Protein AF-A0A183SMI1-F1 (afdb_monomer)

Nearest PDB structures (foldseek):
  5j1i-assembly1_A  TM=4.575E-01  e=9.945E-03  Homo sapiens
  7n6g-assembly1_1T  TM=2.365E-01  e=2.527E+00  Chlamydomonas reinhardtii
  8i7r-assembly1_C7  TM=2.082E-01  e=7.719E+00  Mus musculus

Secondary structure (DSSP, 8-state):
-HHHHHHHHHHHHH--------------TTSHHHHHHHHHHHHHHHHHHHHHHHHHHHHHHHHHHHHHHHHHHHHHHHHHHHHHHHHHHHHHHHS--------S----SS---SSTHHHHHHHHHHHHHTHHHHHHHHHHHHHHHHHHHHHHHHHTTTTS---HHHHHHHHHHHHIIIIIHHHHHHHHHHHHHHHHHHHHHHHHHHHHHHHHHHHHHHHHHHHHHHHHHHHHH--GGG--HHHIIIIIHHHHHHHHHHHHHHHHHHSTTSHHHHHHHHHHHHHHHHHHHHHHHH--SS---HHHHHHHHHHHHHHHHHHHHHHHHHHHHHHHHHHHHHHHHHHHHHHHHHHHHHHHHHHHHHHHHH-S--S-HHHHHHHHHHHHHHHHHHHHHHHHHHHTHHHHHHHHHT----SS--GGGS-HHHHHHHHHHHHHHHHHHHHHHHHHHHHHHHHHHHHHHHHHHHHHHHHHHHHHHHHTS-----------------SSSSSGGGS-HHHHHHHHHHHHHHHHHHGGGSSS-HHHHHHHHHHHHHHHHHHHHHHHHHHHHTTS-------

Sequence (571 aa):
MHEVESHAVSLEQLFPSTGTPAETGVQPHSSKLPDLERRFKWLRLCTHTRLETARKHLKTKLAQEESFESLQRTVSRMNERLTAIEWSLTEQAAYEKVFPAPTSPLPPQTEMPVFDPIPEALETTIKKMVEAPITLSRLVEDVAAAAAAAAVVTAQTTGSSVNAKGSDELECLLTDLKITLPEKIEALRSRCETHLTVTSRLLRTCNSLKDLVEGLKTSVTERLEQVDILLVGSDIARLNSEEWTTSHRRALELELEGLSKLAADLSNSGLVTTHLEATNSALESYLASLRDLTGLSTPSSPIQLLLEGQLTNLTVGLQHDRSEVARTMECLRDQLTRGDVYQAALLRCQEELTSAEREIEAITSTAPLEGPMDQWVIRAKHIAEEITQVERHLCDFQNSDFETLLISSGVRIETGFDSNCLPFPIQAVHESWSELINRAMNVRGSAEAMVDSIQEMTAAFASTVDWLKETKKRLMTIIEIPPQMPFALTGTETETDATADYIDTLQPPFLVHIWSGLLETRSFRSSRISVGPLPATTMFISSAGLIGNTILHVLILSSYRSKGSSTSSLD

Radius of gyration: 72.79 Å; Cα contacts (8 Å, |Δi|>4): 292; chains: 1; bounding box: 187×51×230 Å

Structure (mmCIF, N/CA/C/O backbone):
data_AF-A0A183SMI1-F1
#
_entry.id   AF-A0A183SMI1-F1
#
loop_
_atom_site.group_PDB
_atom_site.id
_atom_site.type_symbol
_atom_site.label_atom_id
_atom_site.label_alt_id
_atom_site.label_comp_id
_atom_site.label_asym_id
_atom_site.label_entity_id
_atom_site.label_seq_id
_atom_site.pdbx_PDB_ins_code
_atom_site.Cartn_x
_atom_site.Cartn_y
_atom_site.Cartn_z
_atom_site.occupancy
_atom_site.B_iso_or_equiv
_atom_site.auth_seq_id
_atom_site.auth_comp_id
_atom_site.auth_asym_id
_atom_site.auth_atom_id
_atom_site.pdbx_PDB_model_num
ATOM 1 N N . MET A 1 1 ? -65.789 -21.904 72.287 1.00 38.47 1 MET A N 1
ATOM 2 C CA . MET A 1 1 ? -67.233 -21.948 72.616 1.00 38.47 1 MET A CA 1
ATOM 3 C C . MET A 1 1 ? -67.577 -23.005 73.668 1.00 38.47 1 MET A C 1
ATOM 5 O O . MET A 1 1 ? -68.355 -22.676 74.549 1.00 38.47 1 MET A O 1
ATOM 9 N N . HIS A 1 2 ? -66.950 -24.189 73.681 1.00 33.56 2 HIS A N 1
ATOM 10 C CA . HIS A 1 2 ? -67.259 -25.252 74.659 1.00 33.56 2 HIS A CA 1
ATOM 11 C C . HIS A 1 2 ? -67.019 -24.939 76.152 1.00 33.56 2 HIS A C 1
ATOM 13 O O . HIS A 1 2 ? -67.687 -25.518 77.003 1.00 33.56 2 HIS A O 1
ATOM 19 N N . GLU A 1 3 ? -66.134 -24.003 76.512 1.00 39.62 3 GLU A N 1
ATOM 20 C CA . GLU A 1 3 ? -65.980 -23.604 77.924 1.00 39.62 3 GLU A CA 1
ATOM 21 C C . GLU A 1 3 ? -67.164 -22.762 78.428 1.00 39.62 3 GLU A C 1
ATOM 23 O O . GLU A 1 3 ? -67.558 -22.880 79.584 1.00 39.62 3 GLU A O 1
ATOM 28 N N . VAL A 1 4 ? -67.799 -21.966 77.560 1.00 42.94 4 VAL A N 1
ATOM 29 C CA . VAL A 1 4 ? -68.944 -21.117 77.937 1.00 42.94 4 VAL A CA 1
ATOM 30 C C . VAL A 1 4 ? -70.177 -21.969 78.257 1.00 42.94 4 VAL A C 1
ATOM 32 O O . VAL A 1 4 ? -70.890 -21.673 79.213 1.00 42.94 4 VAL A O 1
ATOM 35 N N . GLU A 1 5 ? -70.381 -23.066 77.524 1.00 40.88 5 GLU A N 1
ATOM 36 C CA . GLU A 1 5 ? -71.459 -24.034 77.777 1.00 40.88 5 GLU A CA 1
ATOM 37 C C . GLU A 1 5 ? -71.231 -24.811 79.083 1.00 40.88 5 GLU A C 1
ATOM 39 O O . GLU A 1 5 ? -72.154 -24.961 79.879 1.00 40.88 5 GLU A O 1
ATOM 44 N N . SER A 1 6 ? -69.988 -25.207 79.376 1.00 47.69 6 SER A N 1
ATOM 45 C CA . SER A 1 6 ? -69.605 -25.827 80.659 1.00 47.69 6 SER A CA 1
ATOM 46 C C . SER A 1 6 ? -69.871 -24.905 81.864 1.00 47.69 6 SER A C 1
ATOM 48 O O . SER A 1 6 ? -70.392 -25.331 82.905 1.00 47.69 6 SER A O 1
ATOM 50 N N . HIS A 1 7 ? -69.590 -23.606 81.712 1.00 42.62 7 HIS A N 1
ATOM 51 C CA . HIS A 1 7 ? -69.868 -22.603 82.741 1.00 42.62 7 HIS A CA 1
ATOM 52 C C . HIS A 1 7 ? -71.368 -22.292 82.899 1.00 42.62 7 HIS A C 1
ATOM 54 O O . HIS A 1 7 ? -71.797 -21.999 84.016 1.00 42.62 7 HIS A O 1
ATOM 60 N N . ALA A 1 8 ? -72.168 -22.400 81.832 1.00 43.12 8 ALA A N 1
ATOM 61 C CA . ALA A 1 8 ? -73.624 -22.239 81.875 1.00 43.12 8 ALA A CA 1
ATOM 62 C C . ALA A 1 8 ? -74.328 -23.429 82.557 1.00 43.12 8 ALA A C 1
ATOM 64 O O . ALA A 1 8 ? -75.178 -23.224 83.421 1.00 43.12 8 ALA A O 1
ATOM 65 N N . VAL A 1 9 ? -73.901 -24.664 82.270 1.00 52.09 9 VAL A N 1
ATOM 66 C CA . VAL A 1 9 ? -74.424 -25.882 82.925 1.00 52.09 9 VAL A CA 1
ATOM 67 C C . VAL A 1 9 ? -74.120 -25.886 84.432 1.00 52.09 9 VAL A C 1
ATOM 69 O O . VAL A 1 9 ? -74.935 -26.321 85.245 1.00 52.09 9 VAL A O 1
ATOM 72 N N . SER A 1 10 ? -72.979 -25.323 84.841 1.00 49.38 10 SER A N 1
ATOM 73 C CA . SER A 1 10 ? -72.631 -25.162 86.262 1.00 49.38 10 SER A CA 1
ATOM 74 C C . SER A 1 10 ? -73.460 -24.077 86.975 1.00 49.38 10 SER A C 1
ATOM 76 O O . SER A 1 10 ? -73.640 -24.145 88.190 1.00 49.38 10 SER A O 1
ATOM 78 N N . LEU A 1 11 ? -73.973 -23.079 86.242 1.00 46.44 11 LEU A N 1
ATOM 79 C CA . LEU A 1 11 ? -74.843 -22.020 86.772 1.00 46.44 11 LEU A CA 1
ATOM 80 C C . LEU A 1 11 ? -76.261 -22.531 87.062 1.00 46.44 11 LEU A C 1
ATOM 82 O O . LEU A 1 11 ? -76.824 -22.175 88.096 1.00 46.44 11 LEU A O 1
ATOM 86 N N . GLU A 1 12 ? -76.808 -23.405 86.212 1.00 50.66 12 GLU A N 1
ATOM 87 C CA . GLU A 1 12 ? -78.118 -24.036 86.445 1.00 50.66 12 GLU A CA 1
ATOM 88 C C . GLU A 1 12 ? -78.108 -24.966 87.669 1.00 50.66 12 GLU A C 1
ATOM 90 O O . GLU A 1 12 ? -79.079 -25.014 88.422 1.00 50.66 12 GLU A O 1
ATOM 95 N N . GLN A 1 13 ? -76.986 -25.637 87.947 1.00 51.38 13 GLN A N 1
ATOM 96 C CA . GLN A 1 13 ? -76.845 -26.493 89.133 1.00 51.38 13 GLN A CA 1
ATOM 97 C C . GLN A 1 13 ? -76.687 -25.715 90.456 1.00 51.38 13 GLN A C 1
ATOM 99 O O . GLN A 1 13 ? -76.913 -26.280 91.526 1.00 51.38 13 GLN A O 1
ATOM 104 N N . LEU A 1 14 ? -76.321 -24.426 90.414 1.00 43.81 14 LEU A N 1
ATOM 105 C CA . LEU A 1 14 ? -76.108 -23.582 91.604 1.00 43.81 14 LEU A CA 1
ATOM 106 C C . LEU A 1 14 ? -77.334 -22.735 92.000 1.00 43.81 14 LEU A C 1
ATOM 108 O O . LEU A 1 14 ? -77.355 -22.170 93.098 1.00 43.81 14 LEU A O 1
ATOM 112 N N . PHE A 1 15 ? -78.368 -22.671 91.154 1.00 46.59 15 PHE A N 1
ATOM 113 C CA . PHE A 1 15 ? -79.627 -21.972 91.430 1.00 46.59 15 PHE A CA 1
ATOM 114 C C . PHE A 1 15 ? -80.853 -22.851 91.114 1.00 46.59 15 PHE A C 1
ATOM 116 O O . PHE A 1 15 ? -81.568 -22.574 90.151 1.00 46.59 15 PHE A O 1
ATOM 123 N N . PRO A 1 16 ? -81.171 -23.883 91.921 1.00 45.03 16 PRO A N 1
ATOM 124 C CA . PRO A 1 16 ? -82.481 -24.516 91.821 1.00 45.03 16 PRO A CA 1
ATOM 125 C C . PRO A 1 16 ? -83.546 -23.495 92.251 1.00 45.03 16 PRO A C 1
ATOM 127 O O . PRO A 1 16 ? -83.516 -22.991 93.377 1.00 45.03 16 PRO A O 1
ATOM 130 N N . SER A 1 17 ? -84.469 -23.145 91.352 1.00 37.72 17 SER A N 1
ATOM 131 C CA . SER A 1 17 ? -85.540 -22.190 91.643 1.00 37.72 17 SER A CA 1
ATOM 132 C C . SER A 1 17 ? -86.451 -22.740 92.747 1.00 37.72 17 SER A C 1
ATOM 134 O O . SER A 1 17 ? -87.171 -23.714 92.531 1.00 37.72 17 SER A O 1
ATOM 136 N N . THR A 1 18 ? -86.449 -22.126 93.929 1.00 41.62 18 THR A N 1
ATOM 137 C CA . THR A 1 18 ? -87.414 -22.428 94.991 1.00 41.62 18 THR A CA 1
ATOM 138 C C . THR A 1 18 ? -88.524 -21.381 95.008 1.00 41.62 18 THR A C 1
ATOM 140 O O . THR A 1 18 ? -88.304 -20.222 95.355 1.00 41.62 18 THR A O 1
ATOM 143 N N . GLY A 1 19 ? -89.736 -21.805 94.641 1.00 35.22 19 GLY A N 1
ATOM 144 C CA . GLY A 1 19 ? -90.974 -21.160 95.078 1.00 35.22 19 GLY A CA 1
ATOM 145 C C . GLY A 1 19 ? -91.217 -21.466 96.562 1.00 35.22 19 GLY A C 1
ATOM 146 O O . GLY A 1 19 ? -91.036 -22.594 97.010 1.00 35.22 19 GLY A O 1
ATOM 147 N N . THR A 1 20 ? -91.560 -20.442 97.333 1.00 37.41 20 THR A N 1
ATOM 148 C CA . THR A 1 20 ? -91.813 -20.420 98.790 1.00 37.41 20 THR A CA 1
ATOM 149 C C . THR A 1 20 ? -93.324 -20.505 99.111 1.00 37.41 20 THR A C 1
ATOM 151 O O . THR A 1 20 ? -94.118 -20.366 98.181 1.00 37.41 20 THR A O 1
ATOM 154 N N . PRO A 1 21 ? -93.790 -20.506 100.390 1.00 57.56 21 PRO A N 1
ATOM 155 C CA . PRO A 1 21 ? -93.265 -21.092 101.651 1.00 57.56 21 PRO A CA 1
ATOM 156 C C . PRO A 1 21 ? -94.370 -21.702 102.582 1.00 57.56 21 PRO A C 1
ATOM 158 O O . PRO A 1 21 ? -95.551 -21.477 102.349 1.00 57.56 21 PRO A O 1
ATOM 161 N N . ALA A 1 22 ? -93.996 -22.359 103.702 1.00 32.97 22 ALA A N 1
ATOM 162 C CA . ALA A 1 22 ? -94.636 -22.183 105.033 1.00 32.97 22 ALA A CA 1
ATOM 163 C C . ALA A 1 22 ? -93.876 -22.879 106.202 1.00 32.97 22 ALA A C 1
ATOM 165 O O . ALA A 1 22 ? -93.618 -24.075 106.171 1.00 32.97 22 ALA A O 1
ATOM 166 N N . GLU A 1 23 ? -93.563 -22.053 107.209 1.00 32.41 23 GLU A N 1
ATOM 167 C CA . GLU A 1 23 ? -93.492 -22.223 108.680 1.00 32.41 23 GLU A CA 1
ATOM 168 C C . GLU A 1 23 ? -92.600 -23.241 109.450 1.00 32.41 23 GLU A C 1
ATOM 170 O O . GLU A 1 23 ? -92.854 -24.434 109.553 1.00 32.41 23 GLU A O 1
ATOM 175 N N . THR A 1 24 ? -91.693 -22.611 110.222 1.00 33.84 24 THR A N 1
ATOM 176 C CA . THR A 1 24 ? -91.239 -22.860 111.615 1.00 33.84 24 THR A CA 1
ATOM 177 C C . THR A 1 24 ? -90.272 -23.997 111.973 1.00 33.84 24 THR A C 1
ATOM 179 O O . THR A 1 24 ? -90.585 -25.175 111.889 1.00 33.84 24 THR A O 1
ATOM 182 N N . GLY A 1 25 ? -89.149 -23.583 112.587 1.00 32.00 25 GLY A N 1
ATOM 183 C CA . GLY A 1 25 ? -88.488 -24.326 113.666 1.00 32.00 25 GLY A CA 1
ATOM 184 C C . GLY A 1 25 ? -87.007 -24.661 113.463 1.00 32.00 25 GLY A C 1
ATOM 185 O O . GLY A 1 25 ? -86.684 -25.659 112.841 1.00 32.00 25 GLY A O 1
ATOM 186 N N . VAL A 1 26 ? -86.138 -23.900 114.143 1.00 32.31 26 VAL A N 1
ATOM 187 C CA . VAL A 1 26 ? -84.710 -24.169 114.441 1.00 32.31 26 VAL A CA 1
ATOM 188 C C . VAL A 1 26 ? -83.697 -23.854 113.324 1.00 32.31 26 VAL A C 1
ATOM 190 O O . VAL A 1 26 ? -83.680 -24.421 112.238 1.00 32.31 26 VAL A O 1
ATOM 193 N N . GLN A 1 27 ? -82.811 -22.905 113.635 1.00 45.44 27 GLN A N 1
ATOM 194 C CA . GLN A 1 27 ? -81.666 -22.479 112.827 1.00 45.44 27 GLN A CA 1
ATOM 195 C C . GLN A 1 27 ? -80.659 -23.626 112.596 1.00 45.44 27 GLN A C 1
ATOM 197 O O . GLN A 1 27 ? -80.482 -24.477 113.466 1.00 45.44 27 GLN A O 1
ATOM 202 N N . PRO A 1 28 ? -79.884 -23.567 111.497 1.00 39.16 28 PRO A N 1
ATOM 203 C CA . PRO A 1 28 ? -78.560 -22.980 111.681 1.00 39.16 28 PRO A CA 1
ATOM 204 C C . PRO A 1 28 ? -78.193 -21.980 110.574 1.00 39.16 28 PRO A C 1
ATOM 206 O O . PRO A 1 28 ? -78.218 -22.286 109.383 1.00 39.16 28 PRO A O 1
ATOM 209 N N . HIS A 1 29 ? -77.759 -20.778 110.963 1.00 42.06 29 HIS A N 1
ATOM 210 C CA . HIS A 1 29 ? -77.115 -19.805 110.066 1.00 42.06 29 HIS A CA 1
ATOM 211 C C . HIS A 1 29 ? -75.699 -20.226 109.598 1.00 42.06 29 HIS A C 1
ATOM 213 O O . HIS A 1 29 ? -74.951 -19.400 109.081 1.00 42.06 29 HIS A O 1
ATOM 219 N N . SER A 1 30 ? -75.326 -21.506 109.707 1.00 41.00 30 SER A N 1
ATOM 220 C CA . SER A 1 30 ? -74.024 -22.036 109.275 1.00 41.00 30 SER A CA 1
ATOM 221 C C . SER A 1 30 ? -74.002 -22.603 107.847 1.00 41.00 30 SER A C 1
ATOM 223 O O . SER A 1 30 ? -72.923 -22.887 107.338 1.00 41.00 30 SER A O 1
ATOM 225 N N . SER A 1 31 ? -75.147 -22.737 107.161 1.00 45.03 31 SER A N 1
ATOM 226 C CA . SER A 1 31 ? -75.219 -23.319 105.804 1.00 45.03 31 SER A CA 1
ATOM 227 C C . SER A 1 31 ? -75.195 -22.297 104.656 1.00 45.03 31 SER A C 1
ATOM 229 O O . SER A 1 31 ? -74.825 -22.650 103.539 1.00 45.03 31 SER A O 1
ATOM 231 N N . LYS A 1 32 ? -75.519 -21.018 104.911 1.00 46.81 32 LYS A N 1
ATOM 232 C CA . LYS A 1 32 ? -75.468 -19.943 103.893 1.00 46.81 32 LYS A CA 1
ATOM 233 C C . LYS A 1 32 ? -74.074 -19.346 103.695 1.00 46.81 32 LYS A C 1
ATOM 235 O O . LYS A 1 32 ? -73.763 -18.897 102.597 1.00 46.81 32 LYS A O 1
ATOM 240 N N . LEU A 1 33 ? -73.236 -19.350 104.734 1.00 44.41 33 LEU A N 1
ATOM 241 C CA . LEU A 1 33 ? -71.851 -18.873 104.662 1.00 44.41 33 LEU A CA 1
ATOM 242 C C . LEU A 1 33 ? -70.979 -19.695 103.690 1.00 44.41 33 LEU A C 1
ATOM 244 O O . LEU A 1 33 ? -70.355 -19.082 102.827 1.00 44.41 33 LEU A O 1
ATOM 248 N N . PRO A 1 34 ? -70.967 -21.046 103.747 1.00 51.16 34 PRO A N 1
ATOM 249 C CA . PRO A 1 34 ? -70.168 -21.849 102.820 1.00 51.16 34 PRO A CA 1
ATOM 250 C C . PRO A 1 34 ? -70.690 -21.789 101.376 1.00 51.16 34 PRO A C 1
ATOM 252 O O . PRO A 1 34 ? -69.901 -21.932 100.445 1.00 51.16 34 PRO A O 1
ATOM 255 N N . ASP A 1 35 ? -71.989 -21.538 101.167 1.00 52.31 35 ASP A N 1
ATOM 256 C CA . ASP A 1 35 ? -72.575 -21.360 99.830 1.00 52.31 35 ASP A CA 1
ATOM 257 C C . ASP A 1 35 ? -72.210 -19.991 99.219 1.00 52.31 35 ASP A C 1
ATOM 259 O O . ASP A 1 35 ? -71.761 -19.914 98.076 1.00 52.31 35 ASP A O 1
ATOM 263 N N . LEU A 1 36 ? -72.274 -18.906 100.002 1.00 49.72 36 LEU A N 1
ATOM 264 C CA . LEU A 1 36 ? -71.753 -17.588 99.604 1.00 49.72 36 LEU A CA 1
ATOM 265 C C . LEU A 1 36 ? -70.244 -17.625 99.340 1.00 49.72 36 LEU A C 1
ATOM 267 O O . LEU A 1 36 ? -69.782 -17.071 98.345 1.00 49.72 36 LEU A O 1
ATOM 271 N N . GLU A 1 37 ? -69.475 -18.314 100.181 1.00 54.03 37 GLU A N 1
ATOM 272 C CA . GLU A 1 37 ? -68.033 -18.482 100.003 1.00 54.03 37 GLU A CA 1
ATOM 273 C C . GLU A 1 37 ? -67.705 -19.257 98.717 1.00 54.03 37 GLU A C 1
ATOM 275 O O . GLU A 1 37 ? -66.791 -18.884 97.978 1.00 54.03 37 GLU A O 1
ATOM 280 N N . ARG A 1 38 ? -68.482 -20.300 98.399 1.00 56.06 38 ARG A N 1
ATOM 281 C CA . ARG A 1 38 ? -68.338 -21.077 97.161 1.00 56.06 38 ARG A CA 1
ATOM 282 C C . ARG A 1 38 ? -68.712 -20.249 95.927 1.00 56.06 38 ARG A C 1
ATOM 284 O O . ARG A 1 38 ? -67.978 -20.286 94.941 1.00 56.06 38 ARG A O 1
ATOM 291 N N . ARG A 1 39 ? -69.771 -19.433 95.998 1.00 52.50 39 ARG A N 1
ATOM 292 C CA . ARG A 1 39 ? -70.174 -18.489 94.935 1.00 52.50 39 ARG A CA 1
ATOM 293 C C . ARG A 1 39 ? -69.137 -17.388 94.713 1.00 52.50 39 ARG A C 1
ATOM 295 O O . ARG A 1 39 ? -68.801 -17.099 93.568 1.00 52.50 39 ARG A O 1
ATOM 302 N N . PHE A 1 40 ? -68.572 -16.821 95.781 1.00 53.81 40 PHE A N 1
ATOM 303 C CA . PHE A 1 40 ? -67.472 -15.858 95.683 1.00 53.81 40 PHE A CA 1
ATOM 304 C C . PHE A 1 40 ? -66.200 -16.502 95.122 1.00 53.81 40 PHE A C 1
ATOM 306 O O . PHE A 1 40 ? -65.545 -15.894 94.280 1.00 53.81 40 PHE A O 1
ATOM 313 N N . LYS A 1 41 ? -65.864 -17.738 95.516 1.00 60.12 41 LYS A N 1
ATOM 314 C CA . LYS A 1 41 ? -64.750 -18.504 94.929 1.00 60.12 41 LYS A CA 1
ATOM 315 C C . LYS A 1 41 ? -64.966 -18.778 93.439 1.00 60.12 41 LYS A C 1
ATOM 317 O O . LYS A 1 41 ? -64.027 -18.610 92.669 1.00 60.12 41 LYS A O 1
ATOM 322 N N . TRP A 1 42 ? -66.185 -19.117 93.021 1.00 69.50 42 TRP A N 1
ATOM 323 C CA . TRP A 1 42 ? -66.533 -19.324 91.612 1.00 69.50 42 TRP A CA 1
ATOM 324 C C . TRP A 1 42 ? -66.459 -18.027 90.794 1.00 69.50 42 TRP A C 1
ATOM 326 O O . TRP A 1 42 ? -65.778 -17.989 89.776 1.00 69.50 42 TRP A O 1
ATOM 336 N N . LEU A 1 43 ? -67.046 -16.927 91.279 1.00 56.03 43 LEU A N 1
ATOM 337 C CA . LEU A 1 43 ? -66.928 -15.604 90.647 1.00 56.03 43 LEU A CA 1
ATOM 338 C C . LEU A 1 43 ? -65.468 -15.150 90.553 1.00 56.03 43 LEU A C 1
ATOM 340 O O . LEU A 1 43 ? -65.055 -14.600 89.531 1.00 56.03 43 LEU A O 1
ATOM 344 N N . ARG A 1 44 ? -64.663 -15.421 91.587 1.00 61.81 44 ARG A N 1
ATOM 345 C CA . ARG A 1 44 ? -63.222 -15.147 91.594 1.00 61.81 44 ARG A CA 1
ATOM 346 C C . ARG A 1 44 ? -62.485 -16.007 90.570 1.00 61.81 44 ARG A C 1
ATOM 348 O O . ARG A 1 44 ? -61.609 -15.493 89.891 1.00 61.81 44 ARG A O 1
ATOM 355 N N . LEU A 1 45 ? -62.866 -17.273 90.403 1.00 68.94 45 LEU A N 1
ATOM 356 C CA . LEU A 1 45 ? -62.289 -18.174 89.404 1.00 68.94 45 LEU A CA 1
ATOM 357 C C . LEU A 1 45 ? -62.670 -17.761 87.974 1.00 68.94 45 LEU A C 1
ATOM 359 O O . LEU A 1 45 ? -61.800 -17.711 87.112 1.00 68.94 45 LEU A O 1
ATOM 363 N N . CYS A 1 46 ? -63.930 -17.398 87.719 1.00 61.75 46 CYS A N 1
ATOM 364 C CA . CYS A 1 46 ? -64.402 -16.924 86.414 1.00 61.75 46 CYS A CA 1
ATOM 365 C C . CYS A 1 46 ? -63.800 -15.566 86.030 1.00 61.75 46 CYS A C 1
ATOM 367 O O . CYS A 1 46 ? -63.422 -15.350 84.882 1.00 61.75 46 CYS A O 1
ATOM 369 N N . THR A 1 47 ? -63.680 -14.635 86.978 1.00 64.75 47 THR A N 1
ATOM 370 C CA . THR A 1 47 ? -63.002 -13.352 86.726 1.00 64.75 47 THR A CA 1
ATOM 371 C C . THR A 1 47 ? -61.502 -13.544 86.533 1.00 64.75 47 THR A C 1
ATOM 373 O O . THR A 1 47 ? -60.937 -12.928 85.633 1.00 64.75 47 THR A O 1
ATOM 376 N N . HIS A 1 48 ? -60.866 -14.437 87.298 1.00 69.50 48 HIS A N 1
ATOM 377 C CA . HIS A 1 48 ? -59.454 -14.776 87.134 1.00 69.50 48 HIS A CA 1
ATOM 378 C C . HIS A 1 48 ? -59.175 -15.427 85.777 1.00 69.50 48 HIS A C 1
ATOM 380 O O . HIS A 1 48 ? -58.330 -14.931 85.045 1.00 69.50 48 HIS A O 1
ATOM 386 N N . THR A 1 49 ? -59.935 -16.452 85.388 1.00 70.69 49 THR A N 1
ATOM 387 C CA . THR A 1 49 ? -59.787 -17.130 84.087 1.00 70.69 49 THR A CA 1
ATOM 388 C C . THR A 1 49 ? -60.049 -16.194 82.914 1.00 70.69 49 THR A C 1
ATOM 390 O O . THR A 1 49 ? -59.266 -16.208 81.968 1.00 70.69 49 THR A O 1
ATOM 393 N N . ARG A 1 50 ? -61.071 -15.322 82.980 1.00 65.88 50 ARG A N 1
ATOM 394 C CA . ARG A 1 50 ? -61.333 -14.293 81.952 1.00 65.88 50 ARG A CA 1
ATOM 395 C C . ARG A 1 50 ? -60.227 -13.243 81.870 1.00 65.88 50 ARG A C 1
ATOM 397 O O . ARG A 1 50 ? -59.844 -12.853 80.772 1.00 65.88 50 ARG A O 1
ATOM 404 N N . LEU A 1 51 ? -59.698 -12.789 83.007 1.00 65.25 51 LEU A N 1
ATOM 405 C CA . LEU A 1 51 ? -58.550 -11.878 83.035 1.00 65.25 51 LEU A CA 1
ATOM 406 C C . LEU A 1 51 ? -57.282 -12.559 82.524 1.00 65.25 51 LEU A C 1
ATOM 408 O O . LEU A 1 51 ? -56.474 -11.923 81.860 1.00 65.25 51 LEU A O 1
ATOM 412 N N . GLU A 1 52 ? -57.106 -13.846 82.797 1.00 70.25 52 GLU A N 1
ATOM 413 C CA . GLU A 1 52 ? -55.948 -14.614 82.362 1.00 70.25 52 GLU A CA 1
ATOM 414 C C . GLU A 1 52 ? -56.002 -14.922 80.860 1.00 70.25 52 GLU A C 1
ATOM 416 O O . GLU A 1 52 ? -54.985 -14.791 80.181 1.00 70.25 52 GLU A O 1
ATOM 421 N N . THR A 1 53 ? -57.182 -15.216 80.304 1.00 70.56 53 THR A N 1
ATOM 422 C CA . THR A 1 53 ? -57.389 -15.303 78.845 1.00 70.56 53 THR A CA 1
ATOM 423 C C . THR A 1 53 ? -57.231 -13.944 78.174 1.00 70.56 53 THR A C 1
ATOM 425 O O . THR A 1 53 ? -56.504 -13.853 77.190 1.00 70.56 53 THR A O 1
ATOM 428 N N . ALA A 1 54 ? -57.809 -12.871 78.725 1.00 64.38 54 ALA A N 1
ATOM 429 C CA . ALA A 1 54 ? -57.619 -11.516 78.201 1.00 64.38 54 ALA A CA 1
ATOM 430 C C . ALA A 1 54 ? -56.144 -11.079 78.254 1.00 64.38 54 ALA A C 1
ATOM 432 O O . ALA A 1 54 ? -55.636 -10.496 77.301 1.00 64.38 54 ALA A O 1
ATOM 433 N N . ARG A 1 55 ? -55.419 -11.420 79.327 1.00 67.50 55 ARG A N 1
ATOM 434 C CA . ARG A 1 55 ? -53.979 -11.165 79.464 1.00 67.50 55 ARG A CA 1
ATOM 435 C C . ARG A 1 55 ? -53.159 -11.988 78.476 1.00 67.50 55 ARG A C 1
ATOM 437 O O . ARG A 1 55 ? -52.200 -11.461 77.920 1.00 67.50 55 ARG A O 1
ATOM 444 N N . LYS A 1 56 ? -53.514 -13.257 78.248 1.00 71.69 56 LYS A N 1
ATOM 445 C CA . LYS A 1 56 ? -52.895 -14.091 77.207 1.00 71.69 56 LYS A CA 1
ATOM 446 C C . LYS A 1 56 ? -53.144 -13.490 75.819 1.00 71.69 56 LYS A C 1
ATOM 448 O O . LYS A 1 56 ? -52.183 -13.331 75.078 1.00 71.69 56 LYS A O 1
ATOM 453 N N . HIS A 1 57 ? -54.369 -13.056 75.515 1.00 66.69 57 HIS A N 1
ATOM 454 C CA . HIS A 1 57 ? -54.711 -12.394 74.250 1.00 66.69 57 HIS A CA 1
ATOM 455 C C . HIS A 1 57 ? -53.999 -11.050 74.044 1.00 66.69 57 HIS A C 1
ATOM 457 O O . HIS A 1 57 ? -53.495 -10.794 72.951 1.00 66.69 57 HIS A O 1
ATOM 463 N N . LEU A 1 58 ? -53.888 -10.216 75.083 1.00 65.06 58 LEU A N 1
ATOM 464 C CA . LEU A 1 58 ? -53.122 -8.966 75.028 1.00 65.06 58 LEU A CA 1
ATOM 465 C C . LEU A 1 58 ? -51.629 -9.225 74.810 1.00 65.06 58 LEU A C 1
ATOM 467 O O . LEU A 1 58 ? -51.024 -8.574 73.969 1.00 65.06 58 LEU A O 1
ATOM 471 N N . LYS A 1 59 ? -51.043 -10.212 75.501 1.00 72.50 59 LYS A N 1
ATOM 472 C CA . LYS A 1 59 ? -49.646 -10.609 75.271 1.00 72.50 59 LYS A CA 1
ATOM 473 C C . LYS A 1 59 ? -49.411 -11.096 73.840 1.00 72.50 59 LYS A C 1
ATOM 475 O O . LYS A 1 59 ? -48.398 -10.744 73.252 1.00 72.50 59 LYS A O 1
ATOM 480 N N . THR A 1 60 ? -50.334 -11.876 73.275 1.00 69.81 60 THR A N 1
ATOM 481 C CA . THR A 1 60 ? -50.216 -12.342 71.884 1.00 69.81 60 THR A CA 1
ATOM 482 C C . THR A 1 60 ? -50.394 -11.216 70.868 1.00 69.81 60 THR A C 1
ATOM 484 O O . THR A 1 60 ? -49.684 -11.205 69.873 1.00 69.81 60 THR A O 1
ATOM 487 N N . LYS A 1 61 ? -51.294 -10.252 71.118 1.00 66.94 61 LYS A N 1
ATOM 488 C CA . LYS A 1 61 ? -51.480 -9.067 70.261 1.00 66.94 61 LYS A CA 1
ATOM 489 C C . LYS A 1 61 ? -50.252 -8.151 70.286 1.00 66.94 61 LYS A C 1
ATOM 491 O O . LYS A 1 61 ? -49.803 -7.730 69.231 1.00 66.94 61 LYS A O 1
ATOM 496 N N . LEU A 1 62 ? -49.669 -7.921 71.465 1.00 70.75 62 LEU A N 1
ATOM 497 C CA . LEU A 1 62 ? -48.439 -7.138 71.609 1.00 70.75 62 LEU A CA 1
ATOM 498 C C . LEU A 1 62 ? -47.263 -7.797 70.865 1.00 70.75 62 LEU A C 1
ATOM 500 O O . LEU A 1 62 ? -46.567 -7.141 70.102 1.00 70.75 62 LEU A O 1
ATOM 504 N N . ALA A 1 63 ? -47.092 -9.116 71.017 1.00 70.81 63 ALA A N 1
ATOM 505 C CA . ALA A 1 63 ? -46.063 -9.868 70.296 1.00 70.81 63 ALA A CA 1
ATOM 506 C C . ALA A 1 63 ? -46.275 -9.853 68.766 1.00 70.81 63 ALA A C 1
ATOM 508 O O . ALA A 1 63 ? -45.308 -9.847 68.009 1.00 70.81 63 ALA A O 1
ATOM 509 N N . GLN A 1 64 ? -47.533 -9.826 68.304 1.00 68.50 64 GLN A N 1
ATOM 510 C CA . GLN A 1 64 ? -47.881 -9.670 66.888 1.00 68.50 64 GLN A CA 1
ATOM 511 C C . GLN A 1 64 ? -47.472 -8.294 66.346 1.00 68.50 64 GLN A C 1
ATOM 513 O O . GLN A 1 64 ? -46.819 -8.238 65.306 1.00 68.50 64 GLN A O 1
ATOM 518 N N . GLU A 1 65 ? -47.799 -7.206 67.046 1.00 70.81 65 GLU A N 1
ATOM 519 C CA . GLU A 1 65 ? -47.418 -5.841 66.648 1.00 70.81 65 GLU A CA 1
ATOM 520 C C . GLU A 1 65 ? -45.892 -5.656 66.634 1.00 70.81 65 GLU A C 1
ATOM 522 O O . GLU A 1 65 ? -45.343 -5.171 65.646 1.00 70.81 65 GLU A O 1
ATOM 527 N N . GLU A 1 66 ? -45.180 -6.148 67.655 1.00 74.88 66 GLU A N 1
ATOM 528 C CA . GLU A 1 66 ? -43.709 -6.131 67.687 1.00 74.88 66 GLU A CA 1
ATOM 529 C C . GLU A 1 66 ? -43.093 -6.907 66.508 1.00 74.88 66 GLU A C 1
ATOM 531 O O . GLU A 1 66 ? -42.096 -6.479 65.916 1.00 74.88 66 GLU A O 1
ATOM 536 N N . SER A 1 67 ? -43.695 -8.043 66.135 1.00 71.31 67 SER A N 1
ATOM 537 C CA . SER A 1 67 ? -43.243 -8.856 65.002 1.00 71.31 67 SER A CA 1
ATOM 538 C C . SER A 1 67 ? -43.522 -8.203 63.643 1.00 71.31 67 SER A C 1
ATOM 540 O O . SER A 1 67 ? -42.685 -8.293 62.743 1.00 71.31 67 SER A O 1
ATOM 542 N N . PHE A 1 68 ? -44.645 -7.490 63.510 1.00 72.62 68 PHE A N 1
ATOM 543 C CA . PHE A 1 68 ? -45.005 -6.732 62.313 1.00 72.62 68 PHE A CA 1
ATOM 544 C C . PHE A 1 68 ? -44.060 -5.545 62.103 1.00 72.62 68 PHE A C 1
ATOM 546 O O . PHE A 1 68 ? -43.490 -5.402 61.023 1.00 72.62 68 PHE A O 1
ATOM 553 N N . GLU A 1 69 ? -43.792 -4.751 63.145 1.00 78.56 69 GLU A N 1
ATOM 554 C CA . GLU A 1 69 ? -42.808 -3.669 63.046 1.00 78.56 69 GLU A CA 1
ATOM 555 C C . GLU A 1 69 ? -41.398 -4.200 62.741 1.00 78.56 69 GLU A C 1
ATOM 557 O O . GLU A 1 69 ? -40.627 -3.569 62.017 1.00 78.56 69 GLU A O 1
ATOM 562 N N . SER A 1 70 ? -41.036 -5.370 63.281 1.00 79.56 70 SER A N 1
ATOM 563 C CA . SER A 1 70 ? -39.764 -6.035 62.968 1.00 79.56 70 SER A CA 1
ATOM 564 C C . SER A 1 70 ? -39.665 -6.437 61.495 1.00 79.56 70 SER A C 1
ATOM 566 O O . SER A 1 70 ? -38.639 -6.191 60.851 1.00 79.56 70 SER A O 1
ATOM 568 N N . LEU A 1 71 ? -40.740 -6.998 60.937 1.00 75.69 71 LEU A N 1
ATOM 569 C CA . LEU A 1 71 ? -40.832 -7.337 59.521 1.00 75.69 71 LEU A CA 1
ATOM 570 C C . LEU A 1 71 ? -40.711 -6.086 58.646 1.00 75.69 71 LEU A C 1
ATOM 572 O O . LEU A 1 71 ? -39.874 -6.051 57.748 1.00 75.69 71 LEU A O 1
ATOM 576 N N . GLN A 1 72 ? -41.470 -5.034 58.960 1.00 80.75 72 GLN A N 1
ATOM 577 C CA . GLN A 1 72 ? -41.438 -3.768 58.231 1.00 80.75 72 GLN A CA 1
ATOM 578 C C . GLN A 1 72 ? -40.034 -3.143 58.240 1.00 80.75 72 GLN A C 1
ATOM 580 O O . GLN A 1 72 ? -39.520 -2.767 57.189 1.00 80.75 72 GLN A O 1
ATOM 585 N N . ARG A 1 73 ? -39.356 -3.111 59.398 1.00 83.12 73 ARG A N 1
ATOM 586 C CA . ARG A 1 73 ? -37.956 -2.650 59.498 1.00 83.12 73 ARG A CA 1
ATOM 587 C C . ARG A 1 73 ? -36.997 -3.498 58.657 1.00 83.12 73 ARG A C 1
ATOM 589 O O . ARG A 1 73 ? -36.023 -2.966 58.126 1.00 83.12 73 ARG A O 1
ATOM 596 N N . THR A 1 74 ? -37.254 -4.799 58.534 1.00 80.19 74 THR A N 1
ATOM 597 C CA . THR A 1 74 ? -36.428 -5.720 57.740 1.00 80.19 74 THR A CA 1
ATOM 598 C C . THR A 1 74 ? -36.607 -5.470 56.242 1.00 80.19 74 THR A C 1
ATOM 600 O O . THR A 1 74 ? -35.608 -5.323 55.540 1.00 80.19 74 THR A O 1
ATOM 603 N N . VAL A 1 75 ? -37.853 -5.329 55.772 1.00 80.44 75 VAL A N 1
ATOM 604 C CA . VAL A 1 75 ? -38.174 -4.967 54.379 1.00 80.44 75 VAL A CA 1
ATOM 605 C C . VAL A 1 75 ? -37.549 -3.624 54.009 1.00 80.44 75 VAL A C 1
ATOM 607 O O . VAL A 1 75 ? -36.834 -3.544 53.011 1.00 80.44 75 VAL A O 1
ATOM 610 N N . SER A 1 76 ? -37.725 -2.593 54.844 1.00 81.56 76 SER A N 1
ATOM 611 C CA . SER A 1 76 ? -37.125 -1.274 54.607 1.00 81.56 76 SER A CA 1
ATOM 612 C C . SER A 1 76 ? -35.602 -1.346 54.517 1.00 81.56 76 SER A C 1
ATOM 614 O O . SER A 1 76 ? -35.028 -0.839 53.558 1.00 81.56 76 SER A O 1
ATOM 616 N N . ARG A 1 77 ? -34.938 -2.052 55.444 1.00 84.38 77 ARG A N 1
ATOM 617 C CA . ARG A 1 77 ? -33.475 -2.219 55.426 1.00 84.38 77 ARG A CA 1
ATOM 618 C C . ARG A 1 77 ? -32.987 -2.938 54.165 1.00 84.38 77 ARG A C 1
ATOM 620 O O . ARG A 1 77 ? -31.940 -2.590 53.625 1.00 84.38 77 ARG A O 1
ATOM 627 N N . MET A 1 78 ? -33.698 -3.967 53.708 1.00 81.62 78 MET A N 1
ATOM 628 C CA . MET A 1 78 ? -33.331 -4.693 52.488 1.00 81.62 78 MET A CA 1
ATOM 629 C C . MET A 1 78 ? -33.522 -3.832 51.241 1.00 81.62 78 MET A C 1
ATOM 631 O O . MET A 1 78 ? -32.661 -3.834 50.364 1.00 81.62 78 MET A O 1
ATOM 635 N N . ASN A 1 79 ? -34.596 -3.048 51.194 1.00 80.44 79 ASN A N 1
ATOM 636 C CA . ASN A 1 79 ? -34.861 -2.119 50.103 1.00 80.44 79 ASN A CA 1
ATOM 637 C C . ASN A 1 79 ? -33.839 -0.964 50.063 1.00 80.44 79 ASN A C 1
ATOM 639 O O . ASN A 1 79 ? -33.362 -0.596 48.992 1.00 80.44 79 ASN A O 1
ATOM 643 N N . GLU A 1 80 ? -33.429 -0.440 51.223 1.00 83.44 80 GLU A N 1
ATOM 644 C CA . GLU A 1 80 ? -32.332 0.534 51.343 1.00 83.44 80 GLU A CA 1
ATOM 645 C C . GLU A 1 80 ? -31.005 -0.043 50.832 1.00 83.44 80 GLU A C 1
ATOM 647 O O . GLU A 1 80 ? -30.309 0.610 50.056 1.00 83.44 80 GLU A O 1
ATOM 652 N N . ARG A 1 81 ? -30.670 -1.287 51.209 1.00 83.50 81 ARG A N 1
ATOM 653 C CA . ARG A 1 81 ? -29.471 -1.982 50.705 1.00 83.50 81 ARG A CA 1
ATOM 654 C C . ARG A 1 81 ? -29.514 -2.168 49.190 1.00 83.50 81 ARG A C 1
ATOM 656 O O . ARG A 1 81 ? -28.508 -1.916 48.537 1.00 83.50 81 ARG A O 1
ATOM 663 N N . LEU A 1 82 ? -30.655 -2.583 48.636 1.00 81.31 82 LEU A N 1
ATOM 664 C CA . LEU A 1 82 ? -30.833 -2.742 47.190 1.00 81.31 82 LEU A CA 1
ATOM 665 C C . LEU A 1 82 ? -30.643 -1.409 46.454 1.00 81.31 82 LEU A C 1
ATOM 667 O O . LEU A 1 82 ? -29.866 -1.340 45.508 1.00 81.31 82 LEU A O 1
ATOM 671 N N . THR A 1 83 ? -31.277 -0.345 46.950 1.00 81.44 83 THR A N 1
ATOM 672 C CA . THR A 1 83 ? -31.165 1.009 46.387 1.00 81.44 83 THR A CA 1
ATOM 673 C C . THR A 1 83 ? -29.719 1.516 46.443 1.00 81.44 83 THR A C 1
ATOM 675 O O . THR A 1 83 ? -29.229 2.109 45.487 1.00 81.44 83 THR A O 1
ATOM 678 N N . ALA A 1 84 ? -28.997 1.255 47.538 1.00 82.12 84 ALA A N 1
ATOM 679 C CA . ALA A 1 84 ? -27.591 1.632 47.662 1.00 82.12 84 ALA A CA 1
ATOM 680 C C . ALA A 1 84 ? -26.692 0.892 46.655 1.00 82.12 84 ALA A C 1
ATOM 682 O O . ALA A 1 84 ? -25.781 1.494 46.087 1.00 82.12 84 ALA A O 1
ATOM 683 N N . ILE A 1 85 ? -26.958 -0.397 46.407 1.00 83.38 85 ILE A N 1
ATOM 684 C CA . ILE A 1 85 ? -26.235 -1.183 45.398 1.00 83.38 85 ILE A CA 1
ATOM 685 C C . ILE A 1 85 ? -26.538 -0.659 43.988 1.00 83.38 85 ILE A C 1
ATOM 687 O O . ILE A 1 85 ? -25.609 -0.463 43.209 1.00 83.38 85 ILE A O 1
ATOM 691 N N . GLU A 1 86 ? -27.804 -0.377 43.672 1.00 82.38 86 GLU A N 1
ATOM 692 C CA . GLU A 1 86 ? -28.227 0.192 42.384 1.00 82.38 86 GLU A CA 1
ATOM 693 C C . GLU A 1 86 ? -27.546 1.542 42.100 1.00 82.38 86 GLU A C 1
ATOM 695 O O . GLU A 1 86 ? -26.984 1.746 41.022 1.00 82.38 86 GLU A O 1
ATOM 700 N N . TRP A 1 87 ? -27.488 2.435 43.092 1.00 82.25 87 TRP A N 1
ATOM 701 C CA . TRP A 1 87 ? -26.760 3.702 42.976 1.00 82.25 87 TRP A CA 1
ATOM 702 C C . TRP A 1 87 ? -25.254 3.508 42.807 1.00 82.25 87 TRP A C 1
ATOM 704 O O . TRP A 1 87 ? -24.658 4.147 41.943 1.00 82.25 87 TRP A O 1
ATOM 714 N N . SER A 1 88 ? -24.638 2.612 43.583 1.00 81.25 88 SER A N 1
ATOM 715 C CA . SER A 1 88 ? -23.203 2.331 43.460 1.00 81.25 88 SER A CA 1
ATOM 716 C C . SER A 1 88 ? -22.847 1.771 42.082 1.00 81.25 88 SER A C 1
ATOM 718 O O . SER A 1 88 ? -21.799 2.108 41.539 1.00 81.25 88 SER A O 1
ATOM 720 N N . LEU A 1 89 ? -23.703 0.921 41.516 1.00 79.44 89 LEU A N 1
ATOM 721 C CA . LEU A 1 89 ? -23.548 0.373 40.170 1.00 79.44 89 LEU A CA 1
ATOM 722 C C . LEU A 1 89 ? -23.683 1.457 39.104 1.00 79.44 89 LEU A C 1
ATOM 724 O O . LEU A 1 89 ? -22.885 1.513 38.174 1.00 79.44 89 LEU A O 1
ATOM 728 N N . THR A 1 90 ? -24.666 2.339 39.268 1.00 76.38 90 THR A N 1
ATOM 729 C CA . THR A 1 90 ? -24.897 3.475 38.372 1.00 76.38 90 THR A CA 1
ATOM 730 C C . THR A 1 90 ? -23.707 4.440 38.397 1.00 76.38 90 THR A C 1
ATOM 732 O O . THR A 1 90 ? -23.236 4.855 37.341 1.00 76.38 90 THR A O 1
ATOM 735 N N . GLU A 1 91 ? -23.160 4.750 39.579 1.00 76.31 91 GLU A N 1
ATOM 736 C CA . GLU A 1 91 ? -21.960 5.588 39.724 1.00 76.31 91 GLU A CA 1
ATOM 737 C C . GLU A 1 91 ? -20.735 4.932 39.076 1.00 76.31 91 GLU A C 1
ATOM 739 O O . GLU A 1 91 ? -20.013 5.587 38.326 1.00 76.31 91 GLU A O 1
ATOM 744 N N . GLN A 1 92 ? -20.520 3.635 39.311 1.00 75.25 92 GLN A N 1
ATOM 745 C CA . GLN A 1 92 ? -19.392 2.902 38.733 1.00 75.25 92 GLN A CA 1
ATOM 746 C C . GLN A 1 92 ? -19.483 2.757 37.212 1.00 75.25 92 GLN A C 1
ATOM 748 O O . GLN A 1 92 ? -18.453 2.818 36.554 1.00 75.25 92 GLN A O 1
ATOM 753 N N . ALA A 1 93 ? -20.679 2.569 36.653 1.00 69.69 93 ALA A N 1
ATOM 754 C CA . ALA A 1 93 ? -20.851 2.332 35.223 1.00 69.69 93 ALA A CA 1
ATOM 755 C C . ALA A 1 93 ? -20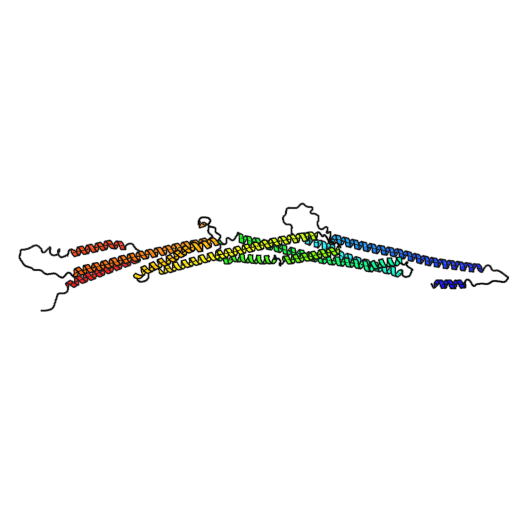.935 3.630 34.396 1.00 69.69 93 ALA A C 1
ATOM 757 O O . ALA A 1 93 ? -20.450 3.664 33.267 1.00 69.69 93 ALA A O 1
ATOM 758 N N . ALA A 1 94 ? -21.550 4.694 34.932 1.00 65.69 94 ALA A N 1
ATOM 759 C CA . ALA A 1 94 ? -21.782 5.946 34.200 1.00 65.69 94 ALA A CA 1
ATOM 760 C C . ALA A 1 94 ? -20.796 7.069 34.556 1.00 65.69 94 ALA A C 1
ATOM 762 O O . ALA A 1 94 ? -20.439 7.870 33.697 1.00 65.69 94 ALA A O 1
ATOM 763 N N . TYR A 1 95 ? -20.347 7.142 35.810 1.00 60.81 95 TYR A N 1
ATOM 764 C CA . TYR A 1 95 ? -19.595 8.282 36.346 1.00 60.81 95 TYR A CA 1
ATOM 765 C C . TYR A 1 95 ? -18.199 7.888 36.794 1.00 60.81 95 TYR A C 1
ATOM 767 O O . TYR A 1 95 ? -17.714 8.395 37.809 1.00 60.81 95 TYR A O 1
ATOM 775 N N . GLU A 1 96 ? -17.562 6.967 36.067 1.00 57.06 96 GLU A N 1
ATOM 776 C CA . GLU A 1 96 ? -16.220 6.522 36.401 1.00 57.06 96 GLU A CA 1
ATOM 777 C C . GLU A 1 96 ? -15.346 7.729 36.756 1.00 57.06 96 GLU A C 1
ATOM 779 O O . GLU A 1 96 ? -15.076 8.599 35.929 1.00 57.06 96 GLU A O 1
ATOM 784 N N . LYS A 1 97 ? -14.884 7.776 38.014 1.00 48.47 97 LYS A N 1
ATOM 785 C CA . LYS A 1 97 ? -13.856 8.710 38.510 1.00 48.47 97 LYS A CA 1
ATOM 786 C C . LYS A 1 97 ? -12.493 8.448 37.848 1.00 48.47 97 LYS A C 1
ATOM 788 O O . LYS A 1 97 ? -11.447 8.642 38.460 1.00 48.47 97 LYS A O 1
ATOM 793 N N . VAL A 1 98 ? -12.497 7.928 36.629 1.00 45.38 98 VAL A N 1
ATOM 794 C CA . VAL A 1 98 ? -11.344 7.540 35.835 1.00 45.38 98 VAL A CA 1
ATOM 795 C C . VAL A 1 98 ? -11.085 8.699 34.897 1.00 45.38 98 VAL A C 1
ATOM 797 O O . VAL A 1 98 ? -11.457 8.674 33.742 1.00 45.38 98 VAL A O 1
ATOM 800 N N . PHE A 1 99 ? -10.620 9.791 35.492 1.00 43.66 99 PHE A N 1
ATOM 801 C CA . PHE A 1 99 ? -9.552 10.664 35.020 1.00 43.66 99 PHE A CA 1
ATOM 802 C C . PHE A 1 99 ? -9.415 11.737 36.104 1.00 43.66 99 PHE A C 1
ATOM 804 O O . PHE A 1 99 ? -10.344 12.525 36.309 1.00 43.66 99 PHE A O 1
ATOM 811 N N . PRO A 1 100 ? -8.282 11.817 36.825 1.00 38.94 100 PRO A N 1
ATOM 812 C CA . PRO A 1 100 ? -7.893 13.110 37.354 1.00 38.94 100 PRO A CA 1
ATOM 813 C C . PRO A 1 100 ? -7.900 14.053 36.148 1.00 38.94 100 PRO A C 1
ATOM 815 O O . PRO A 1 100 ? -7.298 13.737 35.119 1.00 38.94 100 PRO A O 1
ATOM 818 N N . ALA A 1 101 ? -8.596 15.188 36.247 1.00 32.84 101 ALA A N 1
ATOM 819 C CA . ALA A 1 101 ? -8.343 16.306 35.345 1.00 32.84 101 ALA A CA 1
ATOM 820 C C . ALA A 1 101 ? -6.818 16.456 35.187 1.00 32.84 101 ALA A C 1
ATOM 822 O O . ALA A 1 101 ? -6.119 16.217 36.175 1.00 32.84 101 ALA A O 1
ATOM 823 N N . PRO A 1 102 ? -6.285 16.809 34.004 1.00 38.25 102 PRO A N 1
ATOM 824 C CA . PRO A 1 102 ? -4.848 16.897 33.791 1.00 38.25 102 PRO A CA 1
ATOM 825 C C . PRO A 1 102 ? -4.261 17.951 34.737 1.00 38.25 102 PRO A C 1
ATOM 827 O O . PRO A 1 102 ? -4.175 19.133 34.424 1.00 38.25 102 PRO A O 1
ATOM 830 N N . THR A 1 103 ? -3.864 17.534 35.936 1.00 35.09 103 THR A N 1
ATOM 831 C CA . THR A 1 103 ? -3.102 18.330 36.892 1.00 35.09 103 THR A CA 1
ATOM 832 C C . THR A 1 103 ? -1.637 18.204 36.521 1.00 35.09 103 THR A C 1
ATOM 834 O O . THR A 1 103 ? -0.823 17.713 37.290 1.00 35.09 103 THR A O 1
ATOM 837 N N . SER A 1 104 ? -1.317 18.589 35.292 1.00 30.12 104 SER A N 1
ATOM 838 C CA . SER A 1 104 ? 0.022 18.977 34.879 1.00 30.12 104 SER A CA 1
ATOM 839 C C . SER A 1 104 ? -0.109 19.710 33.547 1.00 30.12 104 SER A C 1
ATOM 841 O O . SER A 1 104 ? -0.764 19.187 32.641 1.00 30.12 104 SER A O 1
ATOM 843 N N . PRO A 1 105 ? 0.462 20.914 33.394 1.00 40.38 105 PRO A N 1
ATOM 844 C CA . PRO A 1 105 ? 0.539 21.538 32.085 1.00 40.38 105 PRO A CA 1
ATOM 845 C C . PRO A 1 105 ? 1.353 20.624 31.157 1.00 40.38 105 PRO A C 1
ATOM 847 O O . PRO A 1 105 ? 2.340 20.021 31.581 1.00 40.38 105 PRO A O 1
ATOM 850 N N . LEU A 1 106 ? 0.883 20.505 29.913 1.00 32.50 106 LEU A N 1
ATOM 851 C CA . LEU A 1 106 ? 1.499 19.758 28.818 1.00 32.50 106 LEU A CA 1
ATOM 852 C C . LEU A 1 106 ? 3.041 19.841 28.835 1.00 32.50 106 LEU A C 1
ATOM 854 O O . LEU A 1 106 ? 3.573 20.955 28.791 1.00 32.50 106 LEU A O 1
ATOM 858 N N . PRO A 1 107 ? 3.778 18.717 28.770 1.00 32.34 107 PRO A N 1
ATOM 859 C CA . PRO A 1 107 ? 5.009 18.696 28.001 1.00 32.34 107 PRO A CA 1
ATOM 860 C C . PRO A 1 107 ? 4.661 18.718 26.497 1.00 32.34 107 PRO A C 1
ATOM 862 O O . PRO A 1 107 ? 3.546 18.357 26.109 1.00 32.34 107 PRO A O 1
ATOM 865 N N . PRO A 1 108 ? 5.574 19.204 25.643 1.00 37.91 108 PRO A N 1
ATOM 866 C CA . PRO A 1 108 ? 5.310 19.425 24.228 1.00 37.91 108 PRO A CA 1
ATOM 867 C C . PRO A 1 108 ? 4.929 18.124 23.518 1.00 37.91 108 PRO A C 1
ATOM 869 O O . PRO A 1 108 ? 5.349 17.039 23.906 1.00 37.91 108 PRO A O 1
ATOM 872 N N . GLN A 1 109 ? 4.106 18.282 22.484 1.00 40.88 109 GLN A N 1
ATOM 873 C CA . GLN A 1 109 ? 3.587 17.240 21.608 1.00 40.88 109 GLN A CA 1
ATOM 874 C C . GLN A 1 109 ? 4.706 16.375 21.018 1.00 40.88 109 GLN A C 1
ATOM 876 O O . GLN A 1 109 ? 5.223 16.665 19.944 1.00 40.88 109 GLN A O 1
ATOM 881 N N . THR A 1 110 ? 5.030 15.286 21.699 1.00 39.44 110 THR A N 1
ATOM 882 C CA . THR A 1 110 ? 5.769 14.174 21.119 1.00 39.44 110 THR A CA 1
ATOM 883 C C . THR A 1 110 ? 5.280 12.916 21.825 1.00 39.44 110 THR A C 1
ATOM 885 O O . THR A 1 110 ? 5.429 12.790 23.035 1.00 39.44 110 THR A O 1
ATOM 888 N N . GLU A 1 111 ? 4.632 12.030 21.066 1.00 38.72 111 GLU A N 1
ATOM 889 C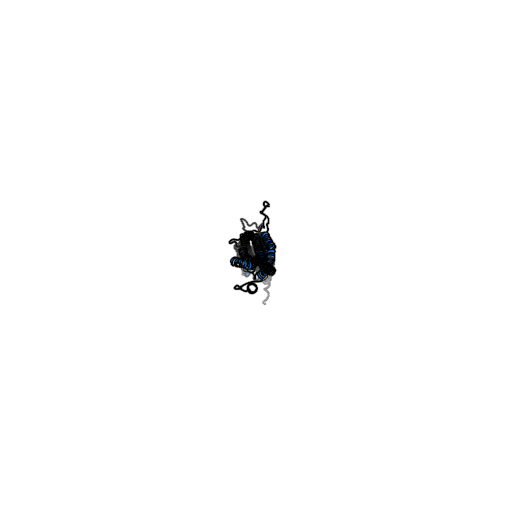 CA . GLU A 1 111 ? 4.359 10.637 21.448 1.00 38.72 111 GLU A CA 1
ATOM 890 C C . GLU A 1 111 ? 3.457 10.423 22.682 1.00 38.72 111 GLU A C 1
ATOM 892 O O . GLU A 1 111 ? 3.888 9.907 23.708 1.00 38.72 111 GLU A O 1
ATOM 897 N N . MET A 1 112 ? 2.156 10.719 22.572 1.00 36.31 112 MET A N 1
ATOM 898 C CA . MET A 1 112 ? 1.179 9.962 23.370 1.00 36.31 112 MET A CA 1
ATOM 899 C C . MET A 1 112 ? 0.661 8.776 22.542 1.00 36.31 112 MET A C 1
ATOM 901 O O . MET A 1 112 ? 0.110 9.009 21.460 1.00 36.31 112 MET A O 1
ATOM 905 N N . PRO A 1 113 ? 0.818 7.520 23.002 1.00 45.69 113 PRO A N 1
ATOM 906 C CA . PRO A 1 113 ? 0.228 6.363 22.339 1.00 45.69 113 PRO A CA 1
ATOM 907 C C . PRO A 1 113 ? -1.303 6.473 22.362 1.00 45.69 113 PRO A C 1
ATOM 909 O O . PRO A 1 113 ? -1.933 6.716 23.389 1.00 45.69 113 PRO A O 1
ATOM 912 N N . VAL A 1 114 ? -1.896 6.324 21.179 1.00 53.66 114 VAL A N 1
ATOM 913 C CA . VAL A 1 114 ? -3.275 6.709 20.825 1.00 53.66 114 VAL A CA 1
ATOM 914 C C . VAL A 1 114 ? -4.347 5.812 21.480 1.00 53.66 114 VAL A C 1
ATOM 916 O O . VAL A 1 114 ? -5.529 6.136 21.435 1.00 53.66 114 VAL A O 1
ATOM 919 N N . PHE A 1 115 ? -3.967 4.728 22.165 1.00 53.56 115 PHE A N 1
ATOM 920 C CA . PHE A 1 115 ? -4.915 3.712 22.644 1.00 53.56 115 PHE A CA 1
ATOM 921 C C . PHE A 1 115 ? -4.795 3.282 24.111 1.00 53.56 115 PHE A C 1
ATOM 923 O O . PHE A 1 115 ? -5.727 2.651 24.595 1.00 53.56 115 PHE A O 1
ATOM 930 N N . ASP A 1 116 ? -3.731 3.614 24.843 1.00 56.84 116 ASP A N 1
ATOM 931 C CA . ASP A 1 116 ? -3.522 3.108 26.215 1.00 56.84 116 ASP A CA 1
ATOM 932 C C . ASP A 1 116 ? -4.629 3.434 27.241 1.00 56.84 116 ASP A C 1
ATOM 934 O O . ASP A 1 116 ? -5.000 2.540 28.004 1.00 56.84 116 ASP A O 1
ATOM 938 N N . PRO A 1 117 ? -5.249 4.632 27.258 1.00 65.44 117 PRO A N 1
ATOM 939 C CA . PRO A 1 117 ? -6.219 4.951 28.306 1.00 65.44 117 PRO A CA 1
ATOM 940 C C . PRO A 1 117 ? -7.537 4.162 28.228 1.00 65.44 117 PRO A C 1
ATOM 942 O O . PRO A 1 117 ? -8.245 4.071 29.230 1.00 65.44 117 PRO A O 1
ATOM 945 N N . ILE A 1 118 ? -7.910 3.617 27.060 1.00 73.19 118 ILE A N 1
ATOM 946 C CA . ILE A 1 118 ? -9.230 2.987 26.867 1.00 73.19 118 ILE A CA 1
ATOM 947 C C . ILE A 1 118 ? -9.281 1.569 27.448 1.00 73.19 118 ILE A C 1
ATOM 949 O O . ILE A 1 118 ? -10.182 1.302 28.250 1.00 73.19 118 ILE A O 1
ATOM 953 N N . PRO A 1 119 ? -8.372 0.642 27.078 1.00 78.81 119 PRO A N 1
ATOM 954 C CA . PRO A 1 119 ? -8.369 -0.696 27.650 1.00 78.81 119 PRO A CA 1
ATOM 955 C C . PRO A 1 119 ? -8.181 -0.675 29.161 1.00 78.81 119 PRO A C 1
ATOM 957 O O . PRO A 1 119 ? -8.859 -1.422 29.860 1.00 78.81 119 PRO A O 1
ATOM 960 N N . GLU A 1 120 ? -7.322 0.215 29.666 1.00 77.31 120 GLU A N 1
ATOM 961 C CA . GLU A 1 120 ? -7.096 0.380 31.101 1.00 77.31 120 GLU A CA 1
ATOM 962 C C . GLU A 1 120 ? -8.371 0.826 31.824 1.00 77.31 120 GLU A C 1
ATOM 964 O O . GLU A 1 120 ? -8.755 0.206 32.817 1.00 77.31 120 GLU A O 1
ATOM 969 N N . ALA A 1 121 ? -9.076 1.841 31.306 1.00 76.44 121 ALA A N 1
ATOM 970 C CA . ALA A 1 121 ? -10.344 2.289 31.881 1.00 76.44 121 ALA A CA 1
ATOM 971 C C . ALA A 1 121 ? -11.375 1.149 31.909 1.00 76.44 121 ALA A C 1
ATOM 973 O O . ALA A 1 121 ? -11.874 0.805 32.981 1.00 76.44 121 ALA A O 1
ATOM 974 N N . LEU A 1 122 ? -11.593 0.473 30.774 1.00 81.44 122 LEU A N 1
ATOM 975 C CA . LEU A 1 122 ? -12.518 -0.663 30.662 1.00 81.44 122 LEU A CA 1
ATOM 976 C C . LEU A 1 122 ? -12.158 -1.817 31.611 1.00 81.44 122 LEU A C 1
ATOM 978 O O . LEU A 1 122 ? -13.041 -2.419 32.226 1.00 81.44 122 LEU A O 1
ATOM 982 N N . GLU A 1 123 ? -10.871 -2.134 31.765 1.00 84.94 123 GLU A N 1
ATOM 983 C CA . GLU A 1 123 ? -10.411 -3.164 32.695 1.00 84.94 123 GLU A CA 1
ATOM 984 C C . GLU A 1 123 ? -10.687 -2.764 34.152 1.00 84.94 123 GLU A C 1
ATOM 986 O O . GLU A 1 123 ? -11.105 -3.602 34.959 1.00 84.94 123 GLU A O 1
ATOM 991 N N . THR A 1 124 ? -10.517 -1.483 34.502 1.00 81.44 124 THR A N 1
ATOM 992 C CA . THR A 1 124 ? -10.878 -0.992 35.839 1.00 81.44 124 THR A CA 1
ATOM 993 C C . THR A 1 124 ? -12.382 -1.043 36.094 1.00 81.44 124 THR A C 1
ATOM 995 O O . THR A 1 124 ? -12.777 -1.423 37.202 1.00 81.44 124 THR A O 1
ATOM 998 N N . THR A 1 125 ? -13.216 -0.752 35.089 1.00 79.12 125 THR A N 1
ATOM 999 C CA . THR A 1 125 ? -14.676 -0.881 35.187 1.00 79.12 125 THR A CA 1
ATOM 1000 C C . THR A 1 125 ? -15.064 -2.332 35.460 1.00 79.12 125 THR A C 1
ATOM 1002 O O . THR A 1 125 ? -15.802 -2.615 36.405 1.00 79.12 125 THR A O 1
ATOM 1005 N N . ILE A 1 126 ? -14.504 -3.274 34.690 1.00 84.94 126 ILE A N 1
ATOM 1006 C CA . ILE A 1 126 ? -14.753 -4.713 34.855 1.00 84.94 126 ILE A CA 1
ATOM 1007 C C . ILE A 1 126 ? -14.353 -5.164 36.263 1.00 84.94 126 ILE A C 1
ATOM 1009 O O . ILE A 1 126 ? -15.154 -5.799 36.950 1.00 84.94 126 ILE A O 1
ATOM 1013 N N . LYS A 1 127 ? -13.151 -4.799 36.730 1.00 85.44 127 LYS A N 1
ATOM 1014 C CA . LYS A 1 127 ? -12.660 -5.172 38.069 1.00 85.44 127 LYS A CA 1
ATOM 1015 C C . LYS A 1 127 ? -13.583 -4.682 39.188 1.00 85.44 127 LYS A C 1
ATOM 1017 O O . LYS A 1 127 ? -13.850 -5.443 40.111 1.00 85.44 127 LYS A O 1
ATOM 1022 N N . LYS A 1 128 ? -14.091 -3.447 39.104 1.00 80.38 128 LYS A N 1
ATOM 1023 C CA . LYS A 1 128 ? -14.991 -2.872 40.122 1.00 80.38 128 LYS A CA 1
ATOM 1024 C C . LYS A 1 128 ? -16.386 -3.500 40.100 1.00 80.38 128 LYS A C 1
ATOM 1026 O O . LYS A 1 128 ? -16.973 -3.715 41.155 1.00 80.38 128 LYS A O 1
ATOM 1031 N N . MET A 1 129 ? -16.906 -3.816 38.914 1.00 82.00 129 MET A N 1
ATOM 1032 C CA . MET A 1 129 ? -18.272 -4.322 38.759 1.00 82.00 129 MET A CA 1
ATOM 1033 C C . MET A 1 129 ? -18.410 -5.834 38.990 1.00 82.00 129 MET A C 1
ATOM 1035 O O . MET A 1 129 ? -19.509 -6.301 39.287 1.00 82.00 129 MET A O 1
ATOM 1039 N N . VAL A 1 130 ? -17.323 -6.611 38.905 1.00 86.06 130 VAL A N 1
ATOM 1040 C CA . VAL A 1 130 ? -17.327 -8.076 39.116 1.00 86.06 130 VAL A CA 1
ATOM 1041 C C . VAL A 1 130 ? -17.838 -8.490 40.504 1.00 86.06 130 VAL A C 1
ATOM 1043 O O . VAL A 1 130 ? -18.418 -9.566 40.651 1.00 86.06 130 VAL A O 1
ATOM 1046 N N . GLU A 1 131 ? -17.682 -7.646 41.524 1.00 84.62 131 GLU A N 1
ATOM 1047 C CA . GLU A 1 131 ? -18.145 -7.943 42.887 1.00 84.62 131 GLU A CA 1
ATOM 1048 C C . GLU A 1 131 ? -19.660 -7.747 43.075 1.00 84.62 131 GLU A C 1
ATOM 1050 O O . GLU A 1 131 ? -20.255 -8.280 44.021 1.00 84.62 131 GLU A O 1
ATOM 1055 N N . ALA A 1 132 ? -20.321 -7.010 42.179 1.00 82.19 132 ALA A N 1
ATOM 1056 C CA . ALA A 1 132 ? -21.729 -6.666 42.339 1.00 82.19 132 ALA A CA 1
ATOM 1057 C C . ALA A 1 132 ? -22.683 -7.870 42.191 1.00 82.19 132 ALA A C 1
ATOM 1059 O O . ALA A 1 132 ? -23.526 -8.041 43.075 1.00 82.19 132 ALA A O 1
ATOM 1060 N N . PRO A 1 133 ? -22.540 -8.772 41.194 1.00 84.94 133 PRO A N 1
ATOM 1061 C CA . PRO A 1 133 ? -23.349 -9.994 41.119 1.00 84.94 133 PRO A CA 1
ATOM 1062 C C . PRO A 1 133 ? -23.214 -10.891 42.359 1.00 84.94 133 PRO A C 1
ATOM 1064 O O . PRO A 1 133 ? -24.195 -11.479 42.819 1.00 84.94 133 PRO A O 1
ATOM 1067 N N . ILE A 1 134 ? -22.014 -10.956 42.950 1.00 85.81 134 ILE A N 1
ATOM 1068 C CA . ILE A 1 134 ? -21.748 -11.718 44.182 1.00 85.81 134 ILE A CA 1
ATOM 1069 C C . ILE A 1 134 ? -22.505 -11.090 45.359 1.00 85.81 134 ILE A C 1
ATOM 1071 O O . ILE A 1 134 ? -23.140 -11.788 46.151 1.00 85.81 134 ILE A O 1
ATOM 1075 N N . THR A 1 135 ? -22.466 -9.762 45.463 1.00 84.44 135 THR A N 1
ATOM 1076 C CA . THR A 1 135 ? -23.139 -9.010 46.530 1.00 84.44 135 THR A CA 1
ATOM 1077 C C . THR A 1 135 ? -24.663 -9.103 46.417 1.00 84.44 135 THR A C 1
ATOM 1079 O O . THR A 1 135 ? -25.340 -9.282 47.429 1.00 84.44 135 THR A O 1
ATOM 1082 N N . LEU A 1 136 ? -25.204 -9.061 45.195 1.00 84.81 136 LEU A N 1
ATOM 1083 C CA . LEU A 1 136 ? -26.630 -9.264 44.924 1.00 84.81 136 LEU A CA 1
ATOM 1084 C C . LEU A 1 136 ? -27.070 -10.695 45.252 1.00 84.81 136 LEU A C 1
ATOM 1086 O O . LEU A 1 136 ? -28.105 -10.870 45.887 1.00 84.81 136 LEU A O 1
ATOM 1090 N N . SER A 1 137 ? -26.258 -11.705 44.929 1.00 86.81 137 SER A N 1
ATOM 1091 C CA . SER A 1 137 ? -26.549 -13.107 45.274 1.00 86.81 137 SER A CA 1
ATOM 1092 C C . SER A 1 137 ? -26.670 -13.313 46.789 1.00 86.81 137 SER A C 1
ATOM 1094 O O . SER A 1 137 ? -27.613 -13.943 47.258 1.00 86.81 137 SER A O 1
ATOM 1096 N N . ARG A 1 138 ? -25.778 -12.695 47.575 1.00 86.62 138 ARG A N 1
ATOM 1097 C CA . ARG A 1 138 ? -25.878 -12.699 49.047 1.00 86.62 138 ARG A CA 1
ATOM 1098 C C . ARG A 1 138 ? -27.132 -11.981 49.549 1.00 86.62 138 ARG A C 1
ATOM 1100 O O . ARG A 1 138 ? -27.735 -12.412 50.525 1.00 86.62 138 ARG A O 1
ATOM 1107 N N . LEU A 1 139 ? -27.548 -10.897 48.889 1.00 84.06 139 LEU A N 1
ATOM 1108 C CA . LEU A 1 139 ? -28.782 -10.194 49.245 1.00 84.06 139 LEU A CA 1
ATOM 1109 C C . LEU A 1 139 ? -30.027 -11.055 48.970 1.00 84.06 139 LEU A C 1
ATOM 1111 O O . LEU A 1 139 ? -30.961 -11.008 49.764 1.00 84.06 139 LEU A O 1
ATOM 1115 N N . VAL A 1 140 ? -30.035 -11.869 47.907 1.00 87.00 140 VAL A N 1
ATOM 1116 C CA . VAL A 1 140 ? -31.108 -12.855 47.663 1.00 87.00 140 VAL A CA 1
ATOM 1117 C C . VAL A 1 140 ? -31.193 -13.861 48.812 1.00 87.00 140 VAL A C 1
ATOM 1119 O O . VAL A 1 140 ? -32.288 -14.133 49.303 1.00 87.00 140 VAL A O 1
ATOM 1122 N N . GLU A 1 141 ? -30.056 -14.385 49.274 1.00 86.19 141 GLU A N 1
ATOM 1123 C CA . GLU A 1 141 ? -30.004 -15.314 50.412 1.00 86.19 141 GLU A CA 1
ATOM 1124 C C . GLU A 1 141 ? -30.517 -14.662 51.706 1.00 86.19 141 GLU A C 1
ATOM 1126 O O . GLU A 1 141 ? -31.335 -15.256 52.414 1.00 86.19 141 GLU A O 1
ATOM 1131 N N . ASP A 1 142 ? -30.111 -13.416 51.978 1.00 82.25 142 ASP A N 1
ATOM 1132 C CA . ASP A 1 142 ? -30.593 -12.630 53.119 1.00 82.25 142 ASP A CA 1
ATOM 1133 C C . ASP A 1 142 ? -32.123 -12.444 53.062 1.00 82.25 142 ASP A C 1
ATOM 1135 O O . ASP A 1 142 ? -32.816 -12.631 54.067 1.00 82.25 142 ASP A O 1
ATOM 1139 N N . VAL A 1 143 ? -32.664 -12.100 51.885 1.00 83.56 143 VAL A N 1
ATOM 1140 C CA . VAL A 1 143 ? -34.107 -11.922 51.641 1.00 83.56 143 VAL A CA 1
ATOM 1141 C C . VAL A 1 143 ? -34.863 -13.237 51.825 1.00 83.56 143 VAL A C 1
ATOM 1143 O O . VAL A 1 143 ? -35.896 -13.257 52.495 1.00 83.56 143 VAL A O 1
ATOM 1146 N N . ALA A 1 144 ? -34.332 -14.350 51.315 1.00 80.94 144 ALA A N 1
ATOM 1147 C CA . ALA A 1 144 ? -34.919 -15.675 51.495 1.00 80.94 144 ALA A CA 1
ATOM 1148 C C . ALA A 1 144 ? -34.944 -16.095 52.976 1.00 80.94 144 ALA A C 1
ATOM 1150 O O . ALA A 1 144 ? -35.954 -16.617 53.458 1.00 80.94 144 ALA A O 1
ATOM 1151 N N . ALA A 1 145 ? -33.874 -15.813 53.726 1.00 83.00 145 ALA A N 1
ATOM 1152 C CA . ALA A 1 145 ? -33.810 -16.066 55.162 1.00 83.00 145 ALA A CA 1
ATOM 1153 C C . ALA A 1 145 ? -34.829 -15.216 55.944 1.00 83.00 145 ALA A C 1
ATOM 1155 O O . ALA A 1 145 ? -35.516 -15.734 56.830 1.00 83.00 145 ALA A O 1
ATOM 1156 N N . ALA A 1 146 ? -34.993 -13.936 55.592 1.00 80.06 146 ALA A N 1
ATOM 1157 C CA . ALA A 1 146 ? -36.011 -13.075 56.197 1.00 80.06 146 ALA A CA 1
ATOM 1158 C C . ALA A 1 146 ? -37.440 -13.506 55.838 1.00 80.06 146 ALA A C 1
ATOM 1160 O O . ALA A 1 146 ? -38.314 -13.497 56.706 1.00 80.06 146 ALA A O 1
ATOM 1161 N N . ALA A 1 147 ? -37.681 -13.948 54.601 1.00 79.38 147 ALA A N 1
ATOM 1162 C CA . ALA A 1 147 ? -38.970 -14.486 54.176 1.00 79.38 147 ALA A CA 1
ATOM 1163 C C . ALA A 1 147 ? -39.325 -15.783 54.929 1.00 79.38 147 ALA A C 1
ATOM 1165 O O . ALA A 1 147 ? -40.473 -15.965 55.344 1.00 79.38 147 ALA A O 1
ATOM 1166 N N . ALA A 1 148 ? -38.344 -16.663 55.163 1.00 80.00 148 ALA A N 1
ATOM 1167 C CA . ALA A 1 148 ? -38.518 -17.869 55.972 1.00 80.00 148 ALA A CA 1
ATOM 1168 C C . ALA A 1 148 ? -38.816 -17.535 57.445 1.00 80.00 148 ALA A C 1
ATOM 1170 O O . ALA A 1 148 ? -39.735 -18.107 58.033 1.00 80.00 148 ALA A O 1
ATOM 1171 N N . ALA A 1 149 ? -38.107 -16.563 58.029 1.00 77.31 149 ALA A N 1
ATOM 1172 C CA . ALA A 1 149 ? -38.372 -16.088 59.389 1.00 77.31 149 ALA A CA 1
ATOM 1173 C C . ALA A 1 149 ? -39.777 -15.466 59.523 1.00 77.31 149 ALA A C 1
ATOM 1175 O O . ALA A 1 149 ? -40.500 -15.758 60.476 1.00 77.31 149 ALA A O 1
ATOM 1176 N N . ALA A 1 150 ? -40.209 -14.679 58.534 1.00 72.81 150 ALA A N 1
ATOM 1177 C CA . ALA A 1 150 ? -41.545 -14.086 58.478 1.00 72.81 150 ALA A CA 1
ATOM 1178 C C . ALA A 1 150 ? -42.667 -15.136 58.339 1.00 72.81 150 ALA A C 1
ATOM 1180 O O . ALA A 1 150 ? -43.752 -14.981 58.909 1.00 72.81 150 ALA A O 1
ATOM 1181 N N . ALA A 1 151 ? -42.407 -16.236 57.623 1.00 70.94 151 ALA A N 1
ATOM 1182 C CA . ALA A 1 151 ? -43.339 -17.357 57.491 1.00 70.94 151 ALA A CA 1
ATOM 1183 C C . ALA A 1 151 ? -43.569 -18.096 58.827 1.00 70.94 151 ALA A C 1
ATOM 1185 O O . ALA A 1 151 ? -44.686 -18.520 59.124 1.00 70.94 151 ALA A O 1
ATOM 1186 N N . VAL A 1 152 ? -42.538 -18.210 59.672 1.00 69.00 152 VAL A N 1
ATOM 1187 C CA . VAL A 1 152 ? -42.662 -18.803 61.018 1.00 69.00 152 VAL A CA 1
ATOM 1188 C C . VAL A 1 152 ? -43.509 -17.917 61.937 1.00 69.00 152 VAL A C 1
ATOM 1190 O O . VAL A 1 152 ? -44.359 -18.421 62.672 1.00 69.00 152 VAL A O 1
ATOM 1193 N N . VAL A 1 153 ? -43.331 -16.595 61.856 1.00 65.38 153 VAL A N 1
ATOM 1194 C CA . VAL A 1 153 ? -44.111 -15.605 62.622 1.00 65.38 153 VAL A CA 1
ATOM 1195 C C . VAL A 1 153 ? -45.596 -15.630 62.231 1.00 65.38 153 VAL A C 1
ATOM 1197 O O . VAL A 1 153 ? -46.476 -15.555 63.092 1.00 65.38 153 VAL A O 1
ATOM 1200 N N . THR A 1 154 ? -45.900 -15.807 60.945 1.00 63.31 154 THR A N 1
ATOM 1201 C CA . THR A 1 154 ? -47.285 -15.908 60.450 1.00 63.31 154 THR A CA 1
ATOM 1202 C C . THR A 1 154 ? -47.952 -17.248 60.766 1.00 63.31 154 THR A C 1
ATO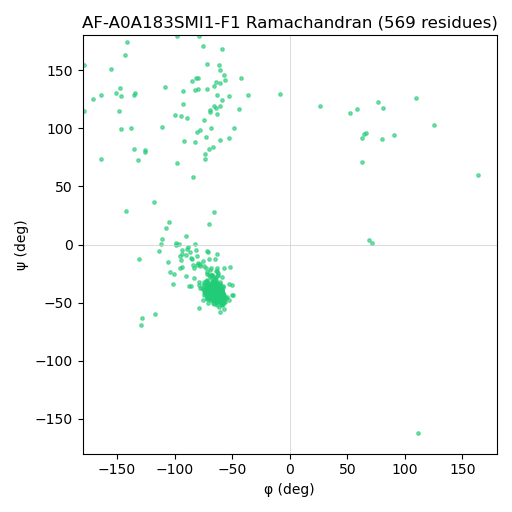M 1204 O O . THR A 1 154 ? -49.136 -17.286 61.099 1.00 63.31 154 THR A O 1
ATOM 1207 N N . ALA A 1 155 ? -47.203 -18.353 60.773 1.00 62.06 155 ALA A N 1
ATOM 1208 C CA . ALA A 1 155 ? -47.728 -19.659 61.178 1.00 62.06 155 ALA A CA 1
ATOM 1209 C C . ALA A 1 155 ? -48.134 -19.717 62.666 1.00 62.06 155 ALA A C 1
ATOM 1211 O O . ALA A 1 155 ? -49.053 -20.450 63.025 1.00 62.06 155 ALA A O 1
ATOM 1212 N N . GLN A 1 156 ? -47.490 -18.928 63.533 1.00 59.62 156 GLN A N 1
ATOM 1213 C CA . GLN A 1 156 ? -47.793 -18.863 64.971 1.00 59.62 156 GLN A CA 1
ATOM 1214 C C . GLN A 1 156 ? -49.006 -17.978 65.315 1.00 59.62 156 GLN A C 1
ATOM 1216 O O . GLN A 1 156 ? -49.469 -17.978 66.456 1.00 59.62 156 GLN A O 1
ATOM 1221 N N . THR A 1 157 ? -49.532 -17.215 64.353 1.00 53.19 157 THR A N 1
ATOM 1222 C CA . THR A 1 157 ? -50.496 -16.127 64.595 1.00 53.19 157 THR A CA 1
ATOM 1223 C C . THR A 1 157 ? -51.897 -16.378 64.022 1.00 53.19 157 THR A C 1
ATOM 1225 O O . THR A 1 157 ? -52.828 -15.647 64.363 1.00 53.19 157 THR A O 1
ATOM 1228 N N . THR A 1 158 ? -52.097 -17.474 63.282 1.00 51.03 158 THR A N 1
ATOM 1229 C CA . THR A 1 158 ? -53.371 -17.917 62.669 1.00 51.03 158 THR A CA 1
ATOM 1230 C C . THR A 1 158 ? -54.502 -18.256 63.655 1.00 51.03 158 THR A C 1
ATOM 1232 O O . THR A 1 158 ? -55.641 -18.447 63.238 1.00 51.03 158 THR A O 1
ATOM 1235 N N . GLY A 1 159 ? -54.241 -18.297 64.966 1.00 50.03 159 GLY A N 1
ATOM 1236 C CA . GLY A 1 159 ? -55.244 -18.619 65.993 1.00 50.03 159 GLY A CA 1
ATOM 1237 C C . GLY A 1 159 ? -56.054 -17.441 66.558 1.00 50.03 159 GLY A C 1
ATOM 1238 O O . GLY A 1 159 ? -56.897 -17.665 67.424 1.00 50.03 159 GLY A O 1
ATOM 1239 N N . SER A 1 160 ? -55.807 -16.192 66.142 1.00 50.28 160 SER A N 1
ATOM 1240 C CA . SER A 1 160 ? -56.411 -14.998 66.763 1.00 50.28 160 SER A CA 1
ATOM 1241 C C . SER A 1 160 ? -56.941 -14.017 65.718 1.00 50.28 160 SER A C 1
ATOM 1243 O O . SER A 1 160 ? -56.222 -13.651 64.800 1.00 50.28 160 SER A O 1
ATOM 1245 N N . SER A 1 161 ? -58.193 -13.573 65.881 1.00 46.16 161 SER A N 1
ATOM 1246 C CA . SER A 1 161 ? -58.896 -12.593 65.035 1.00 46.16 161 SER A CA 1
ATOM 1247 C C . SER A 1 161 ? -58.048 -11.333 64.761 1.00 46.16 161 SER A C 1
ATOM 1249 O O . SER A 1 161 ? -57.954 -10.423 65.600 1.00 46.16 161 SER A O 1
ATOM 1251 N N . VAL A 1 162 ? -57.431 -11.270 63.580 1.00 53.41 162 VAL A N 1
ATOM 1252 C CA . VAL A 1 162 ? -56.689 -10.109 63.057 1.00 53.41 162 VAL A CA 1
ATOM 1253 C C . VAL A 1 162 ? -57.675 -9.138 62.384 1.00 53.41 162 VAL A C 1
ATOM 1255 O O . VAL A 1 162 ? -58.633 -9.565 61.748 1.00 53.41 162 VAL A O 1
ATOM 1258 N N . ASN A 1 163 ? -57.483 -7.825 62.560 1.00 54.19 163 ASN A N 1
ATOM 1259 C CA . ASN A 1 163 ? -58.264 -6.791 61.863 1.00 54.19 163 ASN A CA 1
ATOM 1260 C C . ASN A 1 163 ? -57.966 -6.834 60.352 1.00 54.19 163 ASN A C 1
ATOM 1262 O O . ASN A 1 163 ? -56.796 -6.872 59.985 1.00 54.19 163 ASN A O 1
ATOM 1266 N N . ALA A 1 164 ? -58.988 -6.727 59.492 1.00 53.69 164 ALA A N 1
ATOM 1267 C CA . ALA A 1 164 ? -58.853 -6.825 58.028 1.00 53.69 164 ALA A CA 1
ATOM 1268 C C . ALA A 1 164 ? -57.748 -5.921 57.434 1.00 53.69 164 ALA A C 1
ATOM 1270 O O . ALA A 1 164 ? -56.918 -6.391 56.671 1.00 53.69 164 ALA A O 1
ATOM 1271 N N . LYS A 1 165 ? -57.640 -4.664 57.889 1.00 55.84 165 LYS A N 1
ATOM 1272 C CA . LYS A 1 165 ? -56.611 -3.712 57.422 1.00 55.84 165 LYS A CA 1
ATOM 1273 C C . LYS A 1 165 ? -55.160 -4.135 57.707 1.00 55.84 165 LYS A C 1
ATOM 1275 O O . LYS A 1 165 ? -54.283 -3.863 56.902 1.00 55.84 165 LYS A O 1
ATOM 1280 N N . GLY A 1 166 ? -54.907 -4.786 58.845 1.00 57.47 166 GLY A N 1
ATOM 1281 C CA . GLY A 1 166 ? -53.566 -5.276 59.196 1.00 57.47 166 GLY A CA 1
ATOM 1282 C C . GLY A 1 166 ? -53.215 -6.599 58.511 1.00 57.47 166 GLY A C 1
ATOM 1283 O O . GLY A 1 166 ? -52.045 -6.958 58.441 1.00 57.47 166 GLY A O 1
ATOM 1284 N N . SER A 1 167 ? -54.222 -7.318 57.999 1.00 63.06 167 SER A N 1
ATOM 1285 C CA . SER A 1 167 ? -54.024 -8.504 57.162 1.00 63.06 167 SER A CA 1
ATOM 1286 C C . SER A 1 167 ? -53.510 -8.109 55.779 1.00 63.06 167 SER A C 1
ATOM 1288 O O . SER A 1 167 ? -52.527 -8.683 55.324 1.00 63.06 167 SER A O 1
ATOM 1290 N N . ASP A 1 168 ? -54.113 -7.086 55.166 1.00 67.62 168 ASP A N 1
ATOM 1291 C CA . ASP A 1 168 ? -53.734 -6.610 53.830 1.00 67.62 168 ASP A CA 1
ATOM 1292 C C . ASP A 1 168 ? -52.298 -6.039 53.810 1.00 67.62 168 ASP A C 1
ATOM 1294 O O . ASP A 1 168 ? -51.514 -6.343 52.915 1.00 67.62 168 ASP A O 1
ATOM 1298 N N . GLU A 1 169 ? -51.899 -5.262 54.828 1.00 71.38 169 GLU A N 1
ATOM 1299 C CA . GLU A 1 169 ? -50.532 -4.716 54.938 1.00 71.38 169 GLU A CA 1
ATOM 1300 C C . GLU A 1 169 ? -49.470 -5.802 55.188 1.00 71.38 169 GLU A C 1
ATOM 1302 O O . GLU A 1 169 ? -48.363 -5.736 54.650 1.00 71.38 169 GLU A O 1
ATOM 1307 N N . LEU A 1 170 ? -49.799 -6.828 55.978 1.00 70.56 170 LEU A N 1
ATOM 1308 C CA . LEU A 1 170 ? -48.921 -7.975 56.216 1.00 70.56 170 LEU A CA 1
ATOM 1309 C C . LEU A 1 170 ? -48.756 -8.829 54.950 1.00 70.56 170 LEU A C 1
ATOM 1311 O O . LEU A 1 170 ? -47.654 -9.300 54.664 1.00 70.56 170 LEU A O 1
ATOM 1315 N N . GLU A 1 171 ? -49.833 -9.014 54.188 1.00 76.06 171 GLU A N 1
ATOM 1316 C CA . GLU A 1 171 ? -49.819 -9.713 52.904 1.00 76.06 171 GLU A CA 1
ATOM 1317 C C . GLU A 1 171 ? -48.989 -8.947 51.860 1.00 76.06 171 GLU A C 1
ATOM 1319 O O . GLU A 1 171 ? -48.181 -9.556 51.155 1.00 76.06 171 GLU A O 1
ATOM 1324 N N . CYS A 1 172 ? -49.061 -7.611 51.845 1.00 77.12 172 CYS A N 1
ATOM 1325 C CA . CYS A 1 172 ? -48.167 -6.749 51.061 1.00 77.12 172 CYS A CA 1
ATOM 1326 C C . CYS A 1 172 ? -46.684 -6.913 51.451 1.00 77.12 172 CYS A C 1
ATOM 1328 O O . CYS A 1 172 ? -45.837 -7.126 50.590 1.00 77.12 172 CYS A O 1
ATOM 1330 N N . LEU A 1 173 ? -46.336 -6.895 52.743 1.00 76.19 173 LEU A N 1
ATOM 1331 C CA . LEU A 1 173 ? -44.936 -7.074 53.174 1.00 76.19 173 LEU A CA 1
ATOM 1332 C C . LEU A 1 173 ? -44.392 -8.479 52.860 1.00 76.19 173 LEU A C 1
ATOM 1334 O O . LEU A 1 173 ? -43.210 -8.648 52.555 1.00 76.19 173 LEU A O 1
ATOM 1338 N N . LEU A 1 174 ? -45.247 -9.502 52.931 1.00 77.62 174 LEU A N 1
ATOM 1339 C CA . LEU A 1 174 ? -44.890 -10.874 52.568 1.00 77.62 174 LEU A CA 1
ATOM 1340 C C . LEU A 1 174 ? -44.737 -11.062 51.061 1.00 77.62 174 LEU A C 1
ATOM 1342 O O . LEU A 1 174 ? -43.844 -11.799 50.646 1.00 77.62 174 LEU A O 1
ATOM 1346 N N . THR A 1 175 ? -45.587 -10.428 50.254 1.00 81.25 175 THR A N 1
ATOM 1347 C CA . THR A 1 175 ? -45.443 -10.425 48.791 1.00 81.25 175 THR A CA 1
ATOM 1348 C C . THR A 1 175 ? -44.182 -9.672 48.375 1.00 81.25 175 THR A C 1
ATOM 1350 O O . THR A 1 175 ? -43.432 -10.184 47.545 1.00 81.25 175 THR A O 1
ATOM 1353 N N . ASP A 1 176 ? -43.850 -8.566 49.045 1.00 79.31 176 ASP A N 1
ATOM 1354 C CA . ASP A 1 176 ? -42.589 -7.857 48.830 1.00 79.31 176 ASP A CA 1
ATOM 1355 C C . ASP A 1 176 ? -41.357 -8.717 49.138 1.00 79.31 176 ASP A C 1
ATOM 1357 O O . ASP A 1 176 ? -40.433 -8.760 48.331 1.00 79.31 176 ASP A O 1
ATOM 1361 N N . LEU A 1 177 ? -41.346 -9.458 50.251 1.00 79.25 177 LEU A N 1
ATOM 1362 C CA . LEU A 1 177 ? -40.233 -10.350 50.613 1.00 79.25 177 LEU A CA 1
ATOM 1363 C C . LEU A 1 177 ? -40.133 -11.611 49.751 1.00 79.25 177 LEU A C 1
ATOM 1365 O O . LEU A 1 177 ? -39.030 -12.093 49.506 1.00 79.25 177 LEU A O 1
ATOM 1369 N N . LYS A 1 178 ? -41.267 -12.190 49.341 1.00 80.31 178 LYS A N 1
ATOM 1370 C CA . LYS A 1 178 ? -41.290 -13.479 48.630 1.00 80.31 178 LYS A CA 1
ATOM 1371 C C . LYS A 1 178 ? -41.195 -13.347 47.116 1.00 80.31 178 LYS A C 1
ATOM 1373 O O . LYS A 1 178 ? -40.767 -14.302 46.478 1.00 80.31 178 LYS A O 1
ATOM 1378 N N . ILE A 1 179 ? -41.642 -12.224 46.559 1.00 81.88 179 ILE A N 1
ATOM 1379 C CA . ILE A 1 179 ? -41.830 -12.056 45.115 1.00 81.88 179 ILE A CA 1
ATOM 1380 C C . ILE A 1 179 ? -41.118 -10.783 44.652 1.00 81.88 179 ILE A C 1
ATOM 1382 O O . ILE A 1 179 ? -40.126 -10.872 43.932 1.00 81.88 179 ILE A O 1
ATOM 1386 N N . THR A 1 180 ? -41.536 -9.608 45.136 1.00 81.31 180 THR A N 1
ATOM 1387 C CA . THR A 1 180 ? -41.092 -8.321 44.575 1.00 81.31 180 THR A CA 1
ATOM 1388 C C . THR A 1 180 ? -39.587 -8.062 44.734 1.00 81.31 180 THR A C 1
ATOM 1390 O O . THR A 1 180 ? -38.929 -7.675 43.769 1.00 81.31 180 THR A O 1
ATOM 1393 N N . LEU A 1 181 ? -39.014 -8.232 45.936 1.00 81.31 181 LEU A N 1
ATOM 1394 C CA . LEU A 1 181 ? -37.577 -8.014 46.166 1.00 81.31 181 LEU A CA 1
ATOM 1395 C C . LEU A 1 181 ? -36.711 -9.043 45.426 1.00 81.31 181 LEU A C 1
ATOM 1397 O O . LEU A 1 181 ? -35.786 -8.615 44.737 1.00 81.31 181 LEU A O 1
ATOM 1401 N N . PRO A 1 182 ? -36.975 -10.362 45.534 1.00 84.31 182 PRO A N 1
ATOM 1402 C CA . PRO A 1 182 ? -36.220 -11.370 44.793 1.00 84.31 182 PRO A CA 1
ATOM 1403 C C . PRO A 1 182 ? -36.209 -11.122 43.281 1.00 84.31 182 PRO A C 1
ATOM 1405 O O . PRO A 1 182 ? -35.140 -11.145 42.676 1.00 84.31 182 PRO A O 1
ATOM 1408 N N . GLU A 1 183 ? -37.361 -10.806 42.680 1.00 85.44 183 GLU A N 1
ATOM 1409 C CA . GLU A 1 183 ? -37.455 -10.496 41.247 1.00 85.44 183 GLU A CA 1
ATOM 1410 C C . GLU A 1 183 ? -36.640 -9.253 40.868 1.00 85.44 183 GLU A C 1
ATOM 1412 O O . GLU A 1 183 ? -35.930 -9.260 39.863 1.00 85.44 183 GLU A O 1
ATOM 1417 N N . LYS A 1 184 ? -36.686 -8.191 41.686 1.00 84.88 184 LYS A N 1
ATOM 1418 C CA . LYS A 1 184 ? -35.883 -6.978 41.461 1.00 84.88 184 LYS A CA 1
ATOM 1419 C C . LYS A 1 184 ? -34.382 -7.239 41.583 1.00 84.88 184 LYS A C 1
ATOM 1421 O O . LYS A 1 184 ? -33.617 -6.722 40.770 1.00 84.88 184 LYS A O 1
ATOM 1426 N N . ILE A 1 185 ? -33.960 -8.024 42.576 1.00 84.62 185 ILE A N 1
ATOM 1427 C CA . ILE A 1 185 ? -32.546 -8.368 42.776 1.00 84.62 185 ILE A CA 1
ATOM 1428 C C . ILE A 1 185 ? -32.038 -9.209 41.603 1.00 84.62 185 ILE A C 1
ATOM 1430 O O . ILE A 1 185 ? -30.965 -8.919 41.075 1.00 84.62 185 ILE A O 1
ATOM 1434 N N . GLU A 1 186 ? -32.813 -10.198 41.154 1.00 87.31 186 GLU A N 1
ATOM 1435 C CA . GLU A 1 186 ? -32.435 -11.053 40.026 1.00 87.31 186 GLU A CA 1
ATOM 1436 C C . GLU A 1 186 ? -32.411 -10.275 38.702 1.00 87.31 186 GLU A C 1
ATOM 1438 O O . GLU A 1 186 ? -31.485 -10.425 37.906 1.00 87.31 186 GLU A O 1
ATOM 1443 N N . ALA A 1 187 ? -33.366 -9.363 38.488 1.00 87.69 187 ALA A N 1
ATOM 1444 C CA . ALA A 1 187 ? -33.362 -8.475 37.329 1.00 87.69 187 ALA A CA 1
ATOM 1445 C C . ALA A 1 187 ? -32.128 -7.557 37.312 1.00 87.69 187 ALA A C 1
ATOM 1447 O O . ALA A 1 187 ? -31.476 -7.426 36.275 1.00 87.69 187 ALA A O 1
ATOM 1448 N N . LEU A 1 188 ? -31.775 -6.944 38.450 1.00 84.56 188 LEU A N 1
ATOM 1449 C CA . LEU A 1 188 ? -30.579 -6.104 38.560 1.00 84.56 188 LEU A CA 1
ATOM 1450 C C . LEU A 1 188 ? -29.304 -6.928 38.344 1.00 84.56 188 LEU A C 1
ATOM 1452 O O . LEU A 1 188 ? -28.421 -6.512 37.598 1.00 84.56 188 LEU A O 1
ATOM 1456 N N . ARG A 1 189 ? -29.235 -8.130 38.925 1.00 88.19 189 ARG A N 1
ATOM 1457 C CA . ARG A 1 189 ? -28.119 -9.062 38.741 1.00 88.19 189 ARG A CA 1
ATOM 1458 C C . ARG A 1 189 ? -27.936 -9.438 37.271 1.00 88.19 189 ARG A C 1
ATOM 1460 O O . ARG A 1 189 ? -26.827 -9.319 36.756 1.00 88.19 189 ARG A O 1
ATOM 1467 N N . SER A 1 190 ? -29.009 -9.836 36.591 1.00 89.94 190 SER A N 1
ATOM 1468 C CA . SER A 1 190 ? -28.983 -10.185 35.167 1.00 89.94 190 SER A CA 1
ATOM 1469 C C . SER A 1 190 ? -28.499 -9.015 34.300 1.00 89.94 190 SER A C 1
ATOM 1471 O O . SER A 1 190 ? -27.675 -9.205 33.399 1.00 89.94 190 SER A O 1
ATOM 1473 N N . ARG A 1 191 ? -28.924 -7.782 34.610 1.00 89.31 191 ARG A N 1
ATOM 1474 C CA . ARG A 1 191 ? -28.430 -6.568 33.936 1.00 89.31 191 ARG A CA 1
ATOM 1475 C C . ARG A 1 191 ? -26.939 -6.334 34.188 1.00 89.31 191 ARG A C 1
ATOM 1477 O O . ARG A 1 191 ? -26.218 -6.036 33.240 1.00 89.31 191 ARG A O 1
ATOM 1484 N N . CYS A 1 192 ? -26.458 -6.511 35.422 1.00 87.06 192 CYS A N 1
ATOM 1485 C CA . CYS A 1 192 ? -25.031 -6.404 35.750 1.00 87.06 192 CYS A CA 1
ATOM 1486 C C . CYS A 1 192 ? -24.181 -7.434 35.000 1.00 87.06 192 CYS A C 1
ATOM 1488 O O . CYS A 1 192 ? -23.154 -7.076 34.426 1.00 87.06 192 CYS A O 1
ATOM 1490 N N . GLU A 1 193 ? -24.600 -8.701 34.992 1.00 90.19 193 GLU A N 1
ATOM 1491 C CA . GLU A 1 193 ? -23.906 -9.776 34.274 1.00 90.19 193 GLU A CA 1
ATOM 1492 C C . GLU A 1 193 ? -23.871 -9.484 32.767 1.00 90.19 193 GLU A C 1
ATOM 1494 O O . GLU A 1 193 ? -22.814 -9.567 32.140 1.00 90.19 193 GLU A O 1
ATOM 1499 N N . THR A 1 194 ? -24.993 -9.033 32.198 1.00 92.12 194 THR A N 1
ATOM 1500 C CA . THR A 1 194 ? -25.066 -8.617 30.791 1.00 92.12 194 THR A CA 1
ATOM 1501 C C . THR A 1 194 ? -24.099 -7.468 30.509 1.00 92.12 194 THR A C 1
ATOM 1503 O O . THR A 1 194 ? -23.279 -7.575 29.597 1.00 92.12 194 THR A O 1
ATOM 1506 N N . HIS A 1 195 ? -24.109 -6.408 31.321 1.00 89.50 195 HIS A N 1
ATOM 1507 C CA . HIS A 1 195 ? -23.192 -5.281 31.154 1.00 89.50 195 HIS A CA 1
ATOM 1508 C C . HIS A 1 195 ? -21.722 -5.722 31.233 1.00 89.50 195 HIS A C 1
ATOM 1510 O O . HIS A 1 195 ? -20.943 -5.398 30.343 1.00 89.50 195 HIS A O 1
ATOM 1516 N N . LEU A 1 196 ? -21.346 -6.554 32.212 1.00 89.50 196 LEU A N 1
ATOM 1517 C CA . LEU A 1 196 ? -19.988 -7.103 32.332 1.00 89.50 196 LEU A CA 1
ATOM 1518 C C . LEU A 1 196 ? -19.551 -7.882 31.083 1.00 89.50 196 LEU A C 1
ATOM 1520 O O . LEU A 1 196 ? -18.419 -7.712 30.617 1.00 89.50 196 LEU A O 1
ATOM 1524 N N . THR A 1 197 ? -20.426 -8.721 30.519 1.00 92.50 197 THR A N 1
ATOM 1525 C CA . THR A 1 197 ? -20.104 -9.481 29.297 1.00 92.50 197 THR A CA 1
ATOM 1526 C C . THR A 1 197 ? -19.890 -8.567 28.093 1.00 92.50 197 THR A C 1
ATOM 1528 O O . THR A 1 197 ? -18.952 -8.774 27.318 1.00 92.50 197 THR A O 1
ATOM 1531 N N . VAL A 1 198 ? -20.709 -7.522 27.959 1.00 92.56 198 VAL A N 1
ATOM 1532 C CA . VAL A 1 198 ? -20.618 -6.559 26.862 1.00 92.56 198 VAL A CA 1
ATOM 1533 C C . VAL A 1 198 ? -19.377 -5.674 27.005 1.00 92.56 198 VAL A C 1
ATOM 1535 O O . VAL A 1 198 ? -18.636 -5.529 26.033 1.00 92.56 198 VAL A O 1
ATOM 1538 N N . THR A 1 199 ? -19.080 -5.170 28.205 1.00 89.62 199 THR A N 1
ATOM 1539 C CA . THR A 1 199 ? -17.860 -4.398 28.505 1.00 89.62 199 THR A CA 1
ATOM 1540 C C . THR A 1 199 ? -16.601 -5.233 28.258 1.00 89.62 199 THR A C 1
ATOM 1542 O O . THR A 1 199 ? -15.649 -4.758 27.642 1.00 89.62 199 THR A O 1
ATOM 1545 N N . SER A 1 200 ? -16.615 -6.519 28.625 1.00 90.81 200 SER A N 1
ATOM 1546 C CA . SER A 1 200 ? -15.512 -7.449 28.331 1.00 90.81 200 SER A CA 1
ATOM 1547 C C . SER A 1 200 ? -15.331 -7.697 26.830 1.00 90.81 200 SER A C 1
ATOM 1549 O O . SER A 1 200 ? -14.207 -7.860 26.351 1.00 90.81 200 SER A O 1
ATOM 1551 N N . ARG A 1 201 ? -16.429 -7.739 26.064 1.00 93.06 201 ARG A N 1
ATOM 1552 C CA . ARG A 1 201 ? -16.372 -7.845 24.601 1.00 93.06 201 ARG A CA 1
ATOM 1553 C C . ARG A 1 201 ? -15.770 -6.584 23.983 1.00 93.06 201 ARG A C 1
ATOM 1555 O O . ARG A 1 201 ? -14.900 -6.728 23.132 1.00 93.06 201 ARG A O 1
ATOM 1562 N N . LEU A 1 202 ? -16.187 -5.401 24.441 1.00 91.44 202 LEU A N 1
ATOM 1563 C CA . LEU A 1 202 ? -15.643 -4.115 23.999 1.00 91.44 202 LEU A CA 1
ATOM 1564 C C . LEU A 1 202 ? -14.138 -4.011 24.282 1.00 91.44 202 LEU A C 1
ATOM 1566 O O . LEU A 1 202 ? -13.374 -3.670 23.386 1.00 91.44 202 LEU A O 1
ATOM 1570 N N . LEU A 1 203 ? -13.692 -4.395 25.483 1.00 90.44 203 LEU A N 1
ATOM 1571 C CA . LEU A 1 203 ? -12.267 -4.439 25.828 1.00 90.44 203 LEU A CA 1
ATOM 1572 C C . LEU A 1 203 ? -11.467 -5.304 24.840 1.00 90.44 203 LEU A C 1
ATOM 1574 O O . LEU A 1 203 ? -10.421 -4.888 24.346 1.00 90.44 203 LEU A O 1
ATOM 1578 N N . ARG A 1 204 ? -11.978 -6.496 24.507 1.00 92.31 204 ARG A N 1
ATOM 1579 C CA . ARG A 1 204 ? -11.315 -7.406 23.563 1.00 92.31 204 ARG A CA 1
ATOM 1580 C C . ARG A 1 204 ? -11.222 -6.814 22.156 1.00 92.31 204 ARG A C 1
ATOM 1582 O O . ARG A 1 204 ? -10.171 -6.931 21.534 1.00 92.31 204 ARG A O 1
ATOM 1589 N N . THR A 1 205 ? -12.294 -6.197 21.656 1.00 92.25 205 THR A N 1
ATOM 1590 C CA . THR A 1 205 ? -12.288 -5.574 20.322 1.00 92.25 205 THR A CA 1
ATOM 1591 C C . THR A 1 205 ? -11.365 -4.360 20.273 1.00 92.25 205 THR A C 1
ATOM 1593 O O . THR A 1 205 ? -10.622 -4.224 19.308 1.00 92.25 205 THR A O 1
ATOM 1596 N N . CYS A 1 206 ? -11.324 -3.545 21.333 1.00 88.94 206 CYS A N 1
ATOM 1597 C CA . CYS A 1 206 ? -10.404 -2.411 21.433 1.00 88.94 206 CYS A CA 1
ATOM 1598 C C . CYS A 1 206 ? -8.935 -2.851 21.437 1.00 88.94 206 CYS A C 1
ATOM 1600 O O . CYS A 1 206 ? -8.142 -2.276 20.699 1.00 88.94 206 CYS A O 1
ATOM 1602 N N . ASN A 1 207 ? -8.575 -3.886 22.206 1.00 89.31 207 ASN A N 1
ATOM 1603 C CA . ASN A 1 207 ? -7.211 -4.432 22.201 1.00 89.31 207 ASN A CA 1
ATOM 1604 C C . ASN A 1 207 ? -6.836 -5.000 20.829 1.00 89.31 207 ASN A C 1
ATOM 1606 O O . ASN A 1 207 ? -5.780 -4.685 20.299 1.00 89.31 207 ASN A O 1
ATOM 1610 N N . SER A 1 208 ? -7.739 -5.765 20.212 1.00 90.25 208 SER A N 1
ATOM 1611 C CA . SER A 1 208 ? -7.505 -6.314 18.875 1.00 90.25 208 SER A CA 1
ATOM 1612 C C . SER A 1 208 ? -7.323 -5.223 17.815 1.00 90.25 208 SER A C 1
ATOM 1614 O O . SER A 1 208 ? -6.499 -5.380 16.919 1.00 90.25 208 SER A O 1
ATOM 1616 N N . LEU A 1 209 ? -8.093 -4.130 17.894 1.00 89.12 209 LEU A N 1
ATOM 1617 C CA . LEU A 1 209 ? -7.955 -2.988 16.991 1.00 89.12 209 LEU A CA 1
ATOM 1618 C C . LEU A 1 209 ? -6.642 -2.237 17.246 1.00 89.12 209 LEU A C 1
ATOM 1620 O O . LEU A 1 209 ? -5.968 -1.873 16.289 1.00 89.12 209 LEU A O 1
ATOM 1624 N N . LYS A 1 210 ? -6.266 -2.039 18.513 1.00 87.94 210 LYS A N 1
ATOM 1625 C CA . LYS A 1 210 ? -4.999 -1.410 18.902 1.00 87.94 210 LYS A CA 1
ATOM 1626 C C . LYS A 1 210 ? -3.802 -2.164 18.324 1.00 87.94 210 LYS A C 1
ATOM 1628 O O . LYS A 1 210 ? -3.019 -1.564 17.593 1.00 87.94 210 LYS A O 1
ATOM 1633 N N . ASP A 1 211 ? -3.697 -3.463 18.604 1.00 88.50 211 ASP A N 1
ATOM 1634 C CA . ASP A 1 211 ? -2.571 -4.297 18.165 1.00 88.50 211 ASP A CA 1
ATOM 1635 C C . ASP A 1 211 ? -2.441 -4.286 16.633 1.00 88.50 211 ASP A C 1
ATOM 1637 O O . ASP A 1 211 ? -1.345 -4.194 16.077 1.00 88.50 211 ASP A O 1
ATOM 1641 N N . LEU A 1 212 ? -3.582 -4.327 15.938 1.00 88.06 212 LEU A N 1
ATOM 1642 C CA . LEU A 1 212 ? -3.634 -4.252 14.484 1.00 88.06 212 LEU A CA 1
ATOM 1643 C C . LEU A 1 212 ? -3.138 -2.902 13.950 1.00 88.06 212 LEU A C 1
ATOM 1645 O O . LEU A 1 212 ? -2.360 -2.861 12.999 1.00 88.06 212 LEU A O 1
ATOM 1649 N N . VAL A 1 213 ? -3.609 -1.800 14.533 1.00 87.44 213 VAL A N 1
ATOM 1650 C CA . VAL A 1 213 ? -3.245 -0.442 14.111 1.00 87.44 213 VAL A CA 1
ATOM 1651 C C . VAL A 1 213 ? -1.766 -0.179 14.363 1.00 87.44 213 VAL A C 1
ATOM 1653 O O . VAL A 1 213 ? -1.105 0.399 13.505 1.00 87.44 213 VAL A O 1
ATOM 1656 N N . GLU A 1 214 ? -1.226 -0.630 15.494 1.00 86.94 214 GLU A N 1
ATOM 1657 C CA . GLU A 1 214 ? 0.204 -0.521 15.789 1.00 86.94 214 GLU A CA 1
ATOM 1658 C C . GLU A 1 214 ? 1.045 -1.307 14.777 1.00 86.94 214 GLU A C 1
ATOM 1660 O O . GLU A 1 214 ? 1.977 -0.743 14.203 1.00 86.94 214 GLU A O 1
ATOM 1665 N N . GLY A 1 215 ? 0.669 -2.556 14.476 1.00 87.38 215 GLY A N 1
ATOM 1666 C CA . GLY A 1 215 ? 1.362 -3.371 13.473 1.00 87.38 215 GLY A CA 1
ATOM 1667 C C . GLY A 1 215 ? 1.263 -2.821 12.045 1.00 87.38 215 GLY A C 1
ATOM 1668 O O . GLY A 1 215 ? 2.205 -2.932 11.260 1.00 87.38 215 GLY A O 1
ATOM 1669 N N . LEU A 1 216 ? 0.141 -2.192 11.688 1.00 86.12 216 LEU A N 1
ATOM 1670 C CA . LEU A 1 216 ? -0.000 -1.533 10.389 1.00 86.12 216 LEU A CA 1
ATOM 1671 C C . LEU A 1 216 ? 0.790 -0.236 10.321 1.00 86.12 216 LEU A C 1
ATOM 1673 O O . LEU A 1 216 ? 1.432 0.014 9.309 1.00 86.12 216 LEU A O 1
ATOM 1677 N N . LYS A 1 217 ? 0.800 0.568 11.384 1.00 87.25 217 LYS A N 1
ATOM 1678 C CA . LYS A 1 217 ? 1.574 1.810 11.430 1.00 87.25 217 LYS A CA 1
ATOM 1679 C C . LYS A 1 217 ? 3.069 1.547 11.251 1.00 87.25 217 LYS A C 1
ATOM 1681 O O . LYS A 1 217 ? 3.723 2.280 10.508 1.00 87.25 217 LYS A O 1
ATOM 1686 N N . THR A 1 218 ? 3.610 0.506 11.887 1.00 88.00 218 THR A N 1
ATOM 1687 C CA . THR A 1 218 ? 5.010 0.112 11.666 1.00 88.00 218 THR A CA 1
ATOM 1688 C C . THR A 1 218 ? 5.217 -0.342 10.224 1.00 88.00 218 THR A C 1
ATOM 1690 O O . THR A 1 218 ? 6.108 0.170 9.554 1.00 88.00 218 THR A O 1
ATOM 1693 N N . SER A 1 219 ? 4.332 -1.196 9.698 1.00 86.31 219 SER A N 1
ATOM 1694 C CA . SER A 1 219 ? 4.432 -1.680 8.317 1.00 86.31 219 SER A CA 1
ATOM 1695 C C . SER A 1 219 ? 4.308 -0.574 7.262 1.00 86.31 219 SER A C 1
ATOM 1697 O O . SER A 1 219 ? 4.972 -0.664 6.233 1.00 86.31 219 SER A O 1
ATOM 1699 N N . VAL A 1 220 ? 3.449 0.432 7.466 1.00 87.19 220 VAL A N 1
ATOM 1700 C CA . VAL A 1 220 ? 3.301 1.584 6.561 1.00 87.19 220 VAL A CA 1
ATOM 1701 C C . VAL A 1 220 ? 4.590 2.398 6.571 1.00 87.19 220 VAL A C 1
ATOM 1703 O O . VAL A 1 220 ? 5.151 2.647 5.508 1.00 87.19 220 VAL A O 1
ATOM 1706 N N . THR A 1 221 ? 5.083 2.761 7.758 1.00 87.06 221 THR A N 1
ATOM 1707 C CA . THR A 1 221 ? 6.293 3.584 7.907 1.00 87.06 221 THR A CA 1
ATOM 1708 C C . THR A 1 221 ? 7.512 2.907 7.277 1.00 87.06 221 THR A C 1
ATOM 1710 O O . THR A 1 221 ? 8.155 3.500 6.417 1.00 87.06 221 THR A O 1
ATOM 1713 N N . GLU A 1 222 ? 7.779 1.642 7.618 1.00 88.62 222 GLU A N 1
ATOM 1714 C CA . GLU A 1 222 ? 8.926 0.886 7.091 1.00 88.62 222 GLU A CA 1
ATOM 1715 C C . GLU A 1 222 ? 8.892 0.778 5.559 1.00 88.62 222 GLU A C 1
ATOM 1717 O O . GLU A 1 222 ? 9.905 0.965 4.884 1.00 88.62 222 GLU A O 1
ATOM 1722 N N . ARG A 1 223 ? 7.713 0.504 4.984 1.00 87.69 223 ARG A N 1
ATOM 1723 C CA . ARG A 1 223 ? 7.556 0.370 3.529 1.00 87.69 223 ARG A CA 1
ATOM 1724 C C . ARG A 1 223 ? 7.700 1.699 2.805 1.00 87.69 223 ARG A C 1
ATOM 1726 O O . ARG A 1 223 ? 8.324 1.737 1.749 1.00 87.69 223 ARG A O 1
ATOM 1733 N N . LEU A 1 224 ? 7.136 2.776 3.349 1.00 86.88 224 LEU A N 1
ATOM 1734 C CA . LEU A 1 224 ? 7.281 4.106 2.760 1.00 86.88 224 LEU A CA 1
ATOM 1735 C C . LEU A 1 224 ? 8.742 4.565 2.788 1.00 86.88 224 LEU A C 1
ATOM 1737 O O . LEU A 1 224 ? 9.229 5.037 1.767 1.00 86.88 224 LEU A O 1
ATOM 1741 N N . GLU A 1 225 ? 9.466 4.342 3.888 1.00 87.56 225 GLU A N 1
ATOM 1742 C CA . GLU A 1 225 ? 10.903 4.639 3.973 1.00 87.56 225 GLU A CA 1
ATOM 1743 C C . GLU A 1 225 ? 11.713 3.850 2.936 1.00 87.56 225 GLU A C 1
ATOM 1745 O O . GLU A 1 225 ? 12.572 4.404 2.247 1.00 87.56 225 GLU A O 1
ATOM 1750 N N . GLN A 1 226 ? 11.419 2.558 2.780 1.00 85.69 226 GLN A N 1
ATOM 1751 C CA . GLN A 1 226 ? 12.119 1.709 1.821 1.00 85.69 226 GLN A CA 1
ATOM 1752 C C . GLN A 1 226 ? 11.850 2.123 0.369 1.00 85.69 226 GLN A C 1
ATOM 1754 O O . GLN A 1 226 ? 12.760 2.110 -0.464 1.00 85.69 226 GLN A O 1
ATOM 1759 N N . VAL A 1 227 ? 10.623 2.549 0.071 1.00 85.88 227 VAL A N 1
ATOM 1760 C CA . VAL A 1 227 ? 10.267 3.092 -1.241 1.00 85.88 227 VAL A CA 1
ATOM 1761 C C . VAL A 1 227 ? 10.917 4.449 -1.483 1.00 85.88 227 VAL A C 1
ATOM 1763 O O . VAL A 1 227 ? 11.444 4.661 -2.571 1.00 85.88 227 VAL A O 1
ATOM 1766 N N . ASP A 1 228 ? 10.964 5.337 -0.494 1.00 83.25 228 ASP A N 1
ATOM 1767 C CA . ASP A 1 228 ? 11.644 6.630 -0.625 1.00 83.25 228 ASP A CA 1
ATOM 1768 C C . ASP A 1 228 ? 13.133 6.456 -0.946 1.00 83.25 228 ASP A C 1
ATOM 1770 O O . ASP A 1 228 ? 13.659 7.147 -1.819 1.00 83.25 228 ASP A O 1
ATOM 1774 N N . ILE A 1 229 ? 13.807 5.481 -0.328 1.00 83.00 229 ILE A N 1
ATOM 1775 C CA . ILE A 1 229 ? 15.201 5.143 -0.659 1.00 83.00 229 ILE A CA 1
ATOM 1776 C C . ILE A 1 229 ? 15.330 4.741 -2.135 1.00 83.00 229 ILE A C 1
ATOM 1778 O O . ILE A 1 229 ? 16.246 5.198 -2.823 1.00 83.00 229 ILE A O 1
ATOM 1782 N N . LEU A 1 230 ? 14.412 3.911 -2.637 1.00 79.38 230 LEU A N 1
ATOM 1783 C CA . LEU A 1 230 ? 14.409 3.489 -4.038 1.00 79.38 230 LEU A CA 1
ATOM 1784 C C . LEU A 1 230 ? 14.084 4.650 -4.984 1.00 79.38 230 LEU A C 1
ATOM 1786 O O . LEU A 1 230 ? 14.709 4.767 -6.033 1.00 79.38 230 LEU A O 1
ATOM 1790 N N . LEU A 1 231 ? 13.151 5.532 -4.629 1.00 75.75 231 LEU A N 1
ATOM 1791 C CA . LEU A 1 231 ? 12.736 6.659 -5.468 1.00 75.75 231 LEU A CA 1
ATOM 1792 C C . LEU A 1 231 ? 13.788 7.773 -5.529 1.00 75.75 231 LEU A C 1
ATOM 1794 O O . LEU A 1 231 ? 14.027 8.317 -6.603 1.00 75.75 231 LEU A O 1
ATOM 1798 N N . VAL A 1 232 ? 14.421 8.112 -4.403 1.00 70.62 232 VAL A N 1
ATOM 1799 C CA . VAL A 1 232 ? 15.438 9.176 -4.319 1.00 70.62 232 VAL A CA 1
ATOM 1800 C C . VAL A 1 232 ? 16.798 8.691 -4.830 1.00 70.62 232 VAL A C 1
ATOM 1802 O O . VAL A 1 232 ? 17.562 9.471 -5.396 1.00 70.62 232 VAL A O 1
ATOM 1805 N N . GLY A 1 233 ? 17.109 7.406 -4.645 1.00 59.88 233 GLY A N 1
ATOM 1806 C CA . GLY A 1 233 ? 18.380 6.810 -5.056 1.00 59.88 233 GLY A CA 1
ATOM 1807 C C . GLY A 1 233 ? 18.438 6.319 -6.507 1.00 59.88 233 GLY A C 1
ATOM 1808 O O . GLY A 1 233 ? 19.529 6.000 -6.982 1.00 59.88 233 GLY A O 1
ATOM 1809 N N . SER A 1 234 ? 17.306 6.233 -7.216 1.00 62.94 234 SER A N 1
ATOM 1810 C CA . SER A 1 234 ? 17.246 5.663 -8.568 1.00 62.94 234 SER A CA 1
ATOM 1811 C C . SER A 1 234 ? 17.417 6.710 -9.663 1.00 62.94 234 SER A C 1
ATOM 1813 O O . SER A 1 234 ? 16.463 7.252 -10.214 1.00 62.94 234 SER A O 1
ATOM 1815 N N . ASP A 1 235 ? 18.666 6.947 -10.054 1.00 72.88 235 ASP A N 1
ATOM 1816 C CA . ASP A 1 235 ? 18.922 7.534 -11.367 1.00 72.88 235 ASP A CA 1
ATOM 1817 C C . ASP A 1 235 ? 18.880 6.421 -12.423 1.00 72.88 235 ASP A C 1
ATOM 1819 O O . ASP A 1 235 ? 19.888 5.777 -12.726 1.00 72.88 235 ASP A O 1
ATOM 1823 N N . ILE A 1 236 ? 17.674 6.161 -12.938 1.00 76.69 236 ILE A N 1
ATOM 1824 C CA . ILE A 1 236 ? 17.382 5.129 -13.947 1.00 76.69 236 ILE A CA 1
ATOM 1825 C C . ILE A 1 236 ? 18.337 5.230 -15.142 1.00 76.69 236 ILE A C 1
ATOM 1827 O O . ILE A 1 236 ? 18.744 4.205 -15.691 1.00 76.69 236 ILE A O 1
ATOM 1831 N N . ALA A 1 237 ? 18.740 6.448 -15.516 1.00 75.81 237 ALA A N 1
ATOM 1832 C CA . ALA A 1 237 ? 19.603 6.681 -16.664 1.00 75.81 237 ALA A CA 1
ATOM 1833 C C . ALA A 1 237 ? 21.036 6.155 -16.456 1.00 75.81 23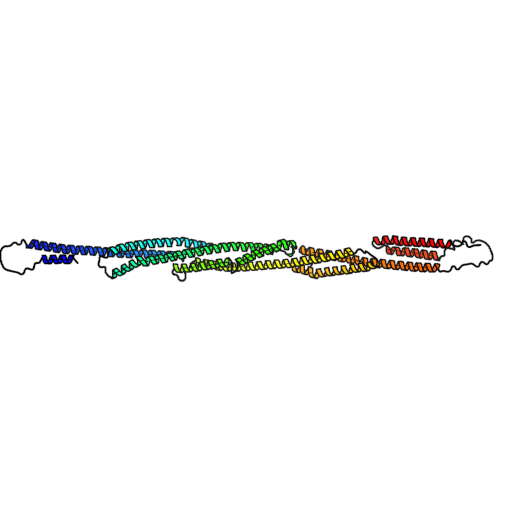7 ALA A C 1
ATOM 1835 O O . ALA A 1 237 ? 21.754 5.907 -17.426 1.00 75.81 237 ALA A O 1
ATOM 1836 N N . ARG A 1 238 ? 21.463 5.936 -15.205 1.00 81.19 238 ARG A N 1
ATOM 1837 C CA . ARG A 1 238 ? 22.792 5.391 -14.874 1.00 81.19 238 ARG A CA 1
ATOM 1838 C C . ARG A 1 238 ? 22.852 3.871 -14.931 1.00 81.19 238 ARG A C 1
ATOM 1840 O O . ARG A 1 238 ? 23.953 3.334 -15.004 1.00 81.19 238 ARG A O 1
ATOM 1847 N N . LEU A 1 239 ? 21.704 3.200 -14.897 1.00 82.62 239 LEU A N 1
ATOM 1848 C CA . LEU A 1 239 ? 21.626 1.745 -14.891 1.00 82.62 239 LEU A CA 1
ATOM 1849 C C . LEU A 1 239 ? 21.818 1.195 -16.303 1.00 82.62 239 LEU A C 1
ATOM 1851 O O . LEU A 1 239 ? 21.185 1.658 -17.258 1.00 82.62 239 LEU A O 1
ATOM 1855 N N . ASN A 1 240 ? 22.651 0.166 -16.435 1.00 81.88 240 ASN A N 1
ATOM 1856 C CA . ASN A 1 240 ? 22.684 -0.625 -17.663 1.00 81.88 240 ASN A CA 1
ATOM 1857 C C . ASN A 1 240 ? 21.458 -1.568 -17.749 1.00 81.88 240 ASN A C 1
ATOM 1859 O O . ASN A 1 240 ? 20.682 -1.705 -16.797 1.00 81.88 240 ASN A O 1
ATOM 1863 N N . SER A 1 241 ? 21.260 -2.212 -18.902 1.00 82.75 241 SER A N 1
ATOM 1864 C CA . SER A 1 241 ? 20.086 -3.064 -19.151 1.00 82.75 241 SER A CA 1
ATOM 1865 C C . SER A 1 241 ? 20.018 -4.293 -18.238 1.00 82.75 241 SER A C 1
ATOM 1867 O O . SER A 1 241 ? 18.929 -4.710 -17.832 1.00 82.75 241 SER A O 1
ATOM 1869 N N . GLU A 1 242 ? 21.164 -4.851 -17.849 1.00 86.25 242 GLU A N 1
ATOM 1870 C CA . GLU A 1 242 ? 21.248 -5.983 -16.926 1.00 86.25 242 GLU A CA 1
ATOM 1871 C C . GLU A 1 242 ? 20.900 -5.563 -15.489 1.00 86.25 242 GLU A C 1
ATOM 1873 O O . GLU A 1 242 ? 20.068 -6.195 -14.840 1.00 86.25 242 GLU A O 1
ATOM 1878 N N . GLU A 1 243 ? 21.463 -4.458 -15.003 1.00 86.69 243 GLU A N 1
ATOM 1879 C CA . GLU A 1 243 ? 21.203 -3.885 -13.678 1.00 86.69 243 GLU A CA 1
ATOM 1880 C C . GLU A 1 243 ? 19.732 -3.489 -13.509 1.00 86.69 243 GLU A C 1
ATOM 1882 O O . GLU A 1 243 ? 19.133 -3.749 -12.457 1.00 86.69 243 GLU A O 1
ATOM 1887 N N . TRP A 1 244 ? 19.129 -2.912 -14.557 1.00 88.88 244 TRP A N 1
ATOM 1888 C CA . TRP A 1 244 ? 17.698 -2.622 -14.580 1.00 88.88 244 TRP A CA 1
ATOM 1889 C C . TRP A 1 244 ? 16.874 -3.900 -14.447 1.00 88.88 244 TRP A C 1
ATOM 1891 O O . TRP A 1 244 ? 16.079 -4.020 -13.518 1.00 88.88 244 TRP A O 1
ATOM 1901 N N . THR A 1 245 ? 17.063 -4.861 -15.352 1.00 84.62 245 THR A N 1
ATOM 1902 C CA . THR A 1 245 ? 16.190 -6.041 -15.451 1.00 84.62 245 THR A CA 1
ATOM 1903 C C . THR A 1 245 ? 16.338 -7.003 -14.276 1.00 84.62 245 THR A C 1
ATOM 1905 O O . THR A 1 245 ? 15.343 -7.561 -13.814 1.00 84.62 245 THR A O 1
ATOM 1908 N N . THR A 1 246 ? 17.557 -7.204 -13.772 1.00 83.88 246 THR A N 1
ATOM 1909 C CA . THR A 1 246 ? 17.838 -8.238 -12.763 1.00 83.88 246 THR A CA 1
ATOM 1910 C C . THR A 1 246 ? 17.629 -7.763 -11.329 1.00 83.88 246 THR A C 1
ATOM 1912 O O . THR A 1 246 ? 17.170 -8.543 -10.490 1.00 83.88 246 THR A O 1
ATOM 1915 N N . SER A 1 247 ? 17.948 -6.499 -11.041 1.00 85.62 247 SER A N 1
ATOM 1916 C CA . SER A 1 247 ? 18.007 -5.975 -9.675 1.00 85.62 247 SER A CA 1
ATOM 1917 C C . SER A 1 247 ? 16.973 -4.879 -9.447 1.00 85.62 247 SER A C 1
ATOM 1919 O O . SER A 1 247 ? 16.076 -5.031 -8.616 1.00 85.62 247 SER A O 1
ATOM 1921 N N . HIS A 1 248 ? 17.052 -3.790 -10.212 1.00 87.38 248 HIS A N 1
ATOM 1922 C CA . HIS A 1 248 ? 16.325 -2.570 -9.874 1.00 87.38 248 HIS A CA 1
ATOM 1923 C C . HIS A 1 248 ? 14.824 -2.664 -10.174 1.00 87.38 248 HIS A C 1
ATOM 1925 O O . HIS A 1 248 ? 13.997 -2.397 -9.302 1.00 87.38 248 HIS A O 1
ATOM 1931 N N . ARG A 1 249 ? 14.460 -3.138 -11.372 1.00 89.62 249 ARG A N 1
ATOM 1932 C CA . ARG A 1 249 ? 13.069 -3.404 -11.763 1.00 89.62 249 ARG A CA 1
ATOM 1933 C C . ARG A 1 249 ? 12.405 -4.373 -10.789 1.00 89.62 249 ARG A C 1
ATOM 1935 O O . ARG A 1 249 ? 11.305 -4.112 -10.314 1.00 89.62 249 ARG A O 1
ATOM 1942 N N . ARG A 1 250 ? 13.099 -5.462 -10.441 1.00 89.88 250 ARG A N 1
ATOM 1943 C CA . ARG A 1 250 ? 12.587 -6.478 -9.516 1.00 89.88 250 ARG A CA 1
ATOM 1944 C C . ARG A 1 250 ? 12.376 -5.924 -8.106 1.00 89.88 250 ARG A C 1
ATOM 1946 O O . ARG A 1 250 ? 11.392 -6.277 -7.467 1.00 89.88 250 ARG A O 1
ATOM 1953 N N . ALA A 1 251 ? 13.273 -5.064 -7.621 1.00 90.06 251 ALA A N 1
ATOM 1954 C CA . ALA A 1 251 ? 13.107 -4.398 -6.331 1.00 90.06 251 ALA A CA 1
ATOM 1955 C C . ALA A 1 251 ? 11.863 -3.493 -6.319 1.00 90.06 251 ALA A C 1
ATOM 1957 O O . ALA A 1 251 ? 11.057 -3.579 -5.394 1.00 90.06 251 ALA A O 1
ATOM 1958 N N . LEU A 1 252 ? 11.659 -2.695 -7.373 1.00 89.81 252 LEU A N 1
ATOM 1959 C CA . LEU A 1 252 ? 10.464 -1.857 -7.524 1.00 89.81 252 LEU A CA 1
ATOM 1960 C C . LEU A 1 252 ? 9.176 -2.696 -7.615 1.00 89.81 252 LEU A C 1
ATOM 1962 O O . LEU A 1 252 ? 8.175 -2.345 -6.995 1.00 89.81 252 LEU A O 1
ATOM 1966 N N . GLU A 1 253 ? 9.193 -3.815 -8.344 1.00 91.81 253 GLU A N 1
ATOM 1967 C CA . GLU A 1 253 ? 8.056 -4.743 -8.447 1.00 91.81 253 GLU A CA 1
ATOM 1968 C C . GLU A 1 253 ? 7.715 -5.399 -7.097 1.00 91.81 253 GLU A C 1
ATOM 1970 O O . GLU A 1 253 ? 6.540 -5.469 -6.735 1.00 91.81 253 GLU A O 1
ATOM 1975 N N . LEU A 1 254 ? 8.724 -5.826 -6.326 1.00 91.69 254 LEU A N 1
ATOM 1976 C CA . LEU A 1 254 ? 8.534 -6.404 -4.989 1.00 91.69 254 LEU A CA 1
ATOM 1977 C C . LEU A 1 254 ? 7.935 -5.395 -4.002 1.00 91.69 254 LEU A C 1
ATOM 1979 O O . LEU A 1 254 ? 7.031 -5.742 -3.240 1.00 91.69 254 LEU A O 1
ATOM 1983 N N . GLU A 1 255 ? 8.402 -4.145 -4.018 1.00 91.50 255 GLU A N 1
ATOM 1984 C CA . GLU A 1 255 ? 7.822 -3.101 -3.168 1.00 91.50 255 GLU A CA 1
ATOM 1985 C C . GLU A 1 255 ? 6.413 -2.706 -3.620 1.00 91.50 255 GLU A C 1
ATOM 1987 O O . GLU A 1 255 ? 5.535 -2.493 -2.783 1.00 91.50 255 GLU A O 1
ATOM 1992 N N . LEU A 1 256 ? 6.142 -2.691 -4.929 1.00 92.56 256 LEU A N 1
ATOM 1993 C CA . LEU A 1 256 ? 4.793 -2.472 -5.449 1.00 92.56 256 LEU A CA 1
ATOM 1994 C C . LEU A 1 256 ? 3.830 -3.587 -5.006 1.00 92.56 256 LEU A C 1
ATOM 1996 O O . LEU A 1 256 ? 2.691 -3.298 -4.634 1.00 92.56 256 LEU A O 1
ATOM 2000 N N . GLU A 1 257 ? 4.276 -4.847 -5.010 1.00 93.06 257 GLU A N 1
ATOM 2001 C CA . GLU A 1 257 ? 3.508 -5.979 -4.483 1.00 93.06 257 GLU A CA 1
ATOM 2002 C C . GLU A 1 257 ? 3.254 -5.815 -2.976 1.00 93.06 257 GLU A C 1
ATOM 2004 O O . GLU A 1 257 ? 2.109 -5.927 -2.526 1.00 93.06 257 GLU A O 1
ATOM 2009 N N . GLY A 1 258 ? 4.286 -5.454 -2.206 1.00 91.56 258 GLY A N 1
ATOM 2010 C CA . GLY A 1 258 ? 4.178 -5.167 -0.773 1.00 91.56 258 GLY A CA 1
ATOM 2011 C C . GLY A 1 258 ? 3.159 -4.068 -0.458 1.00 91.56 258 GLY A C 1
ATOM 2012 O O . GLY A 1 258 ? 2.260 -4.273 0.363 1.00 91.56 258 GLY A O 1
ATOM 2013 N N . LEU A 1 259 ? 3.234 -2.933 -1.159 1.00 92.12 259 LEU A N 1
ATOM 2014 C CA . LEU A 1 259 ? 2.272 -1.838 -1.020 1.00 92.12 259 LEU A CA 1
ATOM 2015 C C . LEU A 1 259 ? 0.869 -2.227 -1.490 1.00 92.12 259 LEU A C 1
ATOM 2017 O O . LEU A 1 259 ? -0.109 -1.775 -0.903 1.00 92.12 259 LEU A O 1
ATOM 2021 N N . SER A 1 260 ? 0.736 -3.085 -2.506 1.00 91.56 260 SER A N 1
ATOM 2022 C CA . SER A 1 260 ? -0.579 -3.556 -2.958 1.00 91.56 260 SER A CA 1
ATOM 2023 C C . SER A 1 260 ? -1.291 -4.392 -1.893 1.00 91.56 260 SER A C 1
ATOM 2025 O O . SER A 1 260 ? -2.497 -4.239 -1.690 1.00 91.56 260 SER A O 1
ATOM 2027 N N . LYS A 1 261 ? -0.538 -5.221 -1.158 1.00 90.56 261 LYS A N 1
ATOM 2028 C CA . LYS A 1 261 ? -1.056 -5.987 -0.024 1.00 90.56 261 LYS A CA 1
ATOM 2029 C C . LYS A 1 261 ? -1.468 -5.059 1.117 1.00 90.56 261 LYS A C 1
ATOM 2031 O O . LYS A 1 261 ? -2.577 -5.181 1.629 1.00 90.56 261 LYS A O 1
ATOM 2036 N N . LEU A 1 262 ? -0.622 -4.083 1.445 1.00 90.31 262 LEU A N 1
ATOM 2037 C CA . LEU A 1 262 ? -0.920 -3.072 2.457 1.00 90.31 262 LEU A CA 1
ATOM 2038 C C . LEU A 1 262 ? -2.167 -2.245 2.094 1.00 90.31 262 LEU A C 1
ATOM 2040 O O . LEU A 1 262 ? -3.028 -2.006 2.936 1.00 90.31 262 LEU A O 1
ATOM 2044 N N . ALA A 1 263 ? -2.315 -1.862 0.825 1.00 90.88 263 ALA A N 1
ATOM 2045 C CA . ALA A 1 263 ? -3.495 -1.165 0.324 1.00 90.88 263 ALA A CA 1
ATOM 2046 C C . ALA A 1 263 ? -4.770 -2.017 0.443 1.00 90.88 263 ALA A C 1
ATOM 2048 O O . ALA A 1 263 ? -5.838 -1.483 0.753 1.00 90.88 263 ALA A O 1
ATOM 2049 N N . ALA A 1 264 ? -4.677 -3.334 0.228 1.00 89.38 264 ALA A N 1
ATOM 2050 C CA . ALA A 1 264 ? -5.795 -4.252 0.428 1.00 89.38 264 ALA A CA 1
ATOM 2051 C C . ALA A 1 264 ? -6.198 -4.341 1.911 1.00 89.38 264 ALA A C 1
ATOM 2053 O O . ALA A 1 264 ? -7.389 -4.236 2.220 1.00 89.38 264 ALA A O 1
ATOM 2054 N N . ASP A 1 265 ? -5.223 -4.444 2.818 1.00 87.12 265 ASP A N 1
ATOM 2055 C CA . ASP A 1 265 ? -5.452 -4.475 4.270 1.00 87.12 265 ASP A CA 1
ATOM 2056 C C . ASP A 1 265 ? -6.088 -3.172 4.777 1.00 87.12 265 ASP A C 1
ATOM 2058 O O . ASP A 1 265 ? -6.993 -3.202 5.620 1.00 87.12 265 ASP A O 1
ATOM 2062 N N . LEU A 1 266 ? -5.672 -2.035 4.209 1.00 87.19 266 LEU A N 1
ATOM 2063 C CA . LEU A 1 266 ? -6.222 -0.717 4.507 1.00 87.19 266 LEU A CA 1
ATOM 2064 C C . LEU A 1 266 ? -7.569 -0.452 3.830 1.00 87.19 266 LEU A C 1
ATOM 2066 O O . LEU A 1 266 ? -8.241 0.480 4.246 1.00 87.19 266 LEU A O 1
ATOM 2070 N N . SER A 1 267 ? -7.987 -1.202 2.808 1.00 87.12 267 SER A N 1
ATOM 2071 C CA . SER A 1 267 ? -9.172 -0.894 1.987 1.00 87.12 267 SER A CA 1
ATOM 2072 C C . SER A 1 267 ? -10.493 -0.798 2.776 1.00 87.12 267 SER A C 1
ATOM 2074 O O . SER A 1 267 ? -10.583 -1.182 3.939 1.00 87.12 267 SER A O 1
ATOM 2076 N N . ASN A 1 268 ? -11.560 -0.288 2.144 1.00 78.69 268 ASN A N 1
ATOM 2077 C CA . ASN A 1 268 ? -12.887 -0.180 2.780 1.00 78.69 268 ASN A CA 1
ATOM 2078 C C . ASN A 1 268 ? -13.510 -1.534 3.163 1.00 78.69 268 ASN A C 1
ATOM 2080 O O . ASN A 1 268 ? -14.407 -1.583 3.994 1.00 78.69 268 ASN A O 1
ATOM 2084 N N . SER A 1 269 ? -13.040 -2.620 2.555 1.00 77.44 269 SER A N 1
ATOM 2085 C CA . SER A 1 269 ? -13.401 -4.003 2.879 1.00 77.44 269 SER A CA 1
ATOM 2086 C C . SER A 1 269 ? -12.257 -4.743 3.581 1.00 77.44 269 SER A C 1
ATOM 2088 O O . SER A 1 269 ? -12.244 -5.971 3.618 1.00 77.44 269 SER A O 1
ATOM 2090 N N . GLY A 1 270 ? -11.254 -4.001 4.047 1.00 82.19 270 GLY A N 1
ATOM 2091 C CA . GLY A 1 270 ? -10.016 -4.529 4.586 1.00 82.19 270 GLY A CA 1
ATOM 2092 C C . GLY A 1 270 ? -10.143 -5.030 6.020 1.00 82.19 270 GLY A C 1
ATOM 2093 O O . GLY A 1 270 ? -11.188 -4.968 6.678 1.00 82.19 270 GLY A O 1
ATOM 2094 N N . LEU A 1 271 ? -9.023 -5.527 6.534 1.00 84.31 271 LEU A N 1
ATOM 2095 C CA . LEU A 1 271 ? -8.955 -6.069 7.884 1.00 84.31 271 LEU A CA 1
ATOM 2096 C C . LEU A 1 271 ? -9.170 -4.973 8.946 1.00 84.31 271 LEU A C 1
ATOM 2098 O O . LEU A 1 271 ? -9.777 -5.232 9.980 1.00 84.31 2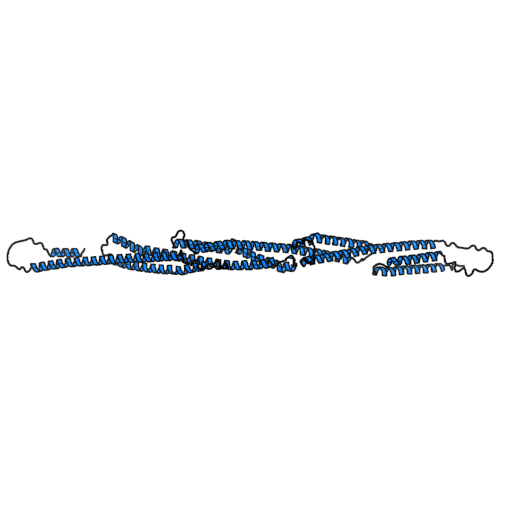71 LEU A O 1
ATOM 2102 N N . VAL A 1 272 ? -8.758 -3.730 8.683 1.00 85.25 272 VAL A N 1
ATOM 2103 C CA . VAL A 1 272 ? -8.951 -2.628 9.643 1.00 85.25 272 VAL A CA 1
ATOM 2104 C C . VAL A 1 272 ? -10.406 -2.201 9.754 1.00 85.25 272 VAL A C 1
ATOM 2106 O O . VAL A 1 272 ? -10.915 -2.028 10.860 1.00 85.25 272 VAL A O 1
ATOM 2109 N N . THR A 1 273 ? -11.099 -2.052 8.625 1.00 85.31 273 THR A N 1
ATOM 2110 C CA . THR A 1 273 ? -12.505 -1.629 8.624 1.00 85.31 273 THR A CA 1
ATOM 2111 C C . THR A 1 273 ? -13.396 -2.657 9.300 1.00 85.31 273 THR A C 1
ATOM 2113 O O . THR A 1 273 ? -14.253 -2.274 10.086 1.00 85.31 273 THR A O 1
ATOM 2116 N N . THR A 1 274 ? -13.137 -3.951 9.102 1.00 88.25 274 THR A N 1
ATOM 2117 C CA . THR A 1 274 ? -13.876 -5.014 9.806 1.00 88.25 274 THR A CA 1
ATOM 2118 C C . THR A 1 274 ? -13.685 -4.962 11.327 1.00 88.25 274 THR A C 1
ATOM 2120 O O . THR A 1 274 ? -14.651 -5.125 12.073 1.00 88.25 274 THR A O 1
ATOM 2123 N N . HIS A 1 275 ? -12.473 -4.672 11.818 1.00 89.31 275 HIS A N 1
ATOM 2124 C CA . HIS A 1 275 ? -12.226 -4.499 13.257 1.00 89.31 275 HIS A CA 1
ATOM 2125 C C . HIS A 1 275 ? -12.851 -3.210 13.805 1.00 89.31 275 HIS A C 1
ATOM 2127 O O . HIS A 1 275 ? -13.347 -3.195 14.935 1.00 89.31 275 HIS A O 1
ATOM 2133 N N . LEU A 1 276 ? -12.872 -2.140 13.008 1.00 88.25 276 LEU A N 1
ATOM 2134 C CA . LEU A 1 276 ? -13.519 -0.878 13.362 1.00 88.25 276 LEU A CA 1
ATOM 2135 C C . LEU A 1 276 ? -15.044 -1.034 13.457 1.00 88.25 276 LEU A C 1
ATOM 2137 O O . LEU A 1 276 ? -15.642 -0.602 14.439 1.00 88.25 276 LEU A O 1
ATOM 2141 N N . GLU A 1 277 ? -15.665 -1.728 12.502 1.00 89.69 277 GLU A N 1
ATOM 2142 C CA . GLU A 1 277 ? -17.090 -2.083 12.528 1.00 89.69 277 GLU A CA 1
ATOM 2143 C C . GLU A 1 277 ? -17.435 -2.972 13.730 1.00 89.69 277 GLU A C 1
ATOM 2145 O O . GLU A 1 277 ? -18.412 -2.712 14.436 1.00 89.69 277 GLU A O 1
ATOM 2150 N N . ALA A 1 278 ? -16.607 -3.982 14.021 1.00 91.38 278 ALA A N 1
ATOM 2151 C CA . ALA A 1 278 ? -16.785 -4.834 15.195 1.00 91.38 278 ALA A CA 1
ATOM 2152 C C . ALA A 1 278 ? -16.685 -4.038 16.509 1.00 91.38 278 ALA A C 1
ATOM 2154 O O . ALA A 1 278 ? -17.464 -4.272 17.436 1.00 91.38 278 ALA A O 1
ATOM 2155 N N . THR A 1 279 ? -15.762 -3.075 16.578 1.00 90.75 279 THR A N 1
ATOM 2156 C CA . THR A 1 279 ? -15.587 -2.196 17.744 1.00 90.75 279 THR A CA 1
ATOM 2157 C C . THR A 1 279 ? -16.768 -1.235 17.898 1.00 90.75 279 THR A C 1
ATOM 2159 O O . THR A 1 279 ? -17.294 -1.104 19.002 1.00 90.75 279 THR A O 1
ATOM 2162 N N . ASN A 1 280 ? -17.263 -0.645 16.804 1.00 90.25 280 ASN A N 1
ATOM 2163 C CA . ASN A 1 280 ? -18.476 0.182 16.805 1.00 90.25 280 ASN A CA 1
ATOM 2164 C C . ASN A 1 280 ? -19.702 -0.609 17.276 1.00 90.25 280 ASN A C 1
ATOM 2166 O O . ASN A 1 280 ? -20.423 -0.161 18.163 1.00 90.25 280 ASN A O 1
ATOM 2170 N N . SER A 1 281 ? -19.903 -1.826 16.764 1.00 92.75 281 SER A N 1
ATOM 2171 C CA . SER A 1 281 ? -21.006 -2.692 17.199 1.00 92.75 281 SER A CA 1
ATOM 2172 C C . SER A 1 281 ? -20.903 -3.072 18.686 1.00 92.75 281 SER A C 1
ATOM 2174 O O . SER A 1 281 ? -21.905 -3.123 19.414 1.00 92.75 281 SER A O 1
ATOM 2176 N N . ALA A 1 282 ? -19.682 -3.317 19.176 1.00 92.00 282 ALA A N 1
ATOM 2177 C CA . ALA A 1 282 ? -19.438 -3.572 20.590 1.00 92.00 282 ALA A CA 1
ATOM 2178 C C . ALA A 1 282 ? -19.736 -2.337 21.457 1.00 92.00 282 ALA A C 1
ATOM 2180 O O . ALA A 1 282 ? -20.344 -2.495 22.519 1.00 92.00 282 ALA A O 1
ATOM 2181 N N . LEU A 1 283 ? -19.376 -1.138 20.987 1.00 89.94 283 LEU A N 1
ATOM 2182 C CA . LEU A 1 283 ? -19.662 0.137 21.645 1.00 89.94 283 LEU A CA 1
ATOM 2183 C C . LEU A 1 283 ? -21.170 0.409 21.717 1.00 89.94 283 LEU A C 1
ATOM 2185 O O . LEU A 1 283 ? -21.679 0.705 22.793 1.00 89.94 283 LEU A O 1
ATOM 2189 N N . GLU A 1 284 ? -21.908 0.231 20.622 1.00 90.50 284 GLU A N 1
ATOM 2190 C CA . GLU A 1 284 ? -23.369 0.395 20.605 1.00 90.50 284 GLU A CA 1
ATOM 2191 C C . GLU A 1 284 ? -24.055 -0.521 21.624 1.00 90.50 284 GLU A C 1
ATOM 2193 O O . GLU A 1 284 ? -24.931 -0.097 22.380 1.00 90.50 284 GLU A O 1
ATOM 2198 N N . SER A 1 285 ? -23.611 -1.777 21.702 1.00 92.50 285 SER A N 1
ATOM 2199 C CA . SER A 1 285 ? -24.134 -2.718 22.693 1.00 92.50 285 SER A CA 1
ATOM 2200 C C . SER A 1 285 ? -23.765 -2.315 24.122 1.00 92.50 285 SER A C 1
ATOM 2202 O O . SER A 1 285 ? -24.569 -2.499 25.037 1.00 92.50 285 SER A O 1
ATOM 2204 N N . TYR A 1 286 ? -22.559 -1.776 24.333 1.00 90.50 286 TYR A N 1
ATOM 2205 C CA . TYR A 1 286 ? -22.133 -1.259 25.634 1.00 90.50 286 TYR A CA 1
ATOM 2206 C C . TYR A 1 286 ? -23.050 -0.117 26.074 1.00 90.50 286 TYR A C 1
ATOM 2208 O O . TYR A 1 286 ? -23.599 -0.178 27.174 1.00 90.50 286 TYR A O 1
ATOM 2216 N N . LEU A 1 287 ? -23.320 0.848 25.193 1.00 88.00 287 LEU A N 1
ATOM 2217 C CA . LEU A 1 287 ? -24.224 1.966 25.469 1.00 88.00 287 LEU A CA 1
ATOM 2218 C C . LEU A 1 287 ? -25.660 1.502 25.746 1.00 88.00 287 LEU A C 1
ATOM 2220 O O . LEU A 1 287 ? -26.295 2.006 26.673 1.00 88.00 287 LEU A O 1
ATOM 2224 N N . ALA A 1 288 ? -26.158 0.507 25.004 1.00 89.56 288 ALA A N 1
ATOM 2225 C CA . ALA A 1 288 ? -27.464 -0.099 25.265 1.00 89.56 288 ALA A CA 1
ATOM 2226 C C . ALA A 1 288 ? -27.517 -0.752 26.658 1.00 89.56 288 ALA A C 1
ATOM 2228 O O . ALA A 1 288 ? -28.413 -0.459 27.446 1.00 89.56 288 ALA A O 1
ATOM 2229 N N . SER A 1 289 ? -26.507 -1.554 27.009 1.00 89.69 289 SER A N 1
ATOM 2230 C CA . SER A 1 289 ? -26.439 -2.193 28.330 1.00 89.69 289 SER A CA 1
ATOM 2231 C C . SER A 1 289 ? -26.280 -1.184 29.474 1.00 89.69 289 SER A C 1
ATOM 2233 O O . SER A 1 289 ? -26.821 -1.385 30.558 1.00 89.69 289 SER A O 1
ATOM 2235 N N . LEU A 1 290 ? -25.574 -0.073 29.237 1.00 85.88 290 LEU A N 1
ATOM 2236 C CA . LEU A 1 290 ? -25.416 1.010 30.204 1.00 85.88 290 LEU A CA 1
ATOM 2237 C C . LEU A 1 290 ? -26.745 1.742 30.432 1.00 85.88 290 LEU A C 1
ATOM 2239 O O . LEU A 1 290 ? -27.088 2.067 31.568 1.00 85.88 290 LEU A O 1
ATOM 2243 N N . ARG A 1 291 ? -27.528 1.959 29.372 1.00 87.38 291 ARG A N 1
ATOM 2244 C CA . ARG A 1 291 ? -28.889 2.503 29.466 1.00 87.38 291 ARG A CA 1
ATOM 2245 C C . ARG A 1 291 ? -29.814 1.584 30.264 1.00 87.38 291 ARG A C 1
ATOM 2247 O O . ARG A 1 291 ? -30.553 2.076 31.112 1.00 87.38 291 ARG A O 1
ATOM 2254 N N . ASP A 1 292 ? -29.734 0.274 30.049 1.00 86.69 292 ASP A N 1
ATOM 2255 C CA . ASP A 1 292 ? -30.540 -0.707 30.788 1.00 86.69 292 ASP A CA 1
ATOM 2256 C C . ASP A 1 292 ? -30.153 -0.794 32.274 1.00 86.69 292 ASP A C 1
ATOM 2258 O O . ASP A 1 292 ? -31.017 -0.993 33.134 1.00 86.69 292 ASP A O 1
ATOM 2262 N N . LEU A 1 293 ? -28.863 -0.626 32.586 1.00 83.50 293 LEU A N 1
ATOM 2263 C CA . LEU A 1 293 ? -28.344 -0.638 33.955 1.00 83.50 293 LEU A CA 1
ATOM 2264 C C . LEU A 1 293 ? -28.709 0.641 34.726 1.00 83.50 293 LEU A C 1
ATOM 2266 O O . LEU A 1 293 ? -29.076 0.567 35.892 1.00 83.50 293 LEU A O 1
ATOM 2270 N N . THR A 1 294 ? -28.597 1.804 34.080 1.00 78.88 294 THR A N 1
ATOM 2271 C CA . THR A 1 294 ? -28.735 3.124 34.727 1.00 78.88 294 THR A CA 1
ATOM 2272 C C . THR A 1 294 ? -30.151 3.695 34.650 1.00 78.88 294 THR A C 1
ATOM 2274 O O . THR A 1 294 ? -30.483 4.629 35.376 1.00 78.88 294 THR A O 1
ATOM 2277 N N . GLY A 1 295 ? -30.983 3.198 33.729 1.00 74.00 295 GLY A N 1
ATOM 2278 C CA . GLY A 1 295 ? -32.303 3.759 33.433 1.00 74.00 295 GLY A CA 1
ATOM 2279 C C . GLY A 1 295 ? -32.268 5.137 32.753 1.00 74.00 295 GLY A C 1
ATOM 2280 O O . GLY A 1 295 ? -33.323 5.728 32.517 1.00 74.00 295 GLY A O 1
ATOM 2281 N N . LEU A 1 296 ? -31.083 5.663 32.421 1.00 72.06 296 LEU A N 1
ATOM 2282 C CA . LEU A 1 296 ? -30.912 6.976 31.802 1.00 72.06 296 LEU A CA 1
ATOM 2283 C C . LEU A 1 296 ? -31.129 6.898 30.287 1.00 72.06 296 LEU A C 1
ATOM 2285 O O . LEU A 1 296 ? -30.562 6.051 29.604 1.00 72.06 296 LEU A O 1
ATOM 2289 N N . SER A 1 297 ? -31.909 7.826 29.726 1.00 68.00 297 SER A N 1
ATOM 2290 C CA . SER A 1 297 ? -32.176 7.888 28.278 1.00 68.00 297 SER A CA 1
ATOM 2291 C C . SER A 1 297 ? -30.934 8.191 27.434 1.00 68.00 297 SER A C 1
ATOM 2293 O O . SER A 1 297 ? -30.860 7.765 26.284 1.00 68.00 297 SER A O 1
ATOM 2295 N N . THR A 1 298 ? -29.980 8.922 28.008 1.00 64.50 298 THR A N 1
ATOM 2296 C CA . THR A 1 298 ? -28.701 9.315 27.403 1.00 64.50 298 THR A CA 1
ATOM 2297 C C . THR A 1 298 ? -27.599 9.101 28.439 1.00 64.50 298 THR A C 1
ATOM 2299 O O . THR A 1 298 ? -27.269 10.036 29.174 1.00 64.50 298 THR A O 1
ATOM 2302 N N . PRO A 1 299 ? -27.085 7.871 28.589 1.00 61.38 299 PRO A N 1
ATOM 2303 C CA . PRO A 1 299 ? -26.010 7.619 29.533 1.00 61.38 299 PRO A CA 1
ATOM 2304 C C . PRO A 1 299 ? -24.728 8.286 29.015 1.00 61.38 299 PRO A C 1
ATOM 2306 O O . PRO A 1 299 ? -24.219 7.909 27.968 1.00 61.38 299 PRO A O 1
ATOM 2309 N N . SER A 1 300 ? -24.220 9.300 29.716 1.00 63.25 300 SER A N 1
ATOM 2310 C CA . SER A 1 300 ? -22.931 9.919 29.397 1.00 63.25 300 SER A CA 1
ATOM 2311 C C . SER A 1 300 ? -21.826 9.186 30.150 1.00 63.25 300 SER A C 1
ATOM 2313 O O . SER A 1 300 ? -21.736 9.335 31.367 1.00 63.25 300 SER A O 1
ATOM 2315 N N . SER A 1 301 ? -20.998 8.416 29.446 1.00 69.75 301 SER A N 1
ATOM 2316 C CA . SER A 1 301 ? -19.790 7.805 30.014 1.00 69.75 301 SER A CA 1
ATOM 2317 C C . SER A 1 301 ? -18.542 8.505 29.459 1.00 69.75 301 SER A C 1
ATOM 2319 O O . SER A 1 301 ? -18.467 8.717 28.246 1.00 69.75 301 SER A O 1
ATOM 2321 N N . PRO A 1 302 ? -17.534 8.847 30.284 1.00 70.69 302 PRO A N 1
ATOM 2322 C CA . PRO A 1 302 ? -16.243 9.341 29.796 1.00 70.69 302 PRO A CA 1
ATOM 2323 C C . PRO A 1 302 ? -15.601 8.406 28.758 1.00 70.69 302 PRO A C 1
ATOM 2325 O O . PRO A 1 302 ? -14.989 8.875 27.799 1.00 70.69 302 PRO A O 1
ATOM 2328 N N . ILE A 1 303 ? -15.810 7.090 28.906 1.00 73.00 303 ILE A N 1
ATOM 2329 C CA . ILE A 1 303 ? -15.335 6.061 27.972 1.00 73.00 303 ILE A CA 1
ATOM 2330 C C . ILE A 1 303 ? -15.974 6.233 26.589 1.00 73.00 303 ILE A C 1
ATOM 2332 O O . ILE A 1 303 ? -15.288 6.062 25.585 1.00 73.00 303 ILE A O 1
ATOM 2336 N N . GLN A 1 304 ? -17.258 6.608 26.520 1.00 78.62 304 GLN A N 1
ATOM 2337 C CA . GLN A 1 304 ? -17.957 6.834 25.252 1.00 78.62 304 GLN A CA 1
ATOM 2338 C C . GLN A 1 304 ? -17.303 7.967 24.457 1.00 78.62 304 GLN A C 1
ATOM 2340 O O . GLN A 1 304 ? -16.927 7.765 23.307 1.00 78.62 304 GLN A O 1
ATOM 2345 N N . LEU A 1 305 ? -17.132 9.139 25.078 1.00 76.25 305 LEU A N 1
ATOM 2346 C CA . LEU A 1 305 ? -16.548 10.310 24.414 1.00 76.25 305 LEU A CA 1
ATOM 2347 C C . LEU A 1 305 ? -15.118 10.036 23.942 1.00 76.25 305 LEU A C 1
ATOM 2349 O O . LEU A 1 305 ? -14.717 10.468 22.862 1.00 76.25 305 LEU A O 1
ATOM 2353 N N . LEU A 1 306 ? -14.349 9.307 24.753 1.00 76.50 306 LEU A N 1
ATOM 2354 C CA . LEU A 1 306 ? -12.968 8.985 24.433 1.00 76.50 306 LEU A CA 1
ATOM 2355 C C . LEU A 1 306 ? -12.882 7.961 23.289 1.00 76.50 306 LEU A C 1
ATOM 2357 O O . LEU A 1 306 ? -12.078 8.146 22.380 1.00 76.50 306 LEU A O 1
ATOM 2361 N N . LEU A 1 307 ? -13.751 6.944 23.268 1.00 78.44 307 LEU A N 1
ATOM 2362 C CA . LEU A 1 307 ? -13.846 5.985 22.162 1.00 78.44 307 LEU A CA 1
ATOM 2363 C C . LEU A 1 307 ? -14.308 6.635 20.856 1.00 78.44 307 LEU A C 1
ATOM 2365 O O . LEU A 1 307 ? -13.681 6.412 19.825 1.00 78.44 307 LEU A O 1
ATOM 2369 N N . GLU A 1 308 ? -15.355 7.459 20.886 1.00 81.88 308 GLU A N 1
ATOM 2370 C CA . GLU A 1 308 ? -15.844 8.179 19.702 1.00 81.88 308 GLU A CA 1
ATOM 2371 C C . GLU A 1 308 ? -14.759 9.105 19.123 1.00 81.88 308 GLU A C 1
ATOM 2373 O O . GLU A 1 308 ? -14.529 9.128 17.910 1.00 81.88 308 GLU A O 1
ATOM 2378 N N . GLY A 1 309 ? -14.025 9.816 19.986 1.00 80.25 309 GLY A N 1
ATOM 2379 C CA . GLY A 1 309 ? -12.886 10.641 19.581 1.00 80.25 309 GLY A CA 1
ATOM 2380 C C . GLY A 1 309 ? -11.745 9.827 18.959 1.00 80.25 309 GLY A C 1
ATOM 2381 O O . GLY A 1 309 ? -11.184 10.223 17.940 1.00 80.25 309 GLY A O 1
ATOM 2382 N N . GLN A 1 310 ? -11.418 8.660 19.519 1.00 80.94 310 GLN A N 1
ATOM 2383 C CA . GLN A 1 310 ? -10.355 7.818 18.961 1.00 80.94 310 GLN A CA 1
ATOM 2384 C C . GLN A 1 310 ? -10.764 7.148 17.647 1.00 80.94 310 GLN A C 1
ATOM 2386 O O . GLN A 1 310 ? -9.983 7.136 16.701 1.00 80.94 310 GLN A O 1
ATOM 2391 N N . LEU A 1 311 ? -11.995 6.647 17.540 1.00 83.62 311 LEU A N 1
ATOM 2392 C CA . LEU A 1 311 ? -12.514 6.032 16.315 1.00 83.62 311 LEU A CA 1
ATOM 2393 C C . LEU A 1 311 ? -12.586 7.036 15.158 1.00 83.62 311 LEU A C 1
ATOM 2395 O O . LEU A 1 311 ? -12.258 6.695 14.018 1.00 83.62 311 LEU A O 1
ATOM 2399 N N . THR A 1 312 ? -12.966 8.286 15.438 1.00 84.56 312 THR A N 1
ATOM 2400 C CA . THR A 1 312 ? -12.967 9.359 14.431 1.00 84.56 312 THR A CA 1
ATOM 2401 C C . THR A 1 312 ? -11.549 9.719 13.991 1.00 84.56 312 THR A C 1
ATOM 2403 O O . THR A 1 312 ? -11.285 9.735 12.787 1.00 84.56 312 THR A O 1
ATOM 2406 N N . ASN A 1 313 ? -10.614 9.906 14.929 1.00 83.69 313 ASN A N 1
ATOM 2407 C CA . ASN A 1 313 ? -9.199 10.133 14.611 1.00 83.69 313 ASN A CA 1
ATOM 2408 C C . ASN A 1 313 ? -8.602 8.985 13.790 1.00 83.69 313 ASN A C 1
ATOM 2410 O O . ASN A 1 313 ? -7.904 9.230 12.808 1.00 83.69 313 ASN A O 1
ATOM 2414 N N . LEU A 1 314 ? -8.915 7.738 14.148 1.00 83.88 314 LEU A N 1
ATOM 2415 C CA . LEU A 1 314 ? -8.448 6.558 13.431 1.00 83.88 314 LEU A CA 1
ATOM 2416 C C . LEU A 1 314 ? -8.998 6.508 12.005 1.00 83.88 314 LEU A C 1
ATOM 2418 O O . LEU A 1 314 ? -8.262 6.225 11.068 1.00 83.88 314 LEU A O 1
ATOM 2422 N N . THR A 1 315 ? -10.279 6.829 11.823 1.00 85.00 315 THR A N 1
ATOM 2423 C CA . THR A 1 315 ? -10.908 6.871 10.496 1.00 85.00 315 THR A CA 1
ATOM 2424 C C . THR A 1 315 ? -10.239 7.915 9.599 1.00 85.00 315 THR A C 1
ATOM 2426 O O . THR A 1 315 ? -9.987 7.652 8.423 1.00 85.00 315 THR A O 1
ATOM 2429 N N . VAL A 1 316 ? -9.907 9.088 10.151 1.00 85.88 316 VAL A N 1
ATOM 2430 C CA . VAL A 1 316 ? -9.191 10.148 9.425 1.00 85.88 316 VAL A CA 1
ATOM 2431 C C . VAL A 1 316 ? -7.753 9.730 9.107 1.00 85.88 316 VAL A C 1
ATOM 2433 O O . VAL A 1 316 ? -7.326 9.875 7.962 1.00 85.88 316 VAL A O 1
ATOM 2436 N N . GLY A 1 317 ? -7.029 9.171 10.082 1.00 85.38 317 GLY A N 1
ATOM 2437 C CA . GLY A 1 317 ? -5.664 8.669 9.897 1.00 85.38 317 GLY A CA 1
ATOM 2438 C C . GLY A 1 317 ? -5.587 7.577 8.830 1.00 85.38 317 GLY A C 1
ATOM 2439 O O . GLY A 1 317 ? -4.801 7.683 7.899 1.00 85.38 317 GLY A O 1
ATOM 2440 N N . LEU A 1 318 ? -6.498 6.602 8.869 1.00 85.81 318 LEU A N 1
ATOM 2441 C CA . LEU A 1 318 ? -6.588 5.554 7.848 1.00 85.81 318 LEU A CA 1
ATOM 2442 C C . LEU A 1 318 ? -6.851 6.116 6.454 1.00 85.81 318 LEU A C 1
ATOM 2444 O O . LEU A 1 318 ? -6.310 5.612 5.473 1.00 85.81 318 LEU A O 1
ATOM 2448 N N . GLN A 1 319 ? -7.690 7.147 6.339 1.00 87.38 319 GLN A N 1
ATOM 2449 C CA . GLN A 1 319 ? -7.944 7.778 5.050 1.00 87.38 319 GLN A CA 1
ATOM 2450 C C . GLN A 1 319 ? -6.693 8.476 4.504 1.00 87.38 319 GLN A C 1
ATOM 2452 O O . GLN A 1 319 ? -6.441 8.411 3.298 1.00 87.38 319 GLN A O 1
ATOM 2457 N N . HIS A 1 320 ? -5.906 9.100 5.382 1.00 88.69 320 HIS A N 1
ATOM 2458 C CA . HIS A 1 320 ? -4.613 9.668 5.027 1.00 88.69 320 HIS A CA 1
ATOM 2459 C C . HIS A 1 320 ? -3.633 8.579 4.564 1.00 88.69 320 HIS A C 1
ATOM 2461 O O . HIS A 1 320 ? -3.148 8.659 3.435 1.00 88.69 320 HIS A O 1
ATOM 2467 N N . ASP A 1 321 ? -3.446 7.515 5.347 1.00 87.44 321 ASP A N 1
ATOM 2468 C CA . ASP A 1 321 ? -2.527 6.415 5.019 1.00 87.44 321 ASP A CA 1
ATOM 2469 C C . ASP A 1 321 ? -2.904 5.725 3.699 1.00 87.44 321 ASP A C 1
ATOM 2471 O O . ASP A 1 321 ? -2.044 5.442 2.868 1.00 87.44 321 ASP A O 1
ATOM 2475 N N . ARG A 1 322 ? -4.203 5.520 3.438 1.00 90.12 322 ARG A N 1
ATOM 2476 C CA . ARG A 1 322 ? -4.695 5.009 2.144 1.00 90.12 322 ARG A CA 1
ATOM 2477 C C . ARG A 1 322 ? -4.290 5.899 0.980 1.00 90.12 322 ARG A C 1
ATOM 2479 O O . ARG A 1 322 ? -3.878 5.390 -0.060 1.00 90.12 322 ARG A O 1
ATOM 2486 N N . SER A 1 323 ? -4.474 7.211 1.130 1.00 90.81 323 SER A N 1
ATOM 2487 C CA . SER A 1 323 ? -4.140 8.167 0.074 1.00 90.81 323 SER A CA 1
ATOM 2488 C C . SER A 1 323 ? -2.640 8.195 -0.192 1.00 90.81 323 SER A C 1
ATOM 2490 O O . SER A 1 323 ? -2.229 8.221 -1.350 1.00 90.81 323 SER A O 1
ATOM 2492 N N . GLU A 1 324 ? -1.837 8.091 0.864 1.00 89.81 324 GLU A N 1
ATOM 2493 C CA . GLU A 1 324 ? -0.386 8.111 0.770 1.00 89.81 324 GLU A CA 1
ATOM 2494 C C . GLU A 1 324 ? 0.158 6.827 0.139 1.00 89.81 324 GLU A C 1
ATOM 2496 O O . GLU A 1 324 ? 0.927 6.891 -0.816 1.00 89.81 324 GLU A O 1
ATOM 2501 N N . VAL A 1 325 ? -0.322 5.654 0.568 1.00 91.88 325 VAL A N 1
ATOM 2502 C CA . VAL A 1 325 ? 0.026 4.371 -0.064 1.00 91.88 325 VAL A CA 1
ATOM 2503 C C . VAL A 1 325 ? -0.372 4.367 -1.542 1.00 91.88 325 VAL A C 1
ATOM 2505 O O . VAL A 1 325 ? 0.430 3.973 -2.388 1.00 91.88 325 VAL A O 1
ATOM 2508 N N . ALA A 1 326 ? -1.575 4.840 -1.885 1.00 91.50 326 ALA A N 1
ATOM 2509 C CA . ALA A 1 326 ? -2.027 4.903 -3.276 1.00 91.50 326 ALA A CA 1
ATOM 2510 C C . ALA A 1 326 ? -1.140 5.818 -4.136 1.00 91.50 326 ALA A C 1
ATOM 2512 O O . ALA A 1 326 ? -0.736 5.422 -5.232 1.00 91.50 326 ALA A O 1
ATOM 2513 N N . ARG A 1 327 ? -0.795 7.003 -3.618 1.00 92.19 327 ARG A N 1
ATOM 2514 C CA . ARG A 1 327 ? 0.113 7.958 -4.265 1.00 92.19 327 ARG A CA 1
ATOM 2515 C C . ARG A 1 327 ? 1.489 7.336 -4.498 1.00 92.19 327 ARG A C 1
ATOM 2517 O O . ARG A 1 327 ? 2.016 7.399 -5.604 1.00 92.19 327 ARG A O 1
ATOM 2524 N N . THR A 1 328 ? 2.053 6.688 -3.485 1.00 90.62 328 THR A N 1
ATOM 2525 C CA . THR A 1 328 ? 3.369 6.044 -3.573 1.00 90.62 328 THR A CA 1
ATOM 2526 C C . THR A 1 328 ? 3.374 4.881 -4.566 1.00 90.62 328 THR A C 1
ATOM 2528 O O . THR A 1 328 ? 4.302 4.755 -5.365 1.00 90.62 328 THR A O 1
ATOM 2531 N N . MET A 1 329 ? 2.314 4.066 -4.597 1.00 93.12 329 MET A N 1
ATOM 2532 C CA . MET A 1 329 ? 2.153 3.021 -5.613 1.00 93.12 329 MET A CA 1
ATOM 2533 C C . MET A 1 329 ? 2.111 3.594 -7.034 1.00 93.12 329 MET A C 1
ATOM 2535 O O . MET A 1 329 ? 2.664 2.994 -7.953 1.00 93.12 329 MET A O 1
ATOM 2539 N N . GLU A 1 330 ? 1.440 4.728 -7.240 1.00 92.25 330 GLU A N 1
ATOM 2540 C CA . GLU A 1 330 ? 1.415 5.411 -8.535 1.00 92.25 330 GLU A CA 1
ATOM 2541 C C . GLU A 1 330 ? 2.808 5.920 -8.927 1.00 92.25 330 GLU A C 1
ATOM 2543 O O . GLU A 1 330 ? 3.246 5.661 -10.046 1.00 92.25 330 GLU A O 1
ATOM 2548 N N . CYS A 1 331 ? 3.552 6.525 -7.995 1.00 89.75 331 CYS A N 1
ATOM 2549 C CA . CYS A 1 331 ? 4.938 6.943 -8.227 1.00 89.75 331 CYS A CA 1
ATOM 2550 C C . CYS A 1 331 ? 5.862 5.770 -8.599 1.00 89.75 331 CYS A C 1
ATOM 2552 O O . CYS A 1 331 ? 6.674 5.900 -9.514 1.00 89.75 331 CYS A O 1
ATOM 2554 N N . LEU A 1 332 ? 5.734 4.615 -7.935 1.00 90.25 332 LEU A N 1
ATOM 2555 C CA . LEU A 1 332 ? 6.500 3.411 -8.283 1.00 90.25 332 LEU A CA 1
ATOM 2556 C C . LEU A 1 332 ? 6.151 2.886 -9.678 1.00 90.25 332 LEU A C 1
ATOM 2558 O O . LEU A 1 332 ? 7.044 2.504 -10.432 1.00 90.25 332 LEU A O 1
ATOM 2562 N N . ARG A 1 333 ? 4.861 2.871 -10.039 1.00 91.81 333 ARG A N 1
ATOM 2563 C CA . ARG A 1 333 ? 4.427 2.472 -11.387 1.00 91.81 333 ARG A CA 1
ATOM 2564 C C . ARG A 1 333 ? 4.971 3.418 -12.447 1.00 91.81 333 ARG A C 1
ATOM 2566 O O . ARG A 1 333 ? 5.470 2.943 -13.460 1.00 91.81 333 ARG A O 1
ATOM 2573 N N . ASP A 1 334 ? 4.916 4.723 -12.203 1.00 88.50 334 ASP A N 1
ATOM 2574 C CA . ASP A 1 334 ? 5.481 5.728 -13.101 1.00 88.50 334 ASP A CA 1
ATOM 2575 C C . ASP A 1 334 ? 6.987 5.491 -13.303 1.00 88.50 334 ASP A C 1
ATOM 2577 O O . ASP A 1 334 ? 7.439 5.358 -14.440 1.00 88.50 334 ASP A O 1
ATOM 2581 N N . GLN A 1 335 ? 7.754 5.286 -12.225 1.00 85.44 335 GLN A N 1
ATOM 2582 C CA . GLN A 1 335 ? 9.179 4.939 -12.324 1.00 85.44 335 GLN A CA 1
ATOM 2583 C C . GLN A 1 335 ? 9.440 3.649 -13.108 1.00 85.44 335 GLN A C 1
ATOM 2585 O O . GLN A 1 335 ? 10.324 3.629 -13.964 1.00 85.44 335 GLN A O 1
ATOM 2590 N N . LEU A 1 336 ? 8.667 2.588 -12.860 1.00 90.19 336 LEU A N 1
ATOM 2591 C CA . LEU A 1 336 ? 8.766 1.336 -13.616 1.00 90.19 336 LEU A CA 1
ATOM 2592 C C . LEU A 1 336 ? 8.524 1.569 -15.109 1.00 90.19 336 LEU A C 1
ATOM 2594 O O . LEU A 1 336 ? 9.314 1.122 -15.936 1.00 90.19 336 LEU A O 1
ATOM 2598 N N . THR A 1 337 ? 7.472 2.312 -15.459 1.00 89.69 337 THR A N 1
ATOM 2599 C CA . THR A 1 337 ? 7.167 2.609 -16.865 1.00 89.69 337 THR A CA 1
ATOM 2600 C C . THR A 1 337 ? 8.243 3.466 -17.520 1.00 89.69 337 THR A C 1
ATOM 2602 O O . THR A 1 337 ? 8.640 3.176 -18.647 1.00 89.69 337 THR A O 1
ATOM 2605 N N . ARG A 1 338 ? 8.774 4.475 -16.818 1.00 85.75 338 ARG A N 1
ATOM 2606 C CA . ARG A 1 338 ? 9.877 5.302 -17.320 1.00 85.75 338 ARG A CA 1
ATOM 2607 C C . ARG A 1 338 ? 11.131 4.478 -17.567 1.00 85.75 338 ARG A C 1
ATOM 2609 O O . ARG A 1 338 ? 11.726 4.601 -18.634 1.00 85.75 338 ARG A O 1
ATOM 2616 N N . GLY A 1 339 ? 11.511 3.626 -16.619 1.00 87.19 339 GLY A N 1
ATOM 2617 C CA . GLY A 1 339 ? 12.681 2.770 -16.782 1.00 87.19 339 GLY A CA 1
ATOM 2618 C C . GLY A 1 339 ? 12.519 1.738 -17.887 1.00 87.19 339 GLY A C 1
ATOM 2619 O O . GLY A 1 339 ? 13.454 1.539 -18.656 1.00 87.19 339 GLY A O 1
ATOM 2620 N N . ASP A 1 340 ? 11.326 1.172 -18.063 1.00 90.19 340 ASP A N 1
ATOM 2621 C CA . ASP A 1 340 ? 11.044 0.264 -19.176 1.00 90.19 340 ASP A CA 1
ATOM 2622 C C . ASP A 1 340 ? 11.146 0.956 -20.537 1.00 90.19 340 ASP A C 1
ATOM 2624 O O . ASP A 1 340 ? 11.742 0.406 -21.464 1.00 90.19 340 ASP A O 1
ATOM 2628 N N . VAL A 1 341 ? 10.612 2.174 -20.659 1.00 90.31 341 VAL A N 1
ATOM 2629 C CA . VAL A 1 341 ? 10.710 2.968 -21.891 1.00 90.31 341 VAL A CA 1
ATOM 2630 C C . VAL A 1 341 ? 12.162 3.344 -22.186 1.00 90.31 341 VAL A C 1
ATOM 2632 O O . VAL A 1 341 ? 12.616 3.156 -23.316 1.00 90.31 341 VAL A O 1
ATOM 2635 N N . TYR A 1 342 ? 12.902 3.824 -21.183 1.00 89.50 342 TYR A N 1
ATOM 2636 C CA . TYR A 1 342 ? 14.317 4.173 -21.324 1.00 89.50 342 TYR A CA 1
ATOM 2637 C C . TYR A 1 342 ? 15.161 2.965 -21.748 1.00 89.50 342 TYR A C 1
ATOM 2639 O O . TYR A 1 342 ? 15.932 3.048 -22.700 1.00 89.50 342 TYR A O 1
ATOM 2647 N N . GLN A 1 343 ? 14.982 1.816 -21.097 1.00 91.00 343 GLN A N 1
ATOM 2648 C CA . GLN A 1 343 ? 15.776 0.622 -21.386 1.00 91.00 343 GLN A CA 1
ATOM 2649 C C . GLN A 1 343 ? 15.417 -0.004 -22.733 1.00 91.00 343 GLN A C 1
ATOM 2651 O O . GLN A 1 343 ? 16.302 -0.490 -23.435 1.00 91.00 343 GLN A O 1
ATOM 2656 N N . ALA A 1 344 ? 14.150 0.065 -23.152 1.00 90.81 344 ALA A N 1
ATOM 2657 C CA . ALA A 1 344 ? 13.758 -0.323 -24.503 1.00 90.81 344 ALA A CA 1
ATOM 2658 C C . ALA A 1 344 ? 14.402 0.580 -25.571 1.00 90.81 344 ALA A C 1
ATOM 2660 O O . ALA A 1 344 ? 14.846 0.079 -26.604 1.00 90.81 344 ALA A O 1
ATOM 2661 N N . ALA A 1 345 ? 14.484 1.894 -25.326 1.00 90.62 345 ALA A N 1
ATOM 2662 C CA . ALA A 1 345 ? 15.176 2.824 -26.217 1.00 90.62 345 ALA A CA 1
ATOM 2663 C C . ALA A 1 345 ? 16.692 2.563 -26.251 1.00 90.62 345 ALA A C 1
ATOM 2665 O O . ALA A 1 345 ? 17.285 2.561 -27.329 1.00 90.62 345 ALA A O 1
ATOM 2666 N N . LEU A 1 346 ? 17.307 2.283 -25.095 1.00 91.38 346 LEU A N 1
ATOM 2667 C CA . LEU A 1 346 ? 18.733 1.971 -24.985 1.00 91.38 346 LEU A CA 1
ATOM 2668 C C . LEU A 1 346 ? 19.089 0.696 -25.757 1.00 91.38 346 LEU A C 1
ATOM 2670 O O . LEU A 1 346 ? 20.024 0.708 -26.555 1.00 91.38 346 LEU A O 1
ATOM 2674 N N . LEU A 1 347 ? 18.322 -0.380 -25.559 1.00 91.62 347 LEU A N 1
ATOM 2675 C CA . LEU A 1 347 ? 18.518 -1.647 -26.266 1.00 91.62 347 LEU A CA 1
ATOM 2676 C C . LEU A 1 347 ? 18.340 -1.482 -27.774 1.00 91.62 347 LEU A C 1
ATOM 2678 O O . LEU A 1 347 ? 19.194 -1.932 -28.531 1.00 91.62 347 LEU A O 1
ATOM 2682 N N . ARG A 1 348 ? 17.295 -0.767 -28.215 1.00 91.50 348 ARG A N 1
ATOM 2683 C CA . ARG A 1 348 ? 17.103 -0.463 -29.641 1.00 91.50 348 ARG A CA 1
ATOM 2684 C C . ARG A 1 348 ? 18.315 0.264 -30.218 1.00 91.50 348 ARG A C 1
ATOM 2686 O O . ARG A 1 348 ? 18.783 -0.098 -31.291 1.00 91.50 348 ARG A O 1
ATOM 2693 N N . CYS A 1 349 ? 18.852 1.249 -29.497 1.00 92.75 349 CYS A N 1
ATOM 2694 C CA . CYS A 1 349 ? 20.034 1.969 -29.957 1.00 92.75 349 CYS A CA 1
ATOM 2695 C C . CYS A 1 349 ? 21.257 1.054 -30.097 1.00 92.75 349 CYS A C 1
ATOM 2697 O O . CYS A 1 349 ? 21.985 1.138 -31.081 1.00 92.75 349 CYS A O 1
ATOM 2699 N N . GLN A 1 350 ? 21.475 0.162 -29.131 1.00 93.25 350 GLN A N 1
ATOM 2700 C CA . GLN A 1 350 ? 22.568 -0.810 -29.179 1.00 93.25 350 GLN A CA 1
ATOM 2701 C C . GLN A 1 350 ? 22.392 -1.818 -30.329 1.00 93.25 350 GLN A C 1
ATOM 2703 O O . GLN A 1 350 ? 23.357 -2.151 -31.017 1.00 93.25 350 GLN A O 1
ATOM 2708 N N . GLU A 1 351 ? 21.170 -2.286 -30.582 1.00 93.50 351 GLU A N 1
ATOM 2709 C CA . GLU A 1 351 ? 20.852 -3.199 -31.688 1.00 93.50 351 GLU A CA 1
ATOM 2710 C C . GLU A 1 351 ? 21.083 -2.553 -33.064 1.00 93.50 351 GLU A C 1
ATOM 2712 O O . GLU A 1 351 ? 21.700 -3.170 -33.934 1.00 93.50 351 GLU A O 1
ATOM 2717 N N . GLU A 1 352 ? 20.663 -1.299 -33.251 1.00 93.62 352 GLU A N 1
ATOM 2718 C CA . GLU A 1 352 ? 20.896 -0.544 -34.491 1.00 93.62 352 GLU A CA 1
ATOM 2719 C C . GLU A 1 352 ? 22.396 -0.330 -34.748 1.00 93.62 352 GLU A C 1
ATOM 2721 O O . GLU A 1 352 ? 22.892 -0.627 -35.839 1.00 93.62 352 GLU A O 1
ATOM 2726 N N . LEU A 1 353 ? 23.156 0.099 -33.731 1.00 94.62 353 LEU A N 1
ATOM 2727 C CA . LEU A 1 353 ? 24.603 0.309 -33.865 1.00 94.62 353 LEU A CA 1
ATOM 2728 C C . LEU A 1 353 ? 25.356 -0.998 -34.144 1.00 94.62 353 LEU A C 1
ATOM 2730 O O . LEU A 1 353 ? 26.214 -1.034 -35.023 1.00 94.62 353 LEU A O 1
ATOM 2734 N N . THR A 1 354 ? 25.000 -2.097 -33.474 1.00 94.38 354 THR A N 1
ATOM 2735 C CA . THR A 1 354 ? 25.599 -3.414 -33.764 1.00 94.38 354 THR A CA 1
ATOM 2736 C C . THR A 1 354 ? 25.202 -3.954 -35.141 1.00 94.38 354 THR A C 1
ATOM 2738 O O . THR A 1 354 ? 25.947 -4.740 -35.731 1.00 94.38 354 THR A O 1
ATOM 2741 N N . SER A 1 355 ? 24.047 -3.559 -35.690 1.00 94.69 355 SER A N 1
ATOM 2742 C CA . SER A 1 355 ? 23.688 -3.868 -37.079 1.00 94.69 355 SER A CA 1
ATOM 2743 C C . SER A 1 355 ? 24.554 -3.097 -38.067 1.00 94.69 355 SER A C 1
ATOM 2745 O O . SER A 1 355 ? 25.143 -3.713 -38.956 1.00 94.69 355 SER A O 1
ATOM 2747 N N . ALA A 1 356 ? 24.711 -1.788 -37.861 1.00 93.25 356 ALA A N 1
ATOM 2748 C CA . ALA A 1 356 ? 25.583 -0.955 -38.683 1.00 93.25 356 ALA A CA 1
ATOM 2749 C C . ALA A 1 356 ? 27.045 -1.432 -38.628 1.00 93.25 356 ALA A C 1
ATOM 2751 O O . ALA A 1 356 ? 27.712 -1.499 -39.657 1.00 93.25 356 ALA A O 1
ATOM 2752 N N . GLU A 1 357 ? 27.539 -1.838 -37.454 1.00 95.25 357 GLU A N 1
ATOM 2753 C CA . GLU A 1 357 ? 28.874 -2.427 -37.311 1.00 95.25 357 GLU A CA 1
ATOM 2754 C C . GLU A 1 357 ? 29.047 -3.680 -38.180 1.00 95.25 357 GLU A C 1
ATOM 2756 O O . GLU A 1 357 ? 30.017 -3.775 -38.939 1.00 95.25 357 GLU A O 1
ATOM 2761 N N . ARG A 1 358 ? 28.081 -4.607 -38.129 1.00 93.88 358 ARG A N 1
ATOM 2762 C CA . ARG A 1 358 ? 28.085 -5.827 -38.953 1.00 93.88 358 ARG A CA 1
ATOM 2763 C C . ARG A 1 358 ? 28.046 -5.517 -40.448 1.00 93.88 358 ARG A C 1
ATOM 2765 O O . ARG A 1 358 ? 28.718 -6.198 -41.220 1.00 93.88 358 ARG A O 1
ATOM 2772 N N . GLU A 1 359 ? 27.285 -4.509 -40.865 1.00 93.38 359 GLU A N 1
ATOM 2773 C CA . GLU A 1 359 ? 27.224 -4.073 -42.266 1.00 93.38 359 GLU A CA 1
ATOM 2774 C C . GLU A 1 359 ? 28.556 -3.476 -42.733 1.00 93.38 359 GLU A C 1
ATOM 2776 O O . GLU A 1 359 ? 29.076 -3.877 -43.776 1.00 93.38 359 GLU A O 1
ATOM 2781 N N . ILE A 1 360 ? 29.168 -2.591 -41.937 1.00 91.69 360 ILE A N 1
ATOM 2782 C CA . ILE A 1 360 ? 30.490 -2.020 -42.236 1.00 91.69 360 ILE A CA 1
ATOM 2783 C C . ILE A 1 360 ? 31.539 -3.130 -42.327 1.00 91.69 360 ILE A C 1
ATOM 2785 O O . ILE A 1 360 ? 32.367 -3.123 -43.241 1.00 91.69 360 ILE A O 1
ATOM 2789 N N . GLU A 1 361 ? 31.526 -4.090 -41.402 1.00 91.06 361 GLU A N 1
ATOM 2790 C CA . GLU A 1 361 ? 32.456 -5.218 -41.412 1.00 91.06 361 GLU A CA 1
ATOM 2791 C C . GLU A 1 361 ? 32.254 -6.111 -42.643 1.00 91.06 361 GLU A C 1
ATOM 2793 O O . GLU A 1 361 ? 33.233 -6.454 -43.311 1.00 91.06 361 GLU A O 1
ATOM 2798 N N . ALA A 1 362 ? 31.005 -6.410 -43.010 1.00 89.75 362 ALA A N 1
ATOM 2799 C CA . ALA A 1 362 ? 30.679 -7.170 -44.212 1.00 89.75 362 ALA A CA 1
ATOM 2800 C C . ALA A 1 362 ? 31.189 -6.468 -45.480 1.00 89.75 362 ALA A C 1
ATOM 2802 O O . ALA A 1 362 ? 31.927 -7.078 -46.258 1.00 89.75 362 ALA A O 1
ATOM 2803 N N . ILE A 1 363 ? 30.901 -5.173 -45.646 1.00 87.06 363 ILE A N 1
ATOM 2804 C CA . ILE A 1 363 ? 31.376 -4.370 -46.784 1.00 87.06 363 ILE A CA 1
ATOM 2805 C C . ILE A 1 363 ? 32.910 -4.359 -46.818 1.00 87.06 363 ILE A C 1
ATOM 2807 O O . ILE A 1 363 ? 33.521 -4.657 -47.848 1.00 87.06 363 ILE A O 1
ATOM 2811 N N . THR A 1 364 ? 33.554 -4.114 -45.673 1.00 83.00 364 THR A N 1
ATOM 2812 C CA . THR A 1 364 ? 35.021 -4.085 -45.563 1.00 83.00 364 THR A CA 1
ATOM 2813 C C . THR A 1 364 ? 35.646 -5.441 -45.906 1.00 83.00 364 THR A C 1
ATOM 2815 O O . THR A 1 364 ? 36.694 -5.491 -46.548 1.00 83.00 364 THR A O 1
ATOM 2818 N N . SER A 1 365 ? 35.005 -6.554 -45.542 1.00 80.31 365 SER A N 1
ATOM 2819 C CA . SER A 1 365 ? 35.488 -7.903 -45.868 1.00 80.31 365 SER A CA 1
ATOM 2820 C C . SER A 1 365 ? 35.441 -8.217 -47.370 1.00 80.31 365 SER A C 1
ATOM 2822 O O . SER A 1 365 ? 36.259 -8.994 -47.860 1.00 80.31 365 SER A O 1
ATOM 2824 N N . THR A 1 366 ? 34.538 -7.566 -48.113 1.00 72.69 366 THR A N 1
ATOM 2825 C CA . THR A 1 366 ? 34.424 -7.666 -49.581 1.00 72.69 366 THR A CA 1
ATOM 2826 C C . THR A 1 366 ? 35.273 -6.641 -50.340 1.00 72.69 366 THR A C 1
ATOM 2828 O O . THR A 1 366 ? 35.359 -6.697 -51.567 1.00 72.69 366 THR A O 1
ATOM 2831 N N . ALA A 1 367 ? 35.951 -5.738 -49.621 1.00 60.22 367 ALA A N 1
ATOM 2832 C CA . ALA A 1 367 ? 36.834 -4.727 -50.194 1.00 60.22 367 ALA A CA 1
ATOM 2833 C C . ALA A 1 367 ? 38.087 -5.247 -50.939 1.00 60.22 367 ALA A C 1
ATOM 2835 O O . ALA A 1 367 ? 38.600 -4.501 -51.781 1.00 60.22 367 ALA A O 1
ATOM 2836 N N . PRO A 1 368 ? 38.620 -6.470 -50.710 1.00 64.81 368 PRO A N 1
ATOM 2837 C CA . PRO A 1 368 ? 39.681 -7.008 -51.555 1.00 64.81 368 PRO A CA 1
ATOM 2838 C C . PRO A 1 368 ? 39.203 -7.137 -53.009 1.00 64.81 368 PRO A C 1
ATOM 2840 O O . PRO A 1 368 ? 38.262 -7.868 -53.314 1.00 64.81 368 PRO A O 1
ATOM 2843 N N . LEU A 1 369 ? 39.872 -6.438 -53.930 1.00 64.50 369 LEU A N 1
ATOM 2844 C CA . LEU A 1 369 ? 39.600 -6.524 -55.367 1.00 64.50 369 LEU A CA 1
ATOM 2845 C C . LEU A 1 369 ? 40.035 -7.889 -55.924 1.00 64.50 369 LEU A C 1
ATOM 2847 O O . LEU A 1 369 ? 41.116 -8.036 -56.492 1.00 64.50 369 LEU A O 1
ATOM 2851 N N . GLU A 1 370 ? 39.189 -8.903 -55.775 1.00 63.47 370 GLU A N 1
ATOM 2852 C CA . GLU A 1 370 ? 39.385 -10.213 -56.396 1.00 63.47 370 GLU A CA 1
ATOM 2853 C C . GLU A 1 370 ? 38.679 -10.296 -57.757 1.00 63.47 370 GLU A C 1
ATOM 2855 O O . GLU A 1 370 ? 37.500 -9.960 -57.895 1.00 63.47 370 GLU A O 1
ATOM 2860 N N . GLY A 1 371 ? 39.381 -10.788 -58.781 1.00 67.62 371 GLY A N 1
ATOM 2861 C CA . GLY A 1 371 ? 38.821 -11.013 -60.118 1.00 67.62 371 GLY A CA 1
ATOM 2862 C C . GLY A 1 371 ? 39.386 -10.076 -61.191 1.00 67.62 371 GLY A C 1
ATOM 2863 O O . GLY A 1 371 ? 40.468 -9.518 -61.008 1.00 67.62 371 GLY A O 1
ATOM 2864 N N . PRO A 1 372 ? 38.709 -9.938 -62.343 1.00 70.81 372 PRO A N 1
ATOM 2865 C CA . PRO A 1 372 ? 39.264 -9.241 -63.496 1.00 70.81 372 PRO A CA 1
ATOM 2866 C C . PRO A 1 372 ? 39.156 -7.708 -63.353 1.00 70.81 372 PRO A C 1
ATOM 2868 O O . PRO A 1 372 ? 38.191 -7.176 -62.801 1.00 70.81 372 PRO A O 1
ATOM 2871 N N . MET A 1 373 ? 40.184 -6.998 -63.835 1.00 68.81 373 MET A N 1
ATOM 2872 C CA . MET A 1 373 ? 40.386 -5.554 -63.615 1.00 68.81 373 MET A CA 1
ATOM 2873 C C . MET A 1 373 ? 39.276 -4.670 -64.204 1.00 68.81 373 MET A C 1
ATOM 2875 O O . MET A 1 373 ? 39.003 -3.589 -63.687 1.00 68.81 373 MET A O 1
ATOM 2879 N N . ASP A 1 374 ? 38.595 -5.140 -65.249 1.00 72.44 374 ASP A N 1
ATOM 2880 C CA . ASP A 1 374 ? 37.437 -4.479 -65.861 1.00 72.44 374 ASP A CA 1
ATOM 2881 C C . ASP A 1 374 ? 36.244 -4.353 -64.898 1.00 72.44 374 ASP A C 1
ATOM 2883 O O . ASP A 1 374 ? 35.421 -3.450 -65.047 1.00 72.44 374 ASP A O 1
ATOM 2887 N N . GLN A 1 375 ? 36.178 -5.204 -63.872 1.00 79.44 375 GLN A N 1
ATOM 2888 C CA . GLN A 1 375 ? 35.147 -5.158 -62.836 1.00 79.44 375 GLN A CA 1
ATOM 2889 C C . GLN A 1 375 ? 35.572 -4.372 -61.592 1.00 79.44 375 GLN A C 1
ATOM 2891 O O . GLN A 1 375 ? 34.717 -4.034 -60.775 1.00 79.44 375 GLN A O 1
ATOM 2896 N N . TRP A 1 376 ? 36.860 -4.054 -61.427 1.00 82.88 376 TRP A N 1
ATOM 2897 C CA . TRP A 1 376 ? 37.367 -3.435 -60.197 1.00 82.88 376 TRP A CA 1
ATOM 2898 C C . TRP A 1 376 ? 36.799 -2.036 -59.961 1.00 82.88 376 TRP A C 1
ATOM 2900 O O . TRP A 1 376 ? 36.403 -1.728 -58.843 1.00 82.88 376 TRP A O 1
ATOM 2910 N N . VAL A 1 377 ? 36.674 -1.212 -61.010 1.00 82.00 377 VAL A N 1
ATOM 2911 C CA . VAL A 1 377 ? 36.058 0.125 -60.894 1.00 82.00 377 VAL A CA 1
ATOM 2912 C C . VAL A 1 377 ? 34.592 0.023 -60.478 1.00 82.00 377 VAL A C 1
ATOM 2914 O O . VAL A 1 377 ? 34.133 0.804 -59.652 1.00 82.00 377 VAL A O 1
ATOM 2917 N N . ILE A 1 378 ? 33.851 -0.931 -61.051 1.00 84.12 378 ILE A N 1
ATOM 2918 C CA . ILE A 1 378 ? 32.423 -1.120 -60.761 1.00 84.12 378 ILE A CA 1
ATOM 2919 C C . ILE A 1 378 ? 32.244 -1.580 -59.312 1.00 84.12 378 ILE A C 1
ATOM 2921 O O . ILE A 1 378 ? 31.412 -1.029 -58.602 1.00 84.12 378 ILE A O 1
ATOM 2925 N N . ARG A 1 379 ? 33.062 -2.532 -58.851 1.00 82.38 379 ARG A N 1
ATOM 2926 C CA . ARG A 1 379 ? 33.017 -3.025 -57.468 1.00 82.38 379 ARG A CA 1
ATOM 2927 C C . ARG A 1 379 ? 33.428 -1.963 -56.452 1.00 82.38 379 ARG A C 1
ATOM 2929 O O . ARG A 1 379 ? 32.740 -1.802 -55.457 1.00 82.38 379 ARG A O 1
ATOM 2936 N N . ALA A 1 380 ? 34.489 -1.200 -56.717 1.00 83.50 380 ALA A N 1
ATOM 2937 C CA . ALA A 1 380 ? 34.916 -0.123 -55.824 1.00 83.50 380 ALA A CA 1
ATOM 2938 C C . ALA A 1 380 ? 33.863 1.000 -55.725 1.00 83.50 380 ALA A C 1
ATOM 2940 O O . ALA A 1 380 ? 33.606 1.505 -54.636 1.00 83.50 380 ALA A O 1
ATOM 2941 N N . LYS A 1 381 ? 33.185 1.337 -56.836 1.00 86.31 381 LYS A N 1
ATOM 2942 C CA . LYS A 1 381 ? 32.027 2.249 -56.815 1.00 86.31 381 LYS A CA 1
ATOM 2943 C C . LYS A 1 381 ? 30.854 1.679 -56.023 1.00 86.31 381 LYS A C 1
ATOM 2945 O O . LYS A 1 381 ? 30.251 2.408 -55.248 1.00 86.31 381 LYS A O 1
ATOM 2950 N N . HIS A 1 382 ? 30.563 0.392 -56.187 1.00 88.62 382 HIS A N 1
ATOM 2951 C CA . HIS A 1 382 ? 29.492 -0.273 -55.452 1.00 88.62 382 HIS A CA 1
ATOM 2952 C C . HIS A 1 382 ? 29.746 -0.264 -53.936 1.00 88.62 382 HIS A C 1
ATOM 2954 O O . HIS A 1 382 ? 28.864 0.131 -53.185 1.00 88.62 382 HIS A O 1
ATOM 2960 N N . ILE A 1 383 ? 30.975 -0.565 -53.501 1.00 87.94 383 ILE A N 1
ATOM 2961 C CA . ILE A 1 383 ? 31.394 -0.457 -52.093 1.00 87.94 383 ILE A CA 1
ATOM 2962 C C . ILE A 1 383 ? 31.203 0.975 -51.568 1.00 87.94 383 ILE A C 1
ATOM 2964 O O . ILE A 1 383 ? 30.687 1.163 -50.468 1.00 87.94 383 ILE A O 1
ATOM 2968 N N . ALA A 1 384 ? 31.594 1.991 -52.349 1.00 88.00 384 ALA A N 1
ATOM 2969 C CA . ALA A 1 384 ? 31.411 3.396 -51.977 1.00 88.00 384 ALA A CA 1
ATOM 2970 C C . ALA A 1 384 ? 29.922 3.788 -51.862 1.00 88.00 384 ALA A C 1
ATOM 2972 O O . ALA A 1 384 ? 29.547 4.564 -50.982 1.00 88.00 384 ALA A O 1
ATOM 2973 N N . GLU A 1 385 ? 29.059 3.248 -52.722 1.00 90.69 385 GLU A N 1
ATOM 2974 C CA . GLU A 1 385 ? 27.610 3.467 -52.664 1.00 90.69 385 GLU A CA 1
ATOM 2975 C C . GLU A 1 385 ? 26.974 2.796 -51.437 1.00 90.69 385 GLU A C 1
ATOM 2977 O O . GLU A 1 385 ? 26.217 3.456 -50.720 1.00 90.69 385 GLU A O 1
ATOM 2982 N N . GLU A 1 386 ? 27.316 1.535 -51.156 1.00 92.12 386 GLU A N 1
ATOM 2983 C CA . GLU A 1 386 ? 26.809 0.788 -49.996 1.00 92.12 386 GLU A CA 1
ATOM 2984 C C . GLU A 1 386 ? 27.228 1.445 -48.676 1.00 92.12 386 GLU A C 1
ATOM 2986 O O . GLU A 1 386 ? 26.385 1.696 -47.815 1.00 92.12 386 GLU A O 1
ATOM 2991 N N . ILE A 1 387 ? 28.499 1.833 -48.528 1.00 92.69 387 ILE A N 1
ATOM 2992 C CA . ILE A 1 387 ? 28.954 2.501 -47.301 1.00 92.69 387 ILE A CA 1
ATOM 2993 C C . ILE A 1 387 ? 28.329 3.894 -47.135 1.00 92.69 387 ILE A C 1
ATOM 2995 O O . ILE A 1 387 ? 28.027 4.308 -46.020 1.00 92.69 387 ILE A O 1
ATOM 2999 N N . THR A 1 388 ? 28.047 4.601 -48.236 1.00 91.88 388 THR A N 1
ATOM 3000 C CA . THR A 1 388 ? 27.324 5.882 -48.187 1.00 91.88 388 THR A CA 1
ATOM 3001 C C . THR A 1 388 ? 25.884 5.689 -47.700 1.00 91.88 388 THR A C 1
ATOM 3003 O O . THR A 1 388 ? 25.322 6.580 -47.064 1.00 91.88 388 THR A O 1
ATOM 3006 N N . GLN A 1 389 ? 25.259 4.542 -47.982 1.00 93.06 389 GLN A N 1
ATOM 3007 C CA . GLN A 1 389 ? 23.947 4.215 -47.425 1.00 93.06 389 GLN A CA 1
ATOM 3008 C C . GLN A 1 389 ? 24.023 3.982 -45.911 1.00 93.06 389 GLN A C 1
ATOM 3010 O O . GLN A 1 389 ? 23.190 4.529 -45.189 1.00 93.06 389 GLN A O 1
ATOM 3015 N N . VAL A 1 390 ? 25.045 3.265 -45.432 1.00 93.31 390 VAL A N 1
ATOM 3016 C CA . VAL A 1 390 ? 25.277 3.066 -43.990 1.00 93.31 390 VAL A CA 1
ATOM 3017 C C . VAL A 1 390 ? 25.547 4.395 -43.275 1.00 93.31 390 VAL A C 1
ATOM 3019 O O . VAL A 1 390 ? 24.982 4.645 -42.214 1.00 93.31 390 VAL A O 1
ATOM 3022 N N . GLU A 1 391 ? 26.342 5.296 -43.863 1.00 93.12 391 GLU A N 1
ATOM 3023 C CA . GLU A 1 391 ? 26.562 6.641 -43.306 1.00 93.12 391 GLU A CA 1
ATOM 3024 C C . GLU A 1 391 ? 25.253 7.423 -43.144 1.00 93.12 391 GLU A C 1
ATOM 3026 O O . GLU A 1 391 ? 25.035 8.040 -42.104 1.00 93.12 391 GLU A O 1
ATOM 3031 N N . ARG A 1 392 ? 24.365 7.388 -44.151 1.00 91.94 392 ARG A N 1
ATOM 3032 C CA . ARG A 1 392 ? 23.052 8.045 -44.052 1.00 91.94 392 ARG A CA 1
ATOM 3033 C C . ARG A 1 392 ? 22.228 7.464 -42.907 1.00 91.94 392 ARG A C 1
ATOM 3035 O O . ARG A 1 392 ? 21.681 8.239 -42.132 1.00 91.94 392 ARG A O 1
ATOM 3042 N N . HIS A 1 393 ? 22.207 6.138 -42.760 1.00 92.62 393 HIS A N 1
ATOM 3043 C CA . HIS A 1 393 ? 21.512 5.470 -41.654 1.00 92.62 393 HIS A CA 1
ATOM 3044 C C . HIS A 1 393 ? 22.063 5.898 -40.289 1.00 92.62 393 HIS A C 1
ATOM 3046 O O . HIS A 1 393 ? 21.298 6.233 -39.393 1.00 92.62 393 HIS A O 1
ATOM 3052 N N . LEU A 1 394 ? 23.390 5.975 -40.137 1.00 92.31 394 LEU A N 1
ATOM 3053 C CA . LEU A 1 394 ? 24.029 6.457 -38.906 1.00 92.31 394 LEU A CA 1
ATOM 3054 C C . LEU A 1 394 ? 23.740 7.943 -38.623 1.00 92.31 394 LEU A C 1
ATOM 3056 O O . LEU A 1 394 ? 23.649 8.336 -37.459 1.00 92.31 394 LEU A O 1
ATOM 3060 N N . CYS A 1 395 ? 23.581 8.781 -39.651 1.00 90.25 395 CYS A N 1
ATOM 3061 C CA . CYS A 1 395 ? 23.123 10.161 -39.476 1.00 90.25 395 CYS A CA 1
ATOM 3062 C C . CYS A 1 395 ? 21.643 10.232 -39.061 1.00 90.25 395 CYS A C 1
ATOM 3064 O O . CYS A 1 395 ? 21.294 11.032 -38.193 1.00 90.25 395 CYS A O 1
ATOM 3066 N N . ASP A 1 396 ? 20.778 9.401 -39.644 1.00 90.69 396 ASP A N 1
ATOM 3067 C CA . ASP A 1 396 ? 19.353 9.335 -39.294 1.00 90.69 396 ASP A CA 1
ATOM 3068 C C . ASP A 1 396 ? 19.156 8.825 -37.857 1.00 90.69 396 ASP A C 1
ATOM 3070 O O . ASP A 1 396 ? 18.373 9.398 -37.097 1.00 90.69 396 ASP A O 1
ATOM 3074 N N . PHE A 1 397 ? 19.947 7.831 -37.443 1.00 92.31 397 PHE A N 1
ATOM 3075 C CA . PHE A 1 397 ? 20.014 7.330 -36.070 1.00 92.31 397 PHE A CA 1
ATOM 3076 C C . PHE A 1 397 ? 20.259 8.454 -35.049 1.00 92.31 397 PHE A C 1
ATOM 3078 O O . PHE A 1 397 ? 19.547 8.553 -34.045 1.00 92.31 397 PHE A O 1
ATOM 3085 N N . GLN A 1 398 ? 21.232 9.337 -35.312 1.00 87.94 398 GLN A N 1
ATOM 3086 C CA . GLN A 1 398 ? 21.561 10.453 -34.418 1.00 87.94 398 GLN A CA 1
ATOM 3087 C C . GLN A 1 398 ? 20.372 11.412 -34.233 1.00 87.94 398 GLN A C 1
ATOM 3089 O O . GLN A 1 398 ? 20.153 11.917 -33.133 1.00 87.94 398 GLN A O 1
ATOM 3094 N N . ASN A 1 399 ? 19.605 11.646 -35.300 1.00 85.12 399 ASN A N 1
ATOM 3095 C CA . ASN A 1 399 ? 18.488 12.594 -35.320 1.00 85.12 399 ASN A CA 1
ATOM 3096 C C . ASN A 1 399 ? 17.152 11.994 -34.854 1.00 85.12 399 ASN A C 1
ATOM 3098 O O . ASN 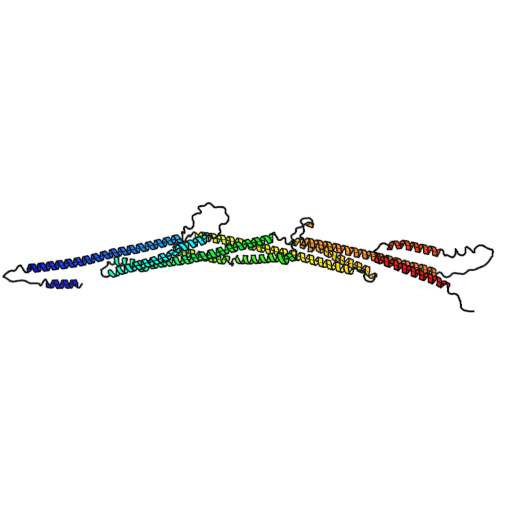A 1 399 ? 16.167 12.720 -34.771 1.00 85.12 399 ASN A O 1
ATOM 3102 N N . SER A 1 400 ? 17.080 10.684 -34.608 1.00 88.31 400 SER A N 1
ATOM 3103 C CA . SER A 1 400 ? 15.828 10.004 -34.259 1.00 88.31 400 SER A CA 1
ATOM 3104 C C . SER A 1 400 ? 15.982 9.152 -33.007 1.00 88.31 400 SER A C 1
ATOM 3106 O O . SER A 1 400 ? 15.437 9.477 -31.949 1.00 88.31 400 SER A O 1
ATOM 3108 N N . ASP A 1 401 ? 16.735 8.059 -33.100 1.00 88.75 401 ASP A N 1
ATOM 3109 C CA . ASP A 1 401 ? 16.802 7.062 -32.033 1.00 88.75 401 ASP A CA 1
ATOM 3110 C C . ASP A 1 401 ? 17.622 7.566 -30.845 1.00 88.75 401 ASP A C 1
ATOM 3112 O O . ASP A 1 401 ? 17.199 7.424 -29.696 1.00 88.75 401 ASP A O 1
ATOM 3116 N N . PHE A 1 402 ? 18.737 8.252 -31.110 1.00 88.06 402 PHE A N 1
ATOM 3117 C CA . PHE A 1 402 ? 19.550 8.848 -30.051 1.00 88.06 402 PHE A CA 1
ATOM 3118 C C . PHE A 1 402 ? 18.832 10.016 -29.353 1.00 88.06 402 PHE A C 1
ATOM 3120 O O . PHE A 1 402 ? 18.891 10.135 -28.129 1.00 88.06 402 PHE A O 1
ATOM 3127 N N . GLU A 1 403 ? 18.087 10.846 -30.091 1.00 85.31 403 GLU A N 1
ATOM 3128 C CA . GLU A 1 403 ? 17.252 11.898 -29.491 1.00 85.31 403 GLU A CA 1
ATOM 3129 C C . GLU A 1 403 ? 16.128 11.295 -28.633 1.00 85.31 403 GLU A C 1
ATOM 3131 O O . GLU A 1 403 ? 15.892 11.737 -27.507 1.00 85.31 403 GLU A O 1
ATOM 3136 N N . THR A 1 404 ? 15.488 10.225 -29.112 1.00 86.62 404 THR A N 1
ATOM 3137 C CA . THR A 1 404 ? 14.477 9.484 -28.344 1.00 86.62 404 THR A CA 1
ATOM 3138 C C . THR A 1 404 ? 15.065 8.910 -27.052 1.00 86.62 404 THR A C 1
ATOM 3140 O O . THR A 1 404 ? 14.438 9.017 -25.994 1.00 86.62 404 THR A O 1
ATOM 3143 N N . LEU A 1 405 ? 16.285 8.360 -27.102 1.00 88.44 405 LEU A N 1
ATOM 3144 C CA . LEU A 1 405 ? 17.010 7.888 -25.921 1.00 88.44 405 LEU A CA 1
ATOM 3145 C C . LEU A 1 405 ? 17.237 9.027 -24.916 1.00 88.44 405 LEU A C 1
ATOM 3147 O O . LEU A 1 405 ? 16.916 8.876 -23.736 1.00 88.44 405 LEU A O 1
ATOM 3151 N N . LEU A 1 406 ? 17.701 10.190 -25.379 1.00 84.38 406 LEU A N 1
ATOM 3152 C CA . LEU A 1 406 ? 17.914 11.364 -24.528 1.00 84.38 406 LEU A CA 1
ATOM 3153 C C . LEU A 1 406 ? 16.612 11.851 -23.880 1.00 84.38 406 LEU A C 1
ATOM 3155 O O . LEU A 1 406 ? 16.577 12.054 -22.666 1.00 84.38 406 LEU A O 1
ATOM 3159 N N . ILE A 1 407 ? 15.522 11.953 -24.643 1.00 82.50 407 ILE A N 1
ATOM 3160 C CA . ILE A 1 407 ? 14.205 12.339 -24.114 1.00 82.50 407 ILE A CA 1
ATOM 3161 C C . ILE A 1 407 ? 13.736 11.335 -23.053 1.00 82.50 407 ILE A C 1
ATOM 3163 O O . ILE A 1 407 ? 13.297 11.739 -21.975 1.00 82.50 407 ILE A O 1
ATOM 3167 N N . SER A 1 408 ? 13.860 10.033 -23.329 1.00 82.50 408 SER A N 1
ATOM 3168 C CA . SER A 1 408 ? 13.427 8.969 -22.413 1.00 82.50 408 SER A CA 1
ATOM 3169 C C . SER A 1 408 ? 14.232 8.918 -21.111 1.00 82.50 408 SER A C 1
ATOM 3171 O O . SER A 1 408 ? 13.698 8.534 -20.074 1.00 82.50 408 SER A O 1
ATOM 3173 N N . SER A 1 409 ? 15.490 9.364 -21.141 1.00 76.94 409 SER A N 1
ATOM 3174 C CA . SER A 1 409 ? 16.353 9.450 -19.959 1.00 76.94 409 SER A CA 1
ATOM 3175 C C . SER A 1 409 ? 16.010 10.622 -19.030 1.00 76.94 409 SER A C 1
ATOM 3177 O O . SER A 1 409 ? 16.496 10.681 -17.904 1.00 76.94 409 SER A O 1
ATOM 3179 N N . GLY A 1 410 ? 15.202 11.584 -19.495 1.00 70.00 410 GLY A N 1
ATOM 3180 C CA . GLY A 1 410 ? 14.886 12.805 -18.750 1.00 70.00 410 GLY A CA 1
ATOM 3181 C C . GLY A 1 410 ? 16.047 13.803 -18.645 1.00 70.00 410 GLY A C 1
ATOM 3182 O O . GLY A 1 410 ? 15.878 14.868 -18.046 1.00 70.00 410 GLY A O 1
ATOM 3183 N N . VAL A 1 411 ? 17.204 13.506 -19.248 1.00 64.19 411 VAL A N 1
ATOM 3184 C CA . VAL A 1 411 ? 18.344 14.423 -19.339 1.00 64.19 411 VAL A CA 1
ATOM 3185 C C . VAL A 1 411 ? 17.963 15.583 -20.259 1.00 64.19 411 VAL A C 1
ATOM 3187 O O . VAL A 1 411 ? 17.984 15.480 -21.485 1.00 64.19 411 VAL A O 1
ATOM 3190 N N . ARG A 1 412 ? 17.603 16.724 -19.666 1.00 54.25 412 ARG A N 1
ATOM 3191 C CA . ARG A 1 412 ? 17.455 17.978 -20.408 1.00 54.25 412 ARG A CA 1
ATOM 3192 C C . ARG A 1 412 ? 18.839 18.517 -20.741 1.00 54.25 412 ARG A C 1
ATOM 3194 O O . ARG A 1 412 ? 19.523 19.049 -19.872 1.00 54.25 412 ARG A O 1
ATOM 3201 N N . ILE A 1 413 ? 19.229 18.421 -22.009 1.00 54.59 413 ILE A N 1
ATOM 3202 C CA . ILE A 1 413 ? 20.394 19.139 -22.535 1.00 54.59 413 ILE A CA 1
ATOM 3203 C C . ILE A 1 413 ? 19.998 20.615 -22.667 1.00 54.59 413 ILE A C 1
ATOM 3205 O O . ILE A 1 413 ? 19.645 21.107 -23.739 1.00 54.59 413 ILE A O 1
ATOM 3209 N N . GLU A 1 414 ? 19.987 21.335 -21.547 1.00 43.84 414 GLU A N 1
ATOM 3210 C CA . GLU A 1 414 ? 19.883 22.790 -21.555 1.00 43.84 414 GLU A CA 1
ATOM 3211 C C . GLU A 1 414 ? 21.225 23.347 -22.044 1.00 43.84 414 GLU A C 1
ATOM 3213 O O . GLU A 1 414 ? 22.162 23.555 -21.284 1.00 43.84 414 GLU A O 1
ATOM 3218 N N . THR A 1 415 ? 21.304 23.575 -23.356 1.00 38.12 415 THR A N 1
ATOM 3219 C CA . THR A 1 415 ? 22.363 24.329 -24.045 1.00 38.12 415 THR A CA 1
ATOM 3220 C C . THR A 1 415 ? 23.779 23.741 -23.952 1.00 38.12 415 THR A C 1
ATOM 3222 O O . THR A 1 415 ? 24.573 24.108 -23.096 1.00 38.12 415 THR A O 1
ATOM 3225 N N . GLY A 1 416 ? 24.132 22.913 -24.941 1.00 44.53 416 GLY A N 1
ATOM 3226 C CA . GLY A 1 416 ? 25.511 22.487 -25.207 1.00 44.53 416 GLY A CA 1
ATOM 3227 C C . GLY A 1 416 ? 25.775 21.021 -24.866 1.00 44.53 416 GLY A C 1
ATOM 3228 O O . GLY A 1 416 ? 25.517 20.569 -23.756 1.00 44.53 416 GLY A O 1
ATOM 3229 N N . PHE A 1 417 ? 26.296 20.278 -25.845 1.00 47.59 417 PHE A N 1
ATOM 3230 C CA . PHE A 1 417 ? 26.771 18.901 -25.691 1.00 47.59 417 PHE A CA 1
ATOM 3231 C C . PHE A 1 417 ? 28.111 18.886 -24.935 1.00 47.59 417 PHE A C 1
ATOM 3233 O O . PHE A 1 417 ? 29.165 18.652 -25.524 1.00 47.59 417 PHE A O 1
ATOM 3240 N N . ASP A 1 418 ? 28.093 19.133 -23.626 1.00 52.59 418 ASP A N 1
ATOM 3241 C CA . ASP A 1 418 ? 29.219 18.732 -22.781 1.00 52.59 418 ASP A CA 1
ATOM 3242 C C . ASP A 1 418 ? 29.064 17.239 -22.464 1.00 52.59 418 ASP A C 1
ATOM 3244 O O . ASP A 1 418 ? 28.337 16.831 -21.557 1.00 52.59 418 ASP A O 1
ATOM 3248 N N . SER A 1 419 ? 29.755 16.407 -23.250 1.00 51.38 419 SER A N 1
ATOM 3249 C CA . SER A 1 419 ? 29.801 14.937 -23.116 1.00 51.38 419 SER A CA 1
ATOM 3250 C C . SER A 1 419 ? 30.162 14.444 -21.706 1.00 51.38 419 SER A C 1
ATOM 3252 O O . SER A 1 419 ? 29.816 13.324 -21.343 1.00 51.38 419 SER A O 1
ATOM 3254 N N . ASN A 1 420 ? 30.775 15.296 -20.879 1.00 51.34 420 ASN A N 1
ATOM 3255 C CA . ASN A 1 420 ? 31.177 14.994 -19.503 1.00 51.34 420 ASN A CA 1
ATOM 3256 C C . ASN A 1 420 ? 30.010 14.881 -18.501 1.00 51.34 420 ASN A C 1
ATOM 3258 O O . ASN A 1 420 ? 30.248 14.546 -17.341 1.00 51.34 420 ASN A O 1
ATOM 3262 N N . CYS A 1 421 ? 28.773 15.175 -18.915 1.00 61.81 421 CYS A N 1
ATOM 3263 C CA . CYS A 1 421 ? 27.596 15.176 -18.038 1.00 61.81 421 CYS A CA 1
ATOM 3264 C C . CYS A 1 421 ? 26.585 14.057 -18.348 1.00 61.81 421 CYS A C 1
ATOM 3266 O O . CYS A 1 421 ? 25.548 13.986 -17.687 1.00 61.81 421 CYS A O 1
ATOM 3268 N N . LEU A 1 422 ? 26.846 13.200 -19.342 1.00 71.69 422 LEU A N 1
ATOM 3269 C CA . LEU A 1 422 ? 25.920 12.131 -19.717 1.00 71.69 422 LEU A CA 1
ATOM 3270 C C . LEU A 1 422 ? 26.067 10.904 -18.799 1.00 71.69 422 LEU A C 1
ATOM 3272 O O . LEU A 1 422 ? 27.179 10.541 -18.412 1.00 71.69 422 LEU A O 1
ATOM 3276 N N . PRO A 1 423 ? 24.960 10.217 -18.471 1.00 80.75 423 PRO A N 1
ATOM 3277 C CA . PRO A 1 423 ? 25.009 8.903 -17.845 1.00 80.75 423 PRO A CA 1
ATOM 3278 C C . PRO A 1 423 ? 25.826 7.908 -18.680 1.00 80.75 423 PRO A C 1
ATOM 3280 O O . PRO A 1 423 ? 25.724 7.885 -19.908 1.00 80.75 423 PRO A O 1
ATOM 3283 N N . PHE A 1 424 ? 26.599 7.051 -18.005 1.00 84.00 424 PHE A N 1
ATOM 3284 C CA . PHE A 1 424 ? 27.525 6.101 -18.636 1.00 84.00 424 PHE A CA 1
ATOM 3285 C C . PHE A 1 424 ? 26.900 5.260 -19.773 1.00 84.00 424 PHE A C 1
ATOM 3287 O O . PHE A 1 424 ? 27.527 5.159 -20.827 1.00 84.00 424 PHE A O 1
ATOM 3294 N N . PRO A 1 425 ? 25.670 4.713 -19.648 1.00 86.00 425 PRO A N 1
ATOM 3295 C CA . PRO A 1 425 ? 25.059 3.953 -20.742 1.00 86.00 425 PRO A CA 1
ATOM 3296 C C . PRO A 1 425 ? 24.796 4.792 -22.003 1.00 86.00 425 PRO A C 1
ATOM 3298 O O . PRO A 1 425 ? 24.996 4.311 -23.116 1.00 86.00 425 PRO A O 1
ATOM 3301 N N . ILE A 1 426 ? 24.391 6.055 -21.841 1.00 87.81 426 ILE A N 1
ATOM 3302 C CA . ILE A 1 426 ? 24.135 6.979 -22.958 1.00 87.81 426 ILE A CA 1
ATOM 3303 C C . ILE A 1 426 ? 25.457 7.401 -23.603 1.00 87.81 426 ILE A C 1
ATOM 3305 O O . ILE A 1 426 ? 25.564 7.449 -24.830 1.00 87.81 426 ILE A O 1
ATOM 3309 N N . GLN A 1 427 ? 26.475 7.661 -22.780 1.00 87.75 427 GLN A N 1
ATOM 3310 C CA . GLN A 1 427 ? 27.819 7.973 -23.256 1.00 87.75 427 GLN A CA 1
ATOM 3311 C C . GLN A 1 427 ? 28.385 6.829 -24.110 1.00 87.75 427 GLN A C 1
ATOM 3313 O O . GLN A 1 427 ? 28.889 7.089 -25.199 1.00 87.75 427 GLN A O 1
ATOM 3318 N N . ALA A 1 428 ? 28.230 5.574 -23.679 1.00 88.88 428 ALA A N 1
ATOM 3319 C CA . ALA A 1 428 ? 28.698 4.409 -24.431 1.00 88.88 428 ALA A CA 1
ATOM 3320 C C . ALA A 1 428 ? 28.029 4.280 -25.815 1.00 88.88 428 ALA A C 1
ATOM 3322 O O . ALA A 1 428 ? 28.704 3.993 -26.803 1.00 88.88 428 ALA A O 1
ATOM 3323 N N . VAL A 1 429 ? 26.717 4.540 -25.915 1.00 90.94 429 VAL A N 1
ATOM 3324 C CA . VAL A 1 429 ? 25.999 4.562 -27.206 1.00 90.94 429 VAL A CA 1
ATOM 3325 C C . VAL A 1 429 ? 26.540 5.668 -28.114 1.00 90.94 429 VAL A C 1
ATOM 3327 O O . VAL A 1 429 ? 26.794 5.431 -29.294 1.00 90.94 429 VAL A O 1
ATOM 3330 N N . HIS A 1 430 ? 26.761 6.866 -27.569 1.00 90.06 430 HIS A N 1
ATOM 3331 C CA . HIS A 1 430 ? 27.314 7.987 -28.329 1.00 90.06 430 HIS A CA 1
ATOM 3332 C C . HIS A 1 430 ? 28.749 7.717 -28.817 1.00 90.06 430 HIS A C 1
ATOM 3334 O O . HIS A 1 430 ? 29.086 8.025 -29.961 1.00 90.06 430 HIS A O 1
ATOM 3340 N N . GLU A 1 431 ? 29.598 7.133 -27.970 1.00 90.38 431 GLU A N 1
ATOM 3341 C CA . GLU A 1 431 ? 30.970 6.753 -28.325 1.00 90.38 431 GLU A CA 1
ATOM 3342 C C . GLU A 1 431 ? 30.992 5.691 -29.432 1.00 90.38 431 GLU A C 1
ATOM 3344 O O . GLU A 1 431 ? 31.707 5.867 -30.418 1.00 90.38 431 GLU A O 1
ATOM 3349 N N . SER A 1 432 ? 30.152 4.655 -29.327 1.00 92.88 432 SER A N 1
ATOM 3350 C CA . SER A 1 432 ? 30.017 3.615 -30.356 1.00 92.88 432 SER A CA 1
ATOM 3351 C C . SER A 1 432 ? 29.540 4.188 -31.694 1.00 92.88 432 SER A C 1
ATOM 3353 O O . SER A 1 432 ? 30.138 3.916 -32.734 1.00 92.88 432 SER A O 1
ATOM 3355 N N . TRP A 1 433 ? 28.526 5.057 -31.683 1.00 94.69 433 TRP A N 1
ATOM 3356 C CA . TRP A 1 433 ? 28.081 5.760 -32.887 1.00 94.69 433 TRP A CA 1
ATOM 3357 C C . TRP A 1 433 ? 29.209 6.584 -33.530 1.00 94.69 433 TRP A C 1
ATOM 3359 O O . TRP A 1 433 ? 29.434 6.487 -34.739 1.00 94.69 433 TRP A O 1
ATOM 3369 N N . SER A 1 434 ? 29.947 7.354 -32.722 1.00 92.25 434 SER A N 1
ATOM 3370 C CA . SER A 1 434 ? 31.064 8.190 -33.180 1.00 92.25 434 SER A CA 1
ATOM 3371 C C . SER A 1 434 ? 32.188 7.353 -33.803 1.00 92.25 434 SER A C 1
ATOM 3373 O O . SER A 1 434 ? 32.760 7.725 -34.831 1.00 92.25 434 SER A O 1
ATOM 3375 N N . GLU A 1 435 ? 32.499 6.193 -33.229 1.00 94.19 435 GLU A N 1
ATOM 3376 C CA . GLU A 1 435 ? 33.465 5.259 -33.807 1.00 94.19 435 GLU A CA 1
ATOM 3377 C C . GLU A 1 435 ? 32.988 4.717 -35.164 1.00 94.19 435 GLU A C 1
ATOM 3379 O O . GLU A 1 435 ? 33.737 4.760 -36.147 1.00 94.19 435 GLU A O 1
ATOM 3384 N N . LEU A 1 436 ? 31.733 4.262 -35.245 1.00 94.19 436 LEU A N 1
ATOM 3385 C CA . LEU A 1 436 ? 31.171 3.652 -36.452 1.00 94.19 436 LEU A CA 1
ATOM 3386 C C . LEU A 1 436 ? 31.069 4.634 -37.620 1.00 94.19 436 LEU A C 1
ATOM 3388 O O . LEU A 1 436 ? 31.453 4.278 -38.736 1.00 94.19 436 LEU A O 1
ATOM 3392 N N . ILE A 1 437 ? 30.630 5.877 -37.387 1.00 93.50 437 ILE A N 1
ATOM 3393 C CA . ILE A 1 437 ? 30.549 6.881 -38.459 1.00 93.50 437 ILE A CA 1
ATOM 3394 C C . ILE A 1 437 ? 31.942 7.236 -38.996 1.00 93.50 437 ILE A C 1
ATOM 3396 O O . ILE A 1 437 ? 32.142 7.287 -40.210 1.00 93.50 437 ILE A O 1
ATOM 3400 N N . ASN A 1 438 ? 32.942 7.381 -38.119 1.00 92.12 438 ASN A N 1
ATOM 3401 C CA . ASN A 1 438 ? 34.323 7.631 -38.536 1.00 92.12 438 ASN A CA 1
ATOM 3402 C C . ASN A 1 438 ? 34.899 6.444 -39.323 1.00 92.12 438 ASN A C 1
ATOM 3404 O O . ASN A 1 438 ? 35.597 6.633 -40.323 1.00 92.12 438 ASN A O 1
ATOM 3408 N N . ARG A 1 439 ? 34.590 5.209 -38.908 1.00 92.25 439 ARG A N 1
ATOM 3409 C CA . ARG A 1 439 ? 34.989 3.997 -39.633 1.00 92.25 439 ARG A CA 1
ATOM 3410 C C . ARG A 1 439 ? 34.344 3.935 -41.018 1.00 92.25 439 ARG A C 1
ATOM 3412 O O . ARG A 1 439 ? 35.059 3.681 -41.986 1.00 92.25 439 ARG A O 1
ATOM 3419 N N . ALA A 1 440 ? 33.047 4.220 -41.132 1.00 91.50 440 ALA A N 1
ATOM 3420 C CA . ALA A 1 440 ? 32.339 4.265 -42.411 1.00 91.50 440 ALA A CA 1
ATOM 3421 C C . ALA A 1 440 ? 32.935 5.319 -43.359 1.00 91.50 440 ALA A C 1
ATOM 3423 O O . ALA A 1 440 ? 33.274 4.998 -44.500 1.00 91.50 440 ALA A O 1
ATOM 3424 N N . MET A 1 441 ? 33.197 6.530 -42.854 1.00 90.38 441 MET A N 1
ATOM 3425 C CA . MET A 1 441 ? 33.836 7.606 -43.621 1.00 90.38 441 MET A CA 1
ATOM 3426 C C . MET A 1 441 ? 35.227 7.225 -44.133 1.00 90.38 441 MET A C 1
ATOM 3428 O O . MET A 1 441 ? 35.568 7.526 -45.280 1.00 90.38 441 MET A O 1
ATOM 3432 N N . ASN A 1 442 ? 36.024 6.533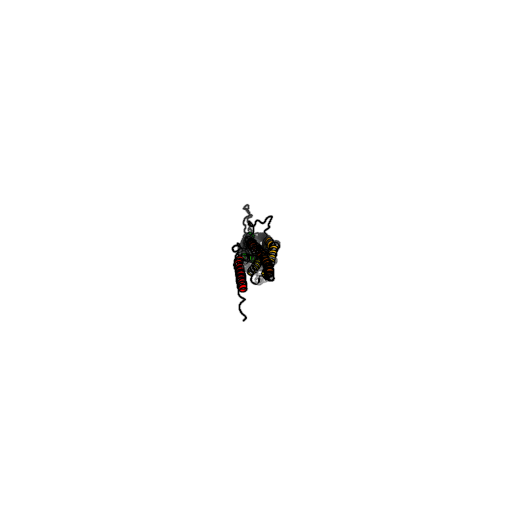 -43.316 1.00 89.56 442 ASN A N 1
ATOM 3433 C CA . ASN A 1 442 ? 37.340 6.044 -43.723 1.00 89.56 442 ASN A CA 1
ATOM 3434 C C . ASN A 1 442 ? 37.242 4.962 -44.811 1.00 89.56 442 ASN A C 1
ATOM 3436 O O . ASN A 1 442 ? 38.017 4.990 -45.770 1.00 89.56 442 ASN A O 1
ATOM 3440 N N . VAL A 1 443 ? 36.286 4.032 -44.697 1.00 88.50 443 VAL A N 1
ATOM 3441 C CA . VAL A 1 443 ? 36.038 3.000 -45.720 1.00 88.50 443 VAL A CA 1
ATOM 3442 C C . VAL A 1 443 ? 35.598 3.643 -47.034 1.00 88.50 443 VAL A C 1
ATOM 3444 O O . VAL A 1 443 ? 36.155 3.306 -48.080 1.00 88.50 443 VAL A O 1
ATOM 3447 N N . ARG A 1 444 ? 34.685 4.624 -46.994 1.00 89.75 444 ARG A N 1
ATOM 3448 C CA . ARG A 1 444 ? 34.283 5.389 -48.182 1.00 89.75 444 ARG A CA 1
ATOM 3449 C C . ARG A 1 444 ? 35.469 6.093 -48.827 1.00 89.75 444 ARG A C 1
ATOM 3451 O O . ARG A 1 444 ? 35.709 5.895 -50.014 1.00 89.75 444 ARG A O 1
ATOM 3458 N N . GLY A 1 445 ? 36.237 6.857 -48.049 1.00 87.06 445 GLY A N 1
ATOM 3459 C CA . GLY A 1 445 ? 37.408 7.570 -48.558 1.00 87.06 445 GLY A CA 1
ATOM 3460 C C . GLY A 1 445 ? 38.437 6.622 -49.182 1.00 87.06 445 GLY A C 1
ATOM 3461 O O . GLY A 1 445 ? 39.015 6.930 -50.224 1.00 87.06 445 GLY A O 1
ATOM 3462 N N . SER A 1 446 ? 38.621 5.428 -48.607 1.00 86.81 446 SER A N 1
ATOM 3463 C CA . SER A 1 446 ? 39.481 4.400 -49.200 1.00 86.81 446 SER A CA 1
ATOM 3464 C C . SER A 1 446 ? 38.910 3.813 -50.494 1.00 86.81 446 SER A C 1
ATOM 3466 O O . SER A 1 446 ? 39.684 3.520 -51.406 1.00 86.81 446 SER A O 1
ATOM 3468 N N . ALA A 1 447 ? 37.595 3.606 -50.585 1.00 85.69 447 ALA A N 1
ATOM 3469 C CA . ALA A 1 447 ? 36.940 3.089 -51.784 1.00 85.69 447 ALA A CA 1
ATOM 3470 C C . ALA A 1 447 ? 36.963 4.115 -52.930 1.00 85.69 447 ALA A C 1
ATOM 3472 O O . ALA A 1 447 ? 37.271 3.763 -54.067 1.00 85.69 447 ALA A O 1
ATOM 3473 N N . GLU A 1 448 ? 36.728 5.393 -52.637 1.00 86.62 448 GLU A N 1
ATOM 3474 C CA . GLU A 1 448 ? 36.825 6.489 -53.609 1.00 86.62 448 GLU A CA 1
ATOM 3475 C C . GLU A 1 448 ? 38.261 6.652 -54.127 1.00 86.62 448 GLU A C 1
ATOM 3477 O O . GLU A 1 448 ? 38.485 6.644 -55.338 1.00 86.62 448 GLU A O 1
ATOM 3482 N N . ALA A 1 449 ? 39.256 6.662 -53.232 1.00 85.50 449 ALA A N 1
ATOM 3483 C CA . ALA A 1 449 ? 40.664 6.696 -53.629 1.00 85.50 449 ALA A CA 1
ATOM 3484 C C . ALA A 1 449 ? 41.065 5.473 -54.479 1.00 85.50 449 ALA A C 1
ATOM 3486 O O . ALA A 1 449 ? 41.892 5.574 -55.389 1.00 85.50 449 ALA A O 1
ATOM 3487 N N . MET A 1 450 ? 40.471 4.307 -54.209 1.00 82.94 450 MET A N 1
ATOM 3488 C CA . MET A 1 450 ? 40.657 3.102 -55.014 1.00 82.94 450 MET A CA 1
ATOM 3489 C C . MET A 1 450 ? 40.053 3.264 -56.415 1.00 82.94 450 MET A C 1
ATOM 3491 O O . MET A 1 450 ? 40.707 2.904 -57.394 1.00 82.94 450 MET A O 1
ATOM 3495 N N . VAL A 1 451 ? 38.850 3.838 -56.536 1.00 85.12 451 VAL A N 1
ATOM 3496 C CA . VAL A 1 451 ? 38.229 4.159 -57.832 1.00 85.12 451 VAL A CA 1
ATOM 3497 C C . VAL A 1 451 ? 39.135 5.077 -58.651 1.00 85.12 451 VAL A C 1
ATOM 3499 O O . VAL A 1 451 ? 39.407 4.763 -59.814 1.00 85.12 451 VAL A O 1
ATOM 3502 N N . ASP A 1 452 ? 39.630 6.158 -58.049 1.00 84.19 452 ASP A N 1
ATOM 3503 C CA . ASP A 1 452 ? 40.517 7.116 -58.714 1.00 84.19 452 ASP A CA 1
ATOM 3504 C C . ASP A 1 452 ? 41.817 6.439 -59.164 1.00 84.19 452 ASP A C 1
ATOM 3506 O O . ASP A 1 452 ? 42.201 6.527 -60.332 1.00 84.19 452 ASP A O 1
ATOM 3510 N N . SER A 1 453 ? 42.440 5.651 -58.283 1.00 84.06 453 SER A N 1
ATOM 3511 C CA . SER A 1 453 ? 43.674 4.925 -58.594 1.00 84.06 453 SER A CA 1
ATOM 3512 C C . SER A 1 453 ? 43.502 3.916 -59.739 1.00 84.06 453 SER A C 1
ATOM 3514 O O . SER A 1 453 ? 44.348 3.848 -60.637 1.00 84.06 453 SER A O 1
ATOM 3516 N N . ILE A 1 454 ? 42.401 3.151 -59.769 1.00 82.19 454 ILE A N 1
ATOM 3517 C CA . ILE A 1 454 ? 42.132 2.207 -60.866 1.00 82.19 454 ILE A CA 1
ATOM 3518 C C . ILE A 1 454 ? 41.885 2.965 -62.176 1.00 82.19 454 ILE A C 1
ATOM 3520 O O . ILE A 1 454 ? 42.355 2.528 -63.231 1.00 82.19 454 ILE A O 1
ATOM 3524 N N . GLN A 1 455 ? 41.164 4.089 -62.144 1.00 83.88 455 GLN A N 1
ATOM 3525 C CA . GLN A 1 455 ? 40.907 4.900 -63.337 1.00 83.88 455 GLN A CA 1
ATOM 3526 C C . GLN A 1 455 ? 42.196 5.504 -63.902 1.00 83.88 455 GLN A C 1
ATOM 3528 O O . GLN A 1 455 ? 42.433 5.405 -65.109 1.00 83.88 455 GLN A O 1
ATOM 3533 N N . GLU A 1 456 ? 43.064 6.049 -63.047 1.00 82.56 456 GLU A N 1
ATOM 3534 C CA . GLU A 1 456 ? 44.385 6.544 -63.440 1.00 82.56 456 GLU A CA 1
ATOM 3535 C C . GLU A 1 456 ? 45.249 5.432 -64.046 1.00 82.56 456 GLU A C 1
ATOM 3537 O O . GLU A 1 456 ? 45.834 5.608 -65.120 1.00 82.56 456 GLU A O 1
ATOM 3542 N N . MET A 1 457 ? 45.278 4.253 -63.412 1.00 78.56 457 MET A N 1
ATOM 3543 C CA . MET A 1 457 ? 46.012 3.087 -63.910 1.00 78.56 457 MET A CA 1
ATOM 3544 C C . MET A 1 457 ? 45.473 2.617 -65.269 1.00 78.56 457 MET A C 1
ATOM 3546 O O . MET A 1 457 ? 46.247 2.336 -66.187 1.00 78.56 457 MET A O 1
ATOM 3550 N N . THR A 1 458 ? 44.149 2.591 -65.433 1.00 80.38 458 THR A N 1
ATOM 3551 C CA . THR A 1 458 ? 43.480 2.207 -66.685 1.00 80.38 458 THR A CA 1
ATOM 3552 C C . THR A 1 458 ? 43.790 3.201 -67.805 1.00 80.38 458 THR A C 1
ATOM 3554 O O . THR A 1 458 ? 44.121 2.795 -68.922 1.00 80.38 458 THR A O 1
ATOM 3557 N N . ALA A 1 459 ? 43.761 4.506 -67.516 1.00 77.38 459 ALA A N 1
ATOM 3558 C CA . ALA A 1 459 ? 44.111 5.553 -68.474 1.00 77.38 459 ALA A CA 1
ATOM 3559 C C . ALA A 1 459 ? 45.594 5.494 -68.879 1.00 77.38 459 ALA A C 1
ATOM 3561 O O . ALA A 1 459 ? 45.930 5.621 -70.063 1.00 77.38 459 ALA A O 1
ATOM 3562 N N . ALA A 1 460 ? 46.491 5.249 -67.918 1.00 77.81 460 ALA A N 1
ATOM 3563 C CA . ALA A 1 460 ? 47.913 5.054 -68.184 1.00 77.81 460 ALA A CA 1
ATOM 3564 C C . ALA A 1 460 ? 48.160 3.822 -69.073 1.00 77.81 460 ALA A C 1
ATOM 3566 O O . ALA A 1 460 ? 48.949 3.886 -70.024 1.00 77.81 460 ALA A O 1
ATOM 3567 N N . PHE A 1 461 ? 47.453 2.717 -68.818 1.00 77.25 461 PHE A N 1
ATOM 3568 C CA . PHE A 1 461 ? 47.531 1.508 -69.636 1.00 77.25 461 PHE A CA 1
ATOM 3569 C C . PHE A 1 461 ? 47.025 1.747 -71.063 1.00 77.25 461 PHE A C 1
ATOM 3571 O O . PHE A 1 461 ? 47.730 1.423 -72.019 1.00 77.25 461 PHE A O 1
ATOM 3578 N N . ALA A 1 462 ? 45.864 2.388 -71.225 1.00 78.62 462 ALA A N 1
ATOM 3579 C CA . ALA A 1 462 ? 45.314 2.743 -72.534 1.00 78.62 462 ALA A CA 1
ATOM 3580 C C . ALA A 1 462 ? 46.291 3.611 -73.348 1.00 78.62 462 ALA A C 1
ATOM 3582 O O . ALA A 1 462 ? 46.616 3.278 -74.487 1.00 78.62 462 ALA A O 1
ATOM 3583 N N . SER A 1 463 ? 46.864 4.648 -72.726 1.00 77.88 463 SER A N 1
ATOM 3584 C CA . SER A 1 463 ? 47.889 5.507 -73.339 1.00 77.88 463 SER A CA 1
ATOM 3585 C C . SER A 1 463 ? 49.130 4.725 -73.788 1.00 77.88 463 SER A C 1
ATOM 3587 O O . SER A 1 463 ? 49.717 5.009 -74.835 1.00 77.88 463 SER A O 1
ATOM 3589 N N . THR A 1 464 ? 49.525 3.707 -73.019 1.00 76.56 464 THR A N 1
ATOM 3590 C CA . THR A 1 464 ? 50.674 2.846 -73.334 1.00 76.56 464 THR A CA 1
ATOM 3591 C C . THR A 1 464 ? 50.360 1.899 -74.493 1.00 76.56 464 THR A C 1
ATOM 3593 O O . THR A 1 464 ? 51.196 1.708 -75.375 1.00 76.56 464 THR A O 1
ATOM 3596 N N . VAL A 1 465 ? 49.149 1.338 -74.536 1.00 79.56 465 VAL A N 1
ATOM 3597 C CA . VAL A 1 465 ? 48.674 0.494 -75.643 1.00 79.56 465 VAL A CA 1
ATOM 3598 C C . VAL A 1 465 ? 48.574 1.293 -76.941 1.00 79.56 465 VAL A C 1
ATOM 3600 O O . VAL A 1 465 ? 49.012 0.812 -77.986 1.00 79.56 465 VAL A O 1
ATOM 3603 N N . ASP A 1 466 ? 48.041 2.511 -76.896 1.00 79.88 466 ASP A N 1
ATOM 3604 C CA . ASP A 1 466 ? 47.951 3.374 -78.074 1.00 79.88 466 ASP A CA 1
ATOM 3605 C C . ASP A 1 466 ? 49.333 3.802 -78.564 1.00 79.88 466 ASP A C 1
ATOM 3607 O O . ASP A 1 466 ? 49.595 3.770 -79.768 1.00 79.88 466 ASP A O 1
ATOM 3611 N N . TRP A 1 467 ? 50.255 4.091 -77.639 1.00 81.62 467 TRP A N 1
ATOM 3612 C CA . TRP A 1 467 ? 51.659 4.292 -77.981 1.00 81.62 467 TRP A CA 1
ATOM 3613 C C . TRP A 1 467 ? 52.252 3.058 -78.671 1.00 81.62 467 TRP A C 1
ATOM 3615 O O . TRP A 1 467 ? 52.817 3.195 -79.749 1.00 81.62 467 TRP A O 1
ATOM 3625 N N . LEU A 1 468 ? 52.063 1.848 -78.132 1.00 76.00 468 LEU A N 1
ATOM 3626 C CA . LEU A 1 468 ? 52.552 0.611 -78.757 1.00 76.00 468 LEU A CA 1
ATOM 3627 C C . LEU A 1 468 ? 51.966 0.390 -80.158 1.00 76.00 468 LEU A C 1
ATOM 3629 O O . LEU A 1 468 ? 52.692 -0.015 -81.068 1.00 76.00 468 LEU A O 1
ATOM 3633 N N . LYS A 1 469 ? 50.669 0.658 -80.356 1.00 81.38 469 LYS A N 1
ATOM 3634 C CA . LYS A 1 469 ? 50.017 0.572 -81.674 1.00 81.38 469 LYS A CA 1
ATOM 3635 C C . LYS A 1 469 ? 50.618 1.572 -82.657 1.00 81.38 469 LYS A C 1
ATOM 3637 O O . LYS A 1 469 ? 50.906 1.197 -83.792 1.00 81.38 469 LYS A O 1
ATOM 3642 N N . GLU A 1 470 ? 50.835 2.811 -82.228 1.00 79.81 470 GLU A N 1
ATOM 3643 C CA . GLU A 1 470 ? 51.445 3.858 -83.048 1.00 79.81 470 GLU A CA 1
ATOM 3644 C C . GLU A 1 470 ? 52.910 3.534 -83.371 1.00 79.81 470 GLU A C 1
ATOM 3646 O O . GLU A 1 470 ? 53.328 3.634 -84.523 1.00 79.81 470 GLU A O 1
ATOM 3651 N N . THR A 1 471 ? 53.688 3.055 -82.398 1.00 74.88 471 THR A N 1
ATOM 3652 C CA . THR A 1 471 ? 55.061 2.588 -82.618 1.00 74.88 471 THR A CA 1
ATOM 3653 C C . THR A 1 471 ? 55.091 1.414 -83.591 1.00 74.88 471 THR A C 1
ATOM 3655 O O . THR A 1 471 ? 55.891 1.430 -84.523 1.00 74.88 471 THR A O 1
ATOM 3658 N N . LYS A 1 472 ? 54.190 0.431 -83.448 1.00 77.75 472 LYS A N 1
ATOM 3659 C CA . LYS A 1 472 ? 54.042 -0.675 -84.406 1.00 77.75 472 LYS A CA 1
ATOM 3660 C C . LYS A 1 472 ? 53.708 -0.155 -85.803 1.00 77.75 472 LYS A C 1
ATOM 3662 O O . LYS A 1 472 ? 54.322 -0.608 -86.762 1.00 77.75 472 LYS A O 1
ATOM 3667 N N . LYS A 1 473 ? 52.766 0.787 -85.928 1.00 77.06 473 LYS A N 1
ATOM 3668 C CA . LYS A 1 473 ? 52.388 1.402 -87.207 1.00 77.06 473 LYS A CA 1
ATOM 3669 C C . LYS A 1 473 ? 53.594 2.067 -87.864 1.00 77.06 473 LYS A C 1
ATOM 3671 O O . LYS A 1 473 ? 53.902 1.734 -89.000 1.00 77.06 473 LYS A O 1
ATOM 3676 N N . ARG A 1 474 ? 54.321 2.917 -87.131 1.00 75.69 474 ARG A N 1
ATOM 3677 C CA . ARG A 1 474 ? 55.550 3.572 -87.614 1.00 75.69 474 ARG A CA 1
ATOM 3678 C C . ARG A 1 474 ? 56.615 2.565 -88.041 1.00 75.69 474 ARG A C 1
ATOM 3680 O O . ARG A 1 474 ? 57.238 2.750 -89.079 1.00 75.69 474 ARG A O 1
ATOM 3687 N N . LEU A 1 475 ? 56.803 1.492 -87.271 1.00 71.75 475 LEU A N 1
ATOM 3688 C CA . LEU A 1 475 ? 57.764 0.436 -87.591 1.00 71.75 475 LEU A CA 1
ATOM 3689 C C . LEU A 1 475 ? 57.368 -0.327 -88.866 1.00 71.75 475 LEU A C 1
ATOM 3691 O O . LEU A 1 475 ? 58.216 -0.568 -89.718 1.00 71.75 475 LEU A O 1
ATOM 3695 N N . MET A 1 476 ? 56.082 -0.649 -89.033 1.00 70.50 476 MET A N 1
ATOM 3696 C CA . MET A 1 476 ? 55.555 -1.260 -90.260 1.00 70.50 476 MET A CA 1
ATOM 3697 C C . MET A 1 476 ? 55.732 -0.342 -91.472 1.00 70.50 476 MET A C 1
ATOM 3699 O O . MET A 1 476 ? 56.162 -0.813 -92.516 1.00 70.50 476 MET A O 1
ATOM 3703 N N . THR A 1 477 ? 55.504 0.969 -91.326 1.00 66.50 477 THR A N 1
ATOM 3704 C CA . THR A 1 477 ? 55.729 1.943 -92.409 1.00 66.50 477 THR A CA 1
ATOM 3705 C C . THR A 1 477 ? 57.190 1.979 -92.866 1.00 66.50 477 THR A C 1
ATOM 3707 O O . THR A 1 477 ? 57.440 2.208 -94.040 1.00 66.50 477 THR A O 1
ATOM 3710 N N . ILE A 1 478 ? 58.151 1.730 -91.968 1.00 63.88 478 ILE A N 1
ATOM 3711 C CA . ILE A 1 478 ? 59.583 1.630 -92.303 1.00 63.88 478 ILE A CA 1
ATOM 3712 C C . ILE A 1 478 ? 59.892 0.318 -93.043 1.00 63.88 478 ILE A C 1
ATOM 3714 O O . ILE A 1 478 ? 60.693 0.318 -93.972 1.00 63.88 478 ILE A O 1
ATOM 3718 N N . ILE A 1 479 ? 59.262 -0.792 -92.648 1.00 59.69 479 ILE A N 1
ATOM 3719 C CA . ILE A 1 479 ? 59.448 -2.117 -93.270 1.00 59.69 479 ILE A CA 1
ATOM 3720 C C . ILE A 1 479 ? 58.791 -2.189 -94.661 1.00 59.69 479 ILE A C 1
ATOM 3722 O O . ILE A 1 479 ? 59.290 -2.885 -95.539 1.00 59.69 479 ILE A O 1
ATOM 3726 N N . GLU A 1 480 ? 57.691 -1.463 -94.874 1.00 49.50 480 GLU A N 1
ATOM 3727 C CA . GLU A 1 480 ? 56.962 -1.389 -96.149 1.00 49.50 480 GLU A CA 1
ATOM 3728 C C . GLU A 1 480 ? 57.571 -0.397 -97.155 1.00 49.50 480 GLU A C 1
ATOM 3730 O O . GLU A 1 480 ? 57.070 -0.279 -98.275 1.00 49.50 480 GLU A O 1
ATOM 3735 N N . ILE A 1 481 ? 58.668 0.289 -96.806 1.00 50.50 481 ILE A N 1
ATOM 3736 C CA . ILE A 1 481 ? 59.477 1.008 -97.796 1.00 50.50 481 ILE A CA 1
ATOM 3737 C C . ILE A 1 481 ? 60.051 -0.051 -98.753 1.00 50.50 481 ILE A C 1
ATOM 3739 O O . ILE A 1 481 ? 60.801 -0.921 -98.303 1.00 50.50 481 ILE A O 1
ATOM 3743 N N . PRO A 1 482 ? 59.724 -0.022 -100.062 1.00 37.94 482 PRO A N 1
ATOM 3744 C CA . PRO A 1 482 ? 60.267 -0.985 -101.011 1.00 37.94 482 PRO A CA 1
ATOM 3745 C C . PRO A 1 482 ? 61.798 -0.933 -100.980 1.00 37.94 482 PRO A C 1
ATOM 3747 O O . PRO A 1 482 ? 62.348 0.164 -100.834 1.00 37.94 482 PRO A O 1
ATOM 3750 N N . PRO A 1 483 ? 62.506 -2.059 -101.178 1.00 40.66 483 PRO A N 1
ATOM 3751 C CA . PRO A 1 483 ? 63.940 -2.027 -101.404 1.00 40.66 483 PRO A CA 1
ATOM 3752 C C . PRO A 1 483 ? 64.183 -1.349 -102.757 1.00 40.66 483 PRO A C 1
ATOM 3754 O O . PRO A 1 483 ? 64.291 -2.002 -103.789 1.00 40.66 483 PRO A O 1
ATOM 3757 N N . GLN A 1 484 ? 64.217 -0.019 -102.786 1.00 37.06 484 GLN A N 1
ATOM 3758 C CA . GLN A 1 484 ? 64.771 0.693 -103.922 1.00 37.06 484 GLN A CA 1
ATOM 3759 C C . GLN A 1 484 ? 66.284 0.631 -103.803 1.00 37.06 484 GLN A C 1
ATOM 3761 O O . GLN A 1 484 ? 66.896 1.386 -103.058 1.00 37.06 484 GLN A O 1
ATOM 3766 N N . MET A 1 485 ? 66.857 -0.304 -104.546 1.00 37.47 485 MET A N 1
ATOM 3767 C CA . MET A 1 485 ? 68.222 -0.303 -105.061 1.00 37.47 485 MET A CA 1
ATOM 3768 C C . MET A 1 485 ? 68.206 -1.209 -106.309 1.00 37.47 485 MET A C 1
ATOM 3770 O O . MET A 1 485 ? 67.406 -2.148 -106.322 1.00 37.47 485 MET A O 1
ATOM 3774 N N . PRO A 1 486 ? 69.058 -1.003 -107.336 1.00 42.78 486 PRO A N 1
ATOM 3775 C CA . PRO A 1 486 ? 70.403 -0.452 -107.176 1.00 42.78 486 PRO A CA 1
ATOM 3776 C C . PRO A 1 486 ? 70.898 0.498 -108.292 1.00 42.78 486 PRO A C 1
ATOM 3778 O O . PRO A 1 486 ? 70.387 0.541 -109.404 1.00 42.78 486 PRO A O 1
ATOM 3781 N N . PHE A 1 487 ? 71.951 1.240 -107.944 1.00 36.72 487 PHE A N 1
ATOM 3782 C CA . PHE A 1 487 ? 73.142 1.534 -108.750 1.00 36.72 487 PHE A CA 1
ATOM 3783 C C . PHE A 1 487 ? 73.037 1.514 -110.289 1.00 36.72 487 PHE A C 1
ATOM 3785 O O . PHE A 1 487 ? 72.933 0.457 -110.906 1.00 36.72 487 PHE A O 1
ATOM 3792 N N . ALA A 1 488 ? 73.325 2.665 -110.903 1.00 27.58 488 ALA A N 1
ATOM 3793 C CA . ALA A 1 488 ? 74.000 2.717 -112.196 1.00 27.58 488 ALA A CA 1
ATOM 3794 C C . ALA A 1 488 ? 75.408 3.297 -111.992 1.00 27.58 488 ALA A C 1
ATOM 3796 O O . ALA A 1 488 ? 75.595 4.500 -111.822 1.00 27.58 488 ALA A O 1
ATOM 3797 N N . LEU A 1 489 ? 76.391 2.397 -111.972 1.00 37.22 489 LEU A N 1
ATOM 3798 C CA . LEU A 1 489 ? 77.796 2.689 -112.232 1.00 37.22 489 LEU A CA 1
ATOM 3799 C C . LEU A 1 489 ? 77.959 3.048 -113.716 1.00 37.22 489 LEU A C 1
ATOM 3801 O O . LEU A 1 489 ? 77.795 2.186 -114.572 1.00 37.22 489 LEU A O 1
ATOM 3805 N N . THR A 1 490 ? 78.357 4.284 -113.997 1.00 31.27 490 THR A N 1
ATOM 3806 C CA . THR A 1 490 ? 79.196 4.673 -115.146 1.00 31.27 490 THR A CA 1
ATOM 3807 C C . THR A 1 490 ? 80.046 5.835 -114.629 1.00 31.27 490 THR A C 1
ATOM 3809 O O . THR A 1 490 ? 79.503 6.894 -114.338 1.00 31.27 490 THR A O 1
ATOM 3812 N N . GLY A 1 491 ? 81.305 5.618 -114.231 1.00 31.22 491 GLY A N 1
ATOM 3813 C CA . GLY A 1 491 ? 82.449 5.640 -115.150 1.00 31.22 491 GLY A CA 1
ATOM 3814 C C . GLY A 1 491 ? 82.584 7.061 -115.706 1.00 31.22 491 GLY A C 1
ATOM 3815 O O . GLY A 1 491 ? 81.822 7.415 -116.593 1.00 31.22 491 GLY A O 1
ATOM 3816 N N . THR A 1 492 ? 83.414 7.935 -115.136 1.00 30.28 492 THR A N 1
ATOM 3817 C CA . THR A 1 492 ? 84.865 7.941 -115.380 1.00 30.28 492 THR A CA 1
ATOM 3818 C C . THR A 1 492 ? 85.702 8.391 -114.172 1.00 30.28 492 THR A C 1
ATOM 3820 O O . THR A 1 492 ? 85.397 9.394 -113.533 1.00 30.28 492 THR A O 1
ATOM 3823 N N . GLU A 1 493 ? 86.759 7.612 -113.935 1.00 33.03 493 GLU A N 1
ATOM 3824 C CA . GLU A 1 493 ? 88.090 7.898 -113.358 1.00 33.03 493 GLU A CA 1
ATOM 3825 C C . GLU A 1 493 ? 88.395 9.397 -113.131 1.00 33.03 493 GLU A C 1
ATOM 3827 O O . GLU A 1 493 ? 88.194 10.210 -114.027 1.00 33.03 493 GLU A O 1
ATOM 3832 N N . THR A 1 494 ? 88.842 9.837 -111.950 1.00 33.47 494 THR A N 1
ATOM 3833 C CA . THR A 1 494 ? 90.173 9.543 -111.384 1.00 33.47 494 THR A CA 1
ATOM 3834 C C . THR A 1 494 ? 90.214 9.519 -109.845 1.00 33.47 494 THR A C 1
ATOM 3836 O O . THR A 1 494 ? 89.779 10.459 -109.189 1.00 33.47 494 THR A O 1
ATOM 3839 N N . GLU A 1 495 ? 90.806 8.437 -109.336 1.00 32.06 495 GLU A N 1
ATOM 3840 C CA . GLU A 1 495 ? 91.789 8.323 -108.241 1.00 32.06 495 GLU A CA 1
ATOM 3841 C C . GLU A 1 495 ? 91.555 8.948 -106.840 1.00 32.06 495 GLU A C 1
ATOM 3843 O O . GLU A 1 495 ? 91.634 10.151 -106.621 1.00 32.06 495 GLU A O 1
ATOM 3848 N N . THR A 1 496 ? 91.422 8.007 -105.887 1.00 40.78 496 THR A N 1
ATOM 3849 C CA . THR A 1 496 ? 92.128 7.900 -104.586 1.00 40.78 496 THR A CA 1
ATOM 3850 C C . THR A 1 496 ? 91.877 8.952 -103.497 1.00 40.78 496 THR A C 1
ATOM 3852 O O . THR A 1 496 ? 92.558 9.966 -103.478 1.00 40.78 496 THR A O 1
ATOM 3855 N N . ASP A 1 497 ? 90.963 8.646 -102.555 1.00 34.44 497 ASP A N 1
ATOM 3856 C CA . ASP A 1 497 ? 91.139 8.764 -101.076 1.00 34.44 497 ASP A CA 1
ATOM 3857 C C . ASP A 1 497 ? 89.799 8.731 -100.298 1.00 34.44 497 ASP A C 1
ATOM 3859 O O . ASP A 1 497 ? 89.441 9.666 -99.589 1.00 34.44 497 ASP A O 1
ATOM 3863 N N . ALA A 1 498 ? 89.005 7.654 -100.397 1.00 36.03 498 ALA A N 1
ATOM 3864 C CA . ALA A 1 498 ? 87.710 7.609 -99.688 1.00 36.03 498 ALA A CA 1
ATOM 3865 C C . ALA A 1 498 ? 87.322 6.243 -99.096 1.00 36.03 498 ALA A C 1
ATOM 3867 O O . ALA A 1 498 ? 86.143 5.938 -98.941 1.00 36.03 498 ALA A O 1
ATOM 3868 N N . THR A 1 499 ? 88.290 5.404 -98.723 1.00 37.81 499 THR A N 1
ATOM 3869 C CA . THR A 1 499 ? 88.019 4.102 -98.076 1.00 37.81 499 THR A CA 1
ATOM 3870 C C . THR A 1 499 ? 87.947 4.152 -96.544 1.00 37.81 499 THR A C 1
ATOM 3872 O O . THR A 1 499 ? 87.806 3.106 -95.916 1.00 37.81 499 THR A O 1
ATOM 3875 N N . ALA A 1 500 ? 87.984 5.343 -95.936 1.00 36.34 500 ALA A N 1
ATOM 3876 C CA . ALA A 1 500 ? 87.741 5.543 -94.500 1.00 36.34 500 ALA A CA 1
ATOM 3877 C C . ALA A 1 500 ? 86.370 6.181 -94.186 1.00 36.34 500 ALA A C 1
ATOM 3879 O O . ALA A 1 500 ? 85.902 6.072 -93.060 1.00 36.34 500 ALA A O 1
ATOM 3880 N N . ASP A 1 501 ? 85.687 6.759 -95.182 1.00 34.12 501 ASP A N 1
ATOM 3881 C CA . ASP A 1 501 ? 84.416 7.493 -95.006 1.00 34.12 501 ASP A CA 1
ATOM 3882 C C . ASP A 1 501 ? 83.165 6.646 -95.347 1.00 34.12 501 ASP A C 1
ATOM 3884 O O . ASP A 1 501 ? 82.018 7.092 -95.277 1.00 34.12 501 ASP A O 1
ATOM 3888 N N . TYR A 1 502 ? 83.379 5.377 -95.714 1.00 33.84 502 TYR A N 1
ATOM 3889 C CA . TYR A 1 502 ? 82.335 4.457 -96.185 1.00 33.84 502 TYR A CA 1
ATOM 3890 C C . TYR A 1 502 ? 81.661 3.646 -95.060 1.00 33.84 502 TYR A C 1
ATOM 3892 O O . TYR A 1 502 ? 80.661 2.968 -95.294 1.00 33.84 502 TYR A O 1
ATOM 3900 N N . ILE A 1 503 ? 82.186 3.697 -93.828 1.00 36.25 503 ILE A N 1
ATOM 3901 C CA . ILE A 1 503 ? 81.607 2.980 -92.673 1.00 36.25 503 ILE A CA 1
ATOM 3902 C C . ILE A 1 503 ? 80.776 3.914 -91.771 1.00 36.25 503 ILE A C 1
ATOM 3904 O O . ILE A 1 503 ? 79.806 3.449 -91.174 1.00 36.25 503 ILE A O 1
ATOM 3908 N N . ASP A 1 504 ? 81.041 5.226 -91.759 1.00 32.75 504 ASP A N 1
ATOM 3909 C CA . ASP A 1 504 ? 80.287 6.197 -90.939 1.00 32.75 504 ASP A CA 1
ATOM 3910 C C . ASP A 1 504 ? 78.987 6.709 -91.591 1.00 32.75 504 ASP A C 1
ATOM 3912 O O . ASP A 1 504 ? 78.119 7.263 -90.919 1.00 32.75 504 ASP A O 1
ATOM 3916 N N . THR A 1 505 ? 78.776 6.457 -92.885 1.00 37.03 505 THR A N 1
ATOM 3917 C CA . THR A 1 505 ? 77.583 6.912 -93.628 1.00 37.03 505 THR A CA 1
ATOM 3918 C C . THR A 1 505 ? 76.462 5.867 -93.737 1.00 37.03 505 THR A C 1
ATOM 3920 O O . THR A 1 505 ? 75.395 6.157 -94.279 1.00 37.03 505 THR A O 1
ATOM 3923 N N . LEU A 1 506 ? 76.643 4.670 -93.160 1.00 38.06 506 LEU A N 1
ATOM 3924 C CA . LEU A 1 506 ? 75.633 3.597 -93.116 1.00 38.06 506 LEU A CA 1
ATOM 3925 C C . LEU A 1 506 ? 74.954 3.422 -91.744 1.00 38.06 506 LEU A C 1
ATOM 3927 O O . LEU A 1 506 ? 74.324 2.392 -91.498 1.00 38.06 506 LEU A O 1
ATOM 3931 N N . GLN A 1 507 ? 74.996 4.427 -90.864 1.00 35.81 507 GLN A N 1
ATOM 3932 C CA . GLN A 1 507 ? 73.929 4.599 -89.875 1.00 35.81 507 GLN A CA 1
ATOM 3933 C C . GLN A 1 507 ? 72.896 5.580 -90.432 1.00 35.81 507 GLN A C 1
ATOM 3935 O O . GLN A 1 507 ? 73.177 6.773 -90.530 1.00 35.81 507 GLN A O 1
ATOM 3940 N N . PRO A 1 508 ? 71.682 5.124 -90.783 1.00 37.28 508 PRO A N 1
ATOM 3941 C CA . PRO A 1 508 ? 70.627 6.037 -91.177 1.00 37.28 508 PRO A CA 1
ATOM 3942 C C . PRO A 1 508 ? 70.347 7.032 -90.031 1.00 37.28 508 PRO A C 1
ATOM 3944 O O . PRO A 1 508 ? 69.991 6.588 -88.933 1.00 37.28 508 PRO A O 1
ATOM 3947 N N . PRO A 1 509 ? 70.421 8.359 -90.257 1.00 38.22 509 PRO A N 1
ATOM 3948 C CA . PRO A 1 509 ? 70.124 9.372 -89.236 1.00 38.22 509 PRO A CA 1
ATOM 3949 C C . PRO A 1 509 ? 68.711 9.236 -88.640 1.00 38.22 509 PRO A C 1
ATOM 3951 O O . PRO A 1 509 ? 68.450 9.691 -87.527 1.00 38.22 509 PRO A O 1
ATOM 3954 N N . PHE A 1 510 ? 67.799 8.553 -89.346 1.00 39.72 510 PHE A N 1
ATOM 3955 C CA . PHE A 1 510 ? 66.447 8.271 -88.864 1.00 39.72 510 PHE A CA 1
ATOM 3956 C C . PHE A 1 510 ? 66.423 7.295 -87.677 1.00 39.72 510 PHE A C 1
ATOM 3958 O O . PHE A 1 510 ? 65.536 7.400 -86.834 1.00 39.72 510 PHE A O 1
ATOM 3965 N N . LEU A 1 511 ? 67.384 6.367 -87.568 1.00 37.50 511 LEU A N 1
ATOM 3966 C CA . LEU A 1 511 ? 67.433 5.430 -86.444 1.00 37.50 511 LEU A CA 1
ATOM 3967 C C . LEU A 1 511 ? 67.826 6.174 -85.167 1.00 37.50 511 LEU A C 1
ATOM 3969 O O . LEU A 1 511 ? 67.095 6.107 -84.185 1.00 37.50 511 LEU A O 1
ATOM 3973 N N . VAL A 1 512 ? 68.900 6.966 -85.179 1.00 42.34 512 VAL A N 1
ATOM 3974 C CA . VAL A 1 512 ? 69.349 7.699 -83.981 1.00 42.34 512 VAL A CA 1
ATOM 3975 C C . VAL A 1 512 ? 68.282 8.679 -83.490 1.00 42.34 512 VAL A C 1
ATOM 3977 O O . VAL A 1 512 ? 68.041 8.736 -82.287 1.00 42.34 512 VAL A O 1
ATOM 3980 N N . HIS A 1 513 ? 67.572 9.375 -84.386 1.00 40.00 513 HIS A N 1
ATOM 3981 C CA . HIS A 1 513 ? 66.527 10.332 -83.999 1.00 40.00 513 HIS A CA 1
ATOM 3982 C C . HIS A 1 513 ? 65.249 9.665 -83.450 1.00 40.00 513 HIS A C 1
ATOM 3984 O O . HIS A 1 513 ? 64.624 10.192 -82.529 1.00 40.00 513 HIS A O 1
ATOM 3990 N N . ILE A 1 514 ? 64.880 8.483 -83.963 1.00 41.50 514 ILE A N 1
ATOM 3991 C CA . ILE A 1 514 ? 63.751 7.695 -83.442 1.00 41.50 514 ILE A CA 1
ATOM 3992 C C . ILE A 1 514 ? 64.117 7.036 -82.107 1.00 41.50 514 ILE A C 1
ATOM 3994 O O . ILE A 1 514 ? 63.299 7.050 -81.192 1.00 41.50 514 ILE A O 1
ATOM 3998 N N . TRP A 1 515 ? 65.337 6.505 -81.958 1.00 40.69 515 TRP A N 1
ATOM 3999 C CA . TRP A 1 515 ? 65.806 5.851 -80.729 1.00 40.69 515 TRP A CA 1
ATOM 4000 C C . TRP A 1 515 ? 66.049 6.843 -79.579 1.00 40.69 515 TRP A C 1
ATOM 4002 O O . TRP A 1 515 ? 65.689 6.541 -78.441 1.00 40.69 515 TRP A O 1
ATOM 4012 N N . SER A 1 516 ? 66.580 8.040 -79.861 1.00 40.84 516 SER A N 1
ATOM 4013 C CA . SER A 1 516 ? 66.730 9.116 -78.862 1.00 40.84 516 SER A CA 1
ATOM 4014 C C . SER A 1 516 ? 65.375 9.670 -78.408 1.00 40.84 516 SER A C 1
ATOM 4016 O O . SER A 1 516 ? 65.132 9.760 -77.205 1.00 40.84 516 SER A O 1
ATOM 4018 N N . GLY A 1 517 ? 64.430 9.882 -79.334 1.00 42.38 517 GLY A N 1
ATOM 4019 C CA . GLY A 1 517 ? 63.048 10.242 -78.988 1.00 42.38 517 GLY A CA 1
ATOM 4020 C C . GLY A 1 517 ? 62.296 9.150 -78.206 1.00 42.38 517 GLY A C 1
ATOM 4021 O O . GLY A 1 517 ? 61.455 9.460 -77.357 1.00 42.38 517 GLY A O 1
ATOM 4022 N N . LEU A 1 518 ? 62.613 7.867 -78.433 1.00 41.00 518 LEU A N 1
ATOM 4023 C CA . LEU A 1 518 ? 62.042 6.734 -77.686 1.00 41.00 518 LEU A CA 1
ATOM 4024 C C . LEU A 1 518 ? 62.575 6.648 -76.245 1.00 41.00 518 LEU A C 1
ATOM 4026 O O . LEU A 1 518 ? 61.841 6.282 -75.328 1.00 41.00 518 LEU A O 1
ATOM 4030 N N . LEU A 1 519 ? 63.855 6.971 -76.036 1.00 41.22 519 LEU A N 1
ATOM 4031 C CA . LEU A 1 519 ? 64.499 6.957 -74.719 1.00 41.22 519 LEU A CA 1
ATOM 4032 C C . LEU A 1 519 ? 64.074 8.157 -73.858 1.00 41.22 519 LEU A C 1
ATOM 4034 O O . LEU A 1 519 ? 63.804 7.983 -72.668 1.00 41.22 519 LEU A O 1
ATOM 4038 N N . GLU A 1 520 ? 63.916 9.342 -74.451 1.00 36.09 520 GLU A N 1
ATOM 4039 C CA . GLU A 1 520 ? 63.407 10.529 -73.749 1.00 36.09 520 GLU A CA 1
ATOM 4040 C C . GLU A 1 520 ? 61.936 10.377 -73.334 1.00 36.09 520 GLU A C 1
ATOM 4042 O O . GLU A 1 520 ? 61.569 10.710 -72.206 1.00 36.09 520 GLU A O 1
ATOM 4047 N N . THR A 1 521 ? 61.091 9.777 -74.182 1.00 42.66 521 THR A N 1
ATOM 4048 C CA . THR A 1 521 ? 59.685 9.491 -73.832 1.00 42.66 521 THR A CA 1
ATOM 4049 C C . THR A 1 521 ? 59.536 8.395 -72.772 1.00 42.66 521 THR A C 1
ATOM 4051 O O . THR A 1 521 ? 58.590 8.442 -71.981 1.00 42.66 521 THR A O 1
ATOM 4054 N N . ARG A 1 522 ? 60.488 7.453 -72.688 1.00 37.56 522 ARG A N 1
ATOM 4055 C CA . ARG A 1 522 ? 60.572 6.443 -71.617 1.00 37.56 522 ARG A CA 1
ATOM 4056 C C . ARG A 1 522 ? 60.974 7.064 -70.271 1.00 37.56 522 ARG A C 1
ATOM 4058 O O . ARG A 1 522 ? 60.362 6.750 -69.252 1.00 37.56 522 ARG A O 1
ATOM 4065 N N . SER A 1 523 ? 61.943 7.981 -70.283 1.00 37.75 523 SER A N 1
ATOM 4066 C CA . SER A 1 523 ? 62.411 8.738 -69.109 1.00 37.75 523 SER A CA 1
ATOM 4067 C C . SER A 1 523 ? 61.311 9.634 -68.515 1.00 37.75 523 SER A C 1
ATOM 4069 O O . SER A 1 523 ? 61.036 9.577 -67.317 1.00 37.75 523 SER A O 1
ATOM 4071 N N . PHE A 1 524 ? 60.590 10.379 -69.361 1.00 37.59 524 PHE A N 1
ATOM 4072 C CA . PHE A 1 524 ? 59.571 11.339 -68.914 1.00 37.59 524 PHE A CA 1
ATOM 4073 C C . PHE A 1 524 ? 58.282 10.690 -68.378 1.00 37.59 524 PHE A C 1
ATOM 4075 O O . PHE A 1 524 ? 57.507 11.335 -67.674 1.00 37.59 524 PHE A O 1
ATOM 4082 N N . ARG A 1 525 ? 58.016 9.423 -68.727 1.00 45.62 525 ARG A N 1
ATOM 4083 C CA . ARG A 1 525 ? 56.782 8.710 -68.341 1.00 45.62 525 ARG A CA 1
ATOM 4084 C C . ARG A 1 525 ? 56.982 7.705 -67.209 1.00 45.62 525 ARG A C 1
ATOM 4086 O O . ARG A 1 525 ? 56.036 7.464 -66.466 1.00 45.62 525 ARG A O 1
ATOM 4093 N N . SER A 1 526 ? 58.202 7.198 -67.009 1.00 37.09 526 SER A N 1
ATOM 4094 C CA . SER A 1 526 ? 58.538 6.374 -65.838 1.00 37.09 526 SER A CA 1
ATOM 4095 C C . SER A 1 526 ? 58.395 7.142 -64.517 1.00 37.09 526 SER A C 1
ATOM 4097 O O . SER A 1 526 ? 58.109 6.531 -63.492 1.00 37.09 526 SER A O 1
ATOM 4099 N N . SER A 1 527 ? 58.540 8.472 -64.527 1.00 35.38 527 SER A N 1
ATOM 4100 C CA . SER A 1 527 ? 58.355 9.314 -63.336 1.00 35.38 527 SER A CA 1
ATOM 4101 C C . SER A 1 527 ? 56.891 9.443 -62.894 1.00 35.38 527 SER A C 1
ATOM 4103 O O . SER A 1 527 ? 56.639 9.655 -61.712 1.00 35.38 527 SER A O 1
ATOM 4105 N N . ARG A 1 528 ? 55.914 9.252 -63.798 1.00 38.62 528 ARG A N 1
ATOM 4106 C CA . ARG A 1 528 ? 54.473 9.307 -63.473 1.00 38.62 528 ARG A CA 1
ATOM 4107 C C . ARG A 1 528 ? 53.925 8.028 -62.829 1.00 38.62 528 ARG A C 1
ATOM 4109 O O . ARG A 1 528 ? 52.853 8.073 -62.251 1.00 38.62 528 ARG A O 1
ATOM 4116 N N . ILE A 1 529 ? 54.653 6.912 -62.906 1.00 37.66 529 ILE A N 1
ATOM 4117 C CA . ILE A 1 529 ? 54.247 5.607 -62.339 1.00 37.66 529 ILE A CA 1
ATOM 4118 C C . ILE A 1 529 ? 54.818 5.410 -60.911 1.00 37.66 529 ILE A C 1
ATOM 4120 O O . ILE A 1 529 ? 54.501 4.446 -60.226 1.00 37.66 529 ILE A O 1
ATOM 4124 N N . SER A 1 530 ? 55.645 6.343 -60.422 1.00 30.45 530 SER A N 1
ATOM 4125 C CA . SER A 1 530 ? 56.397 6.218 -59.162 1.00 30.45 530 SER A CA 1
ATOM 4126 C C . SER A 1 530 ? 55.608 6.545 -57.882 1.00 30.45 530 SER A C 1
ATOM 4128 O O . SER A 1 530 ? 56.174 6.418 -56.797 1.00 30.45 530 SER A O 1
ATOM 4130 N N . VAL A 1 531 ? 54.354 6.998 -57.962 1.00 34.69 531 VAL A N 1
ATOM 4131 C CA . VAL A 1 531 ? 53.619 7.515 -56.791 1.00 34.69 531 VAL A CA 1
ATOM 4132 C C . VAL A 1 531 ? 52.284 6.774 -56.632 1.00 34.69 531 VAL A C 1
ATOM 4134 O O . VAL A 1 531 ? 51.252 7.237 -57.092 1.00 34.69 531 VAL A O 1
ATOM 4137 N N . GLY A 1 532 ? 52.320 5.582 -56.026 1.00 33.62 532 GLY A N 1
ATOM 4138 C CA . GLY A 1 532 ? 51.144 4.751 -55.717 1.00 33.62 532 GLY A CA 1
ATOM 4139 C C . GLY A 1 532 ? 51.531 3.445 -54.992 1.00 33.62 532 GLY A C 1
ATOM 4140 O O . GLY A 1 532 ? 52.684 3.017 -55.122 1.00 33.62 532 GLY A O 1
ATOM 4141 N N . PRO A 1 533 ? 50.633 2.832 -54.190 1.00 37.00 533 PRO A N 1
ATOM 4142 C CA . PRO A 1 533 ? 50.989 1.851 -53.160 1.00 37.00 533 PRO A CA 1
ATOM 4143 C C . PRO A 1 533 ? 51.621 0.564 -53.724 1.00 37.00 533 PRO A C 1
ATOM 4145 O O . PRO A 1 533 ? 51.224 0.023 -54.755 1.00 37.00 533 PRO A O 1
ATOM 4148 N N . LEU A 1 534 ? 52.640 0.090 -53.001 1.00 41.72 534 LEU A N 1
ATOM 4149 C CA . LEU A 1 534 ? 53.765 -0.741 -53.456 1.00 41.72 534 LEU A CA 1
ATOM 4150 C C . LEU A 1 534 ? 53.527 -2.185 -53.976 1.00 41.72 534 LEU A C 1
ATOM 4152 O O . LEU A 1 534 ? 54.465 -2.702 -54.598 1.00 41.72 534 LEU A O 1
ATOM 4156 N N . PRO A 1 535 ? 52.374 -2.872 -53.830 1.00 35.81 535 PRO A N 1
ATOM 4157 C CA . PRO A 1 535 ? 52.242 -4.215 -54.410 1.00 35.81 535 PRO A CA 1
ATOM 4158 C C . PRO A 1 535 ? 52.017 -4.202 -55.933 1.00 35.81 535 PRO A C 1
ATOM 4160 O O . PRO A 1 535 ? 52.574 -5.032 -56.648 1.00 35.81 535 PRO A O 1
ATOM 4163 N N . ALA A 1 536 ? 51.245 -3.242 -56.457 1.00 33.62 536 ALA A N 1
ATOM 4164 C CA . ALA A 1 536 ? 50.912 -3.186 -57.886 1.00 33.62 536 ALA A CA 1
ATOM 4165 C C . ALA A 1 536 ? 52.062 -2.606 -58.729 1.00 33.62 536 ALA A C 1
ATOM 4167 O O . ALA A 1 536 ? 52.337 -3.066 -59.840 1.00 33.62 536 ALA A O 1
ATOM 4168 N N . THR A 1 537 ? 52.795 -1.640 -58.170 1.00 37.19 537 THR A N 1
ATOM 4169 C CA . THR A 1 537 ? 53.909 -0.946 -58.831 1.00 37.19 537 THR A CA 1
ATOM 4170 C C . THR A 1 537 ? 55.100 -1.878 -59.079 1.00 37.19 537 THR A C 1
ATOM 4172 O O . THR A 1 537 ? 55.744 -1.804 -60.126 1.00 37.19 537 THR A O 1
ATOM 4175 N N . THR A 1 538 ? 55.373 -2.811 -58.159 1.00 34.78 538 THR A N 1
ATOM 4176 C CA . THR A 1 538 ? 56.484 -3.773 -58.284 1.00 34.78 538 THR A CA 1
ATOM 4177 C C . THR A 1 538 ? 56.209 -4.847 -59.338 1.00 34.78 538 THR A C 1
ATOM 4179 O O . THR A 1 538 ? 57.097 -5.165 -60.132 1.00 34.78 538 THR A O 1
ATOM 4182 N N . MET A 1 539 ? 54.966 -5.331 -59.445 1.00 33.66 539 MET A N 1
ATOM 4183 C CA . MET A 1 539 ? 54.577 -6.289 -60.487 1.00 33.66 539 MET A CA 1
ATOM 4184 C C . MET A 1 539 ? 54.619 -5.662 -61.894 1.00 33.66 539 MET A C 1
ATOM 4186 O O . MET A 1 539 ? 55.016 -6.324 -62.861 1.00 33.66 539 MET A O 1
ATOM 4190 N N . PHE A 1 540 ? 54.290 -4.369 -62.013 1.00 37.22 540 PHE A N 1
ATOM 4191 C CA . PHE A 1 540 ? 54.303 -3.627 -63.279 1.00 37.22 540 PHE A CA 1
ATOM 4192 C C . PHE A 1 540 ? 55.710 -3.302 -63.797 1.00 37.22 540 PHE A C 1
ATOM 4194 O O . PHE A 1 540 ? 55.961 -3.419 -64.998 1.00 37.22 540 PHE A O 1
ATOM 4201 N N . ILE A 1 541 ? 56.657 -2.954 -62.919 1.00 42.09 541 ILE A N 1
ATOM 4202 C CA . ILE A 1 541 ? 58.050 -2.696 -63.328 1.00 42.09 541 ILE A CA 1
ATOM 4203 C C . ILE A 1 541 ? 58.693 -3.982 -63.877 1.00 42.09 541 ILE A C 1
ATOM 4205 O O . ILE A 1 541 ? 59.385 -3.945 -64.898 1.00 42.09 541 ILE A O 1
ATOM 4209 N N . SER A 1 542 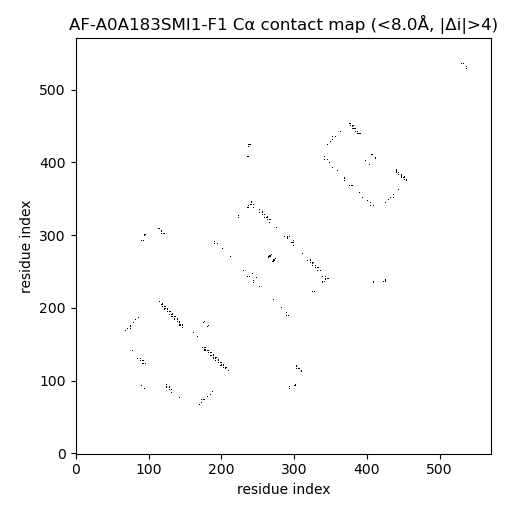? 58.399 -5.139 -63.273 1.00 34.16 542 SER A N 1
ATOM 4210 C CA . SER A 1 542 ? 58.905 -6.432 -63.747 1.00 34.16 542 SER A CA 1
ATOM 4211 C C . SER A 1 542 ? 58.266 -6.891 -65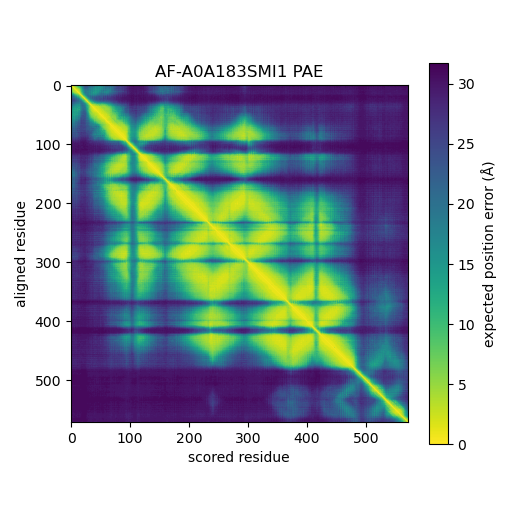.062 1.00 34.16 542 SER A C 1
ATOM 4213 O O . SER A 1 542 ? 58.972 -7.397 -65.934 1.00 34.16 542 SER A O 1
ATOM 4215 N N . SER A 1 543 ? 56.959 -6.689 -65.256 1.00 36.88 543 SER A N 1
ATOM 4216 C CA . SER A 1 543 ? 56.251 -7.135 -66.467 1.00 36.88 543 SER A CA 1
ATOM 4217 C C . SER A 1 543 ? 56.481 -6.213 -67.675 1.00 36.88 543 SER A C 1
ATOM 4219 O O . SER A 1 543 ? 56.723 -6.709 -68.777 1.00 36.88 543 SER A O 1
ATOM 4221 N N . ALA A 1 544 ? 56.552 -4.890 -67.484 1.00 37.03 544 ALA A N 1
ATOM 4222 C CA . ALA A 1 544 ? 56.963 -3.956 -68.538 1.00 37.03 544 ALA A CA 1
ATOM 4223 C C . ALA A 1 544 ? 58.444 -4.135 -68.936 1.00 37.03 544 ALA A C 1
ATOM 4225 O O . ALA A 1 544 ? 58.792 -4.021 -70.115 1.00 37.03 544 ALA A O 1
ATOM 4226 N N . GLY A 1 545 ? 59.314 -4.476 -67.975 1.00 36.69 545 GLY A N 1
ATOM 4227 C CA . GLY A 1 545 ? 60.708 -4.852 -68.231 1.00 36.69 545 GLY A CA 1
ATOM 4228 C C . GLY A 1 545 ? 60.838 -6.142 -69.046 1.00 36.69 545 GLY A C 1
ATOM 4229 O O . GLY A 1 545 ? 61.619 -6.192 -69.998 1.00 36.69 545 GLY A O 1
ATOM 4230 N N . LEU A 1 546 ? 60.025 -7.158 -68.735 1.00 38.66 546 LEU A N 1
ATOM 4231 C CA . LEU A 1 546 ? 59.989 -8.431 -69.461 1.00 38.66 546 LEU A CA 1
ATOM 4232 C C . LEU A 1 546 ? 59.480 -8.276 -70.896 1.00 38.66 546 LEU A C 1
ATOM 4234 O O . LEU A 1 546 ? 60.108 -8.820 -71.803 1.00 38.66 546 LEU A O 1
ATOM 4238 N N . ILE A 1 547 ? 58.413 -7.499 -71.116 1.00 41.81 547 ILE A N 1
ATOM 4239 C CA . ILE A 1 547 ? 57.856 -7.222 -72.453 1.00 41.81 547 ILE A CA 1
ATOM 4240 C C . ILE A 1 547 ? 58.844 -6.397 -73.292 1.00 41.81 547 ILE A C 1
ATOM 4242 O O . ILE A 1 547 ? 59.072 -6.700 -74.463 1.00 41.81 547 ILE A O 1
ATOM 4246 N N . GLY A 1 548 ? 59.507 -5.405 -72.687 1.00 39.59 548 GLY A N 1
ATOM 4247 C CA . GLY A 1 548 ? 60.562 -4.635 -73.349 1.00 39.59 548 GLY A CA 1
ATOM 4248 C C . GLY A 1 548 ? 61.750 -5.501 -73.783 1.00 39.59 548 GLY A C 1
ATOM 4249 O O . GLY A 1 548 ? 62.226 -5.366 -74.909 1.00 39.59 548 GLY A O 1
ATOM 4250 N N . ASN A 1 549 ? 62.188 -6.436 -72.932 1.00 40.75 549 ASN A N 1
ATOM 4251 C CA . ASN A 1 549 ? 63.284 -7.354 -73.256 1.00 40.75 549 ASN A CA 1
ATOM 4252 C C . ASN A 1 549 ? 62.892 -8.424 -74.282 1.00 40.75 549 ASN A C 1
ATOM 4254 O O . ASN A 1 549 ? 63.711 -8.765 -75.133 1.00 40.75 549 ASN A O 1
ATOM 4258 N N . THR A 1 550 ? 61.655 -8.932 -74.255 1.00 42.75 550 THR A N 1
ATOM 4259 C CA . THR A 1 550 ? 61.191 -9.900 -75.267 1.00 42.75 550 THR A CA 1
ATOM 4260 C C . THR A 1 550 ? 61.031 -9.250 -76.636 1.00 42.75 550 THR A C 1
ATOM 4262 O O . THR A 1 550 ? 61.432 -9.845 -77.631 1.00 42.75 550 THR A O 1
ATOM 4265 N N . ILE A 1 551 ? 60.535 -8.012 -76.709 1.00 43.94 551 ILE A N 1
ATOM 4266 C CA . ILE A 1 551 ? 60.440 -7.268 -77.974 1.00 43.94 551 ILE A CA 1
ATOM 4267 C C . ILE A 1 551 ? 61.837 -6.939 -78.522 1.00 43.94 551 ILE A C 1
ATOM 4269 O O . ILE A 1 551 ? 62.069 -7.101 -79.720 1.00 43.94 551 ILE A O 1
ATOM 4273 N N . LEU A 1 552 ? 62.792 -6.571 -77.659 1.00 44.22 552 LEU A N 1
ATOM 4274 C CA . LEU A 1 552 ? 64.189 -6.362 -78.055 1.00 44.22 552 LEU A CA 1
ATOM 4275 C C . LEU A 1 552 ? 64.824 -7.659 -78.593 1.00 44.22 552 LEU A C 1
ATOM 4277 O O . LEU A 1 552 ? 65.461 -7.640 -79.644 1.00 44.22 552 LEU A O 1
ATOM 4281 N N . HIS A 1 553 ? 64.593 -8.799 -77.934 1.00 41.00 553 HIS A N 1
ATOM 4282 C CA . HIS A 1 553 ? 65.095 -10.102 -78.384 1.00 41.00 553 HIS A CA 1
ATOM 4283 C C . HIS A 1 553 ? 64.479 -10.553 -79.716 1.00 41.00 553 HIS A C 1
ATOM 4285 O O . HIS A 1 553 ? 65.193 -11.064 -80.580 1.00 41.00 553 HIS A O 1
ATOM 4291 N N . VAL A 1 554 ? 63.174 -10.341 -79.913 1.00 44.47 554 VAL A N 1
ATOM 4292 C CA . VAL A 1 554 ? 62.474 -10.686 -81.162 1.00 44.47 554 VAL A CA 1
ATOM 4293 C C . VAL A 1 554 ? 62.929 -9.791 -82.323 1.00 44.47 554 VAL A C 1
ATOM 4295 O O . VAL A 1 554 ? 63.078 -10.284 -83.441 1.00 44.47 554 VAL A O 1
ATOM 4298 N N . LEU A 1 555 ? 63.229 -8.512 -82.069 1.00 42.88 555 LEU A N 1
ATOM 4299 C CA . LEU A 1 555 ? 63.753 -7.580 -83.077 1.00 42.88 555 LEU A CA 1
ATOM 4300 C C . LEU A 1 555 ? 65.229 -7.831 -83.426 1.00 42.88 555 LEU A C 1
ATOM 4302 O O . LEU A 1 555 ? 65.614 -7.698 -84.587 1.00 42.88 555 LEU A O 1
ATOM 4306 N N . ILE A 1 556 ? 66.058 -8.255 -82.467 1.00 45.38 556 ILE A N 1
ATOM 4307 C CA . ILE A 1 556 ? 67.439 -8.682 -82.752 1.00 45.38 556 ILE A CA 1
ATOM 4308 C C . ILE A 1 556 ? 67.429 -9.971 -83.591 1.00 45.38 556 ILE A C 1
ATOM 4310 O O . ILE A 1 556 ? 68.154 -10.072 -84.582 1.00 45.38 556 ILE A O 1
ATOM 4314 N N . LEU A 1 557 ? 66.558 -10.932 -83.263 1.00 40.25 557 LEU A N 1
ATOM 4315 C CA . LEU A 1 557 ? 66.416 -12.182 -84.019 1.00 40.25 557 LEU A CA 1
ATOM 4316 C C . LEU A 1 557 ? 65.849 -11.972 -85.434 1.00 40.25 557 LEU A C 1
ATOM 4318 O O . LEU A 1 557 ? 66.280 -12.660 -86.362 1.00 40.25 557 LEU A O 1
ATOM 4322 N N . SER A 1 558 ? 64.934 -11.017 -85.640 1.00 38.78 558 SER A N 1
ATOM 4323 C CA . SER A 1 558 ? 64.424 -10.701 -86.984 1.00 38.78 558 SER A CA 1
ATOM 4324 C C . SER A 1 558 ? 65.472 -9.997 -87.855 1.00 38.78 558 SER A C 1
ATOM 4326 O O . SER A 1 558 ? 65.580 -10.303 -89.044 1.00 38.78 558 SER A O 1
ATOM 4328 N N . SER A 1 559 ? 66.316 -9.149 -87.257 1.00 39.28 559 SER A N 1
ATOM 4329 C CA . SER A 1 559 ? 67.413 -8.464 -87.951 1.00 39.28 559 SER A CA 1
ATOM 4330 C C . SER A 1 559 ? 68.528 -9.429 -88.395 1.00 39.28 559 SER A C 1
ATOM 4332 O O . SER A 1 559 ? 69.083 -9.286 -89.485 1.00 39.28 559 SER A O 1
ATOM 4334 N N . TYR A 1 560 ? 68.797 -10.495 -87.627 1.00 39.97 560 TYR A N 1
ATOM 4335 C CA . TYR A 1 560 ? 69.732 -11.556 -88.038 1.00 39.97 560 TYR A CA 1
ATOM 4336 C C . TYR A 1 560 ? 69.167 -12.490 -89.120 1.00 39.97 560 TYR A C 1
ATOM 4338 O O . TYR A 1 560 ? 69.915 -12.949 -89.985 1.00 39.97 560 TYR A O 1
ATOM 4346 N N . ARG A 1 561 ? 67.850 -12.741 -89.137 1.00 35.69 561 ARG A N 1
ATOM 4347 C CA . ARG A 1 561 ? 67.216 -13.611 -90.147 1.00 35.69 561 ARG A CA 1
ATOM 4348 C C . ARG A 1 561 ? 67.204 -12.984 -91.547 1.00 35.69 561 ARG A C 1
ATOM 4350 O O . ARG A 1 561 ? 67.260 -13.712 -92.533 1.00 35.69 561 ARG A O 1
ATOM 4357 N N . SER A 1 562 ? 67.228 -11.651 -91.637 1.00 38.00 562 SER A N 1
ATOM 4358 C CA . SER A 1 562 ? 67.319 -10.912 -92.905 1.00 38.00 562 SER A CA 1
ATOM 4359 C C . SER A 1 562 ? 68.686 -11.014 -93.605 1.00 38.00 562 SER A C 1
ATOM 4361 O O . SER A 1 562 ? 68.783 -10.645 -94.772 1.00 38.00 562 SER A O 1
ATOM 4363 N N . LYS A 1 563 ? 69.741 -11.512 -92.941 1.00 41.91 563 LYS A N 1
ATOM 4364 C CA . LYS A 1 563 ? 71.086 -11.675 -93.535 1.00 41.91 563 LYS A CA 1
ATOM 4365 C C . LYS A 1 563 ? 71.403 -13.102 -94.015 1.00 41.91 563 LYS A C 1
ATOM 4367 O O . LYS A 1 563 ? 72.492 -13.328 -94.527 1.00 41.91 563 LYS A O 1
ATOM 4372 N N . GLY A 1 564 ? 70.484 -14.062 -93.863 1.00 39.84 564 GLY A N 1
ATOM 4373 C CA . GLY A 1 564 ? 70.791 -15.494 -94.006 1.00 39.84 564 GLY A CA 1
ATOM 4374 C C . GLY A 1 564 ? 70.204 -16.243 -95.207 1.00 39.84 564 GLY A C 1
ATOM 4375 O O . GLY A 1 564 ? 70.360 -17.458 -95.250 1.00 39.84 564 GLY A O 1
ATOM 4376 N N . SER A 1 565 ? 69.515 -15.605 -96.162 1.00 36.81 565 SER A N 1
ATOM 4377 C CA . SER A 1 565 ? 68.836 -16.340 -97.249 1.00 36.81 565 SER A CA 1
ATOM 4378 C C . SER A 1 565 ? 69.243 -15.854 -98.644 1.00 36.81 565 SER A C 1
ATOM 4380 O O . SER A 1 565 ? 68.534 -15.079 -99.278 1.00 36.81 565 SER A O 1
ATOM 4382 N N . SER A 1 566 ? 70.405 -16.302 -99.125 1.00 37.09 566 SER A N 1
ATOM 4383 C CA . SER A 1 566 ? 70.760 -16.350 -100.555 1.00 37.09 566 SER A CA 1
ATOM 4384 C C . SER A 1 566 ? 71.969 -17.270 -100.771 1.00 37.09 566 SER A C 1
ATOM 4386 O O . SER A 1 566 ? 73.064 -16.793 -101.037 1.00 37.09 566 SER A O 1
ATOM 4388 N N . THR A 1 567 ? 71.781 -18.590 -100.676 1.00 34.94 567 THR A N 1
ATOM 4389 C CA . THR A 1 567 ? 72.589 -19.553 -101.444 1.00 34.94 567 THR A CA 1
ATOM 4390 C C . THR A 1 567 ? 71.766 -20.788 -101.832 1.00 34.94 567 THR A C 1
ATOM 4392 O O . THR A 1 567 ? 71.200 -21.479 -100.989 1.00 34.94 567 THR A O 1
ATOM 4395 N N . SER A 1 568 ? 71.810 -21.078 -103.137 1.00 31.33 568 SER A N 1
ATOM 4396 C CA . SER A 1 568 ? 71.599 -22.362 -103.834 1.00 31.33 568 SER A CA 1
ATOM 4397 C C . SER A 1 568 ? 70.195 -22.783 -104.318 1.00 31.33 568 SER A C 1
ATOM 4399 O O . SER A 1 568 ? 69.447 -23.483 -103.644 1.00 31.33 568 SER A O 1
ATOM 4401 N N . SER A 1 569 ? 69.937 -22.466 -105.595 1.00 26.78 569 SER A N 1
ATOM 4402 C CA . SER A 1 569 ? 69.614 -23.440 -106.661 1.00 26.78 569 SER A CA 1
ATOM 4403 C C . SER A 1 569 ? 70.394 -23.003 -107.924 1.00 26.78 569 SER A C 1
ATOM 4405 O O . SER A 1 569 ? 70.146 -21.903 -108.408 1.00 26.78 569 SER A O 1
ATOM 4407 N N . LEU A 1 570 ? 71.542 -23.629 -108.231 1.00 36.22 570 LEU A N 1
ATOM 4408 C CA . LEU A 1 570 ? 71.762 -24.710 -109.224 1.00 36.22 570 LEU A CA 1
ATOM 4409 C C . LEU A 1 570 ? 71.884 -24.208 -110.680 1.00 36.22 570 LEU A C 1
ATOM 4411 O O . LEU A 1 570 ? 70.870 -24.052 -111.353 1.00 36.22 570 LEU A O 1
ATOM 4415 N N . ASP A 1 571 ? 73.114 -23.907 -111.117 1.00 29.92 571 ASP A N 1
ATOM 4416 C CA . ASP A 1 571 ? 73.940 -24.732 -112.031 1.00 29.92 571 ASP A CA 1
ATOM 4417 C C . ASP A 1 571 ? 75.429 -24.365 -111.875 1.00 29.92 571 ASP A C 1
ATOM 4419 O O . ASP A 1 571 ? 75.716 -23.169 -111.617 1.00 29.92 571 ASP A O 1
#

Mean predicted aligned error: 19.49 Å

Organism: Schistocephalus solidus (NCBI:txid70667)

Solvent-accessible surface area (backbone atoms only — not comparable to full-atom values): 32528 Å² total; per-residue (Å²): 113,72,67,60,55,55,56,49,59,54,48,58,73,74,55,76,85,78,87,85,88,87,87,87,85,83,84,72,86,71,65,59,55,61,51,51,52,50,52,51,52,48,53,50,48,54,53,47,52,51,50,49,51,50,50,50,52,50,53,52,49,52,53,47,53,56,49,50,54,50,48,51,55,48,54,51,52,52,53,52,52,50,52,51,50,54,50,53,51,35,42,55,71,35,57,56,85,81,64,78,71,82,89,58,83,81,74,79,96,68,87,78,76,89,56,64,70,55,50,53,51,48,51,52,45,47,64,65,53,63,56,48,53,58,54,42,54,51,50,45,52,52,39,50,53,50,39,53,55,52,51,55,58,52,69,74,49,78,88,55,96,72,58,71,74,62,50,55,56,51,51,49,56,49,44,36,43,69,44,55,48,49,52,50,46,51,52,51,34,53,41,50,54,50,33,49,54,34,48,53,49,32,38,52,36,50,51,55,41,46,56,49,50,54,56,46,52,52,54,49,53,57,50,51,54,56,48,47,52,52,64,77,68,55,62,61,49,58,46,48,70,63,52,34,66,71,48,51,51,48,51,53,51,51,50,46,52,52,50,52,52,51,50,48,40,65,29,92,86,12,64,55,43,55,40,50,52,53,32,49,55,29,46,54,49,34,54,52,36,47,23,71,64,55,72,39,95,75,68,68,33,74,66,54,60,52,49,55,52,44,55,52,51,47,55,52,50,51,54,50,52,49,52,51,54,53,52,51,47,50,53,51,49,50,50,51,52,45,44,51,53,25,44,52,38,49,50,50,50,52,53,53,52,55,46,50,50,52,50,52,50,53,54,58,71,63,60,68,84,79,77,63,74,89,50,43,51,58,51,29,48,48,53,29,52,54,37,51,50,52,46,50,51,58,53,50,39,55,74,44,54,51,47,50,32,40,61,48,51,65,62,75,77,79,80,71,92,59,76,90,75,55,39,62,54,59,42,52,53,53,51,51,51,55,52,51,50,53,52,39,52,50,51,30,54,51,24,50,53,47,31,51,51,50,51,52,52,50,51,53,48,51,54,50,52,52,48,51,52,50,50,50,49,56,52,49,58,62,68,67,51,72,86,86,73,80,86,85,89,74,88,78,88,81,84,90,91,65,88,79,64,67,71,76,70,74,62,62,71,66,54,60,57,52,52,52,55,52,52,51,57,50,58,68,49,56,65,74,67,70,80,68,75,67,74,64,50,56,57,47,56,54,50,56,49,49,53,52,50,50,53,52,52,54,52,53,53,52,60,57,58,74,74,70,83,87,85,88,87,87,133

pLDDT: mean 70.09, std 20.72, range [26.78, 95.25]

Foldseek 3Di:
DVVVVVVVVVVCVLDDDDDDDDDDDDDDPPPVVVSVVVVVVVVVVVVVVVVVVVVVVVVLVVVLVVLLVVLVVLLVVLVVVLVVLLVVLLCLQQVPPPDDDPPDPDDDDDDDQLQPSQLVSLVVSLVVLVCSLVVLVVSLVSLVVSLVVLVVSVVVNVPDDDDPVVVVVSVVSSCCSPPVSNVSSVLLSVLSVQLSVLSVQLSVLSVVLSVVVVVLVVLLVVLVVLLVCLLVVDLLQQDALCCCPPPNLVSLVVSLVSLVVSLQCLDCPHPNVVSLVSNVVSLVSNQVSSCSSNVDPGRHHPSNVSVVVSSVVVVVVSVVSSVVSVVSSVSSVVVSVLSVQLNVLLVVLVVLLVVLVVQLVVLVVQLPPPDDLVCLLVSLVVSLVSLVVSLVSLVVCVVPSLVSNCVSSVDPPPDDPPLVPGRPSSSVSVVSSVVSNVSSVVSNVVSVVSSVVSVVVVVLVVVVVVVVVVVVVVVVVVVPPPPDDDDDDDDDDDDDDCPVVVPVPPPDPVVVVVVVVVVVVVVVVVVVLPDDDPPVSVVVVVVVVVVVVVVVVVVVVVVVVVVPDDDDDDD